Protein AF-A0A6J6FZ87-F1 (afdb_monomer)

InterPro domains:
  IPR027381 LytR/CpsA/Psr regulator, C-terminal domain [PF13399] (423-520)

Secondary structure (DSSP, 8-state):
--HHHHHHHT-TTSPPPPHHHHHHHHHHH--PPP-PPPP----------PPPP--------------SHHHHHHHHHHHHHHHHHHHTT------------PPP-------TT--TTHHHHHHHSPTTEEEEEEEEE-SSEEEEEEEETTT--EEEEEEE-TTSS----TTSPP-EE-SSEEEEE-SSEEEEEETT--EEEEEEE---TT------HHHHGGGS-TTSTTT---S--HHHHHHHHHHHHHHS-TT--GGGSPPPPPPSS--HHHHHHHHHHHTSPPPP--EEGGGTEEEEE-S-TTS---EEEEEE---BSPPPS-STTTS--GGGGPEEETTEEEEEEE-TTS-EEEEEES---HHHHHHHHHHHHHHHHHHTS--PPPPP---------------PPTT-HHHHHTS--SEEEEEE-S--TTHHHHHHHHHHHTT-EEPPPEEPGGG---SS-EEEE-TTS-HHHHHHHHT-TTS----EEE-SSPPPTT--HHHHTT-SEEEEE-GGGTT--TTTSPSPSS-----EEEEEE--SSHHHHHHHHHHHHHHHHTT--EEEEEE-SS--SS-EEEESS---HHHHHHHHHHT--SB----GGG-SSPPPTTEEEEEEE---

Solvent-accessible surface area (backbone atoms only — not comparable to full-atom values): 37391 Å² total; per-residue (Å²): 127,55,76,68,55,52,56,52,67,74,40,81,92,51,83,79,79,52,74,67,57,52,51,50,50,48,67,73,75,64,78,77,82,90,78,84,86,81,83,85,88,81,90,85,88,84,85,88,84,87,85,82,90,77,89,80,88,84,82,89,82,92,84,91,85,91,82,71,73,69,60,57,58,55,53,54,55,51,55,56,53,54,58,56,56,64,69,72,68,69,78,94,69,92,75,79,85,73,78,77,76,75,73,83,80,81,83,71,85,72,63,97,81,64,58,84,63,49,59,58,51,52,74,53,47,62,91,59,41,59,40,34,28,67,44,39,50,50,99,49,34,40,29,37,41,32,29,21,78,91,65,65,49,37,37,41,38,36,42,32,48,69,93,56,97,66,81,68,78,76,82,64,68,74,70,50,75,60,99,63,29,42,29,37,70,57,87,27,34,35,34,38,38,31,79,86,50,31,43,27,36,35,32,39,22,70,57,63,90,70,69,69,86,62,87,27,70,71,66,55,52,27,59,43,40,61,38,34,88,87,68,67,71,67,67,46,40,77,67,47,40,49,51,41,36,50,46,50,47,64,65,58,46,93,84,56,71,53,85,73,45,71,54,68,73,52,64,74,79,76,55,69,66,57,50,47,52,51,15,65,72,69,73,44,89,63,70,75,43,75,71,28,53,69,46,30,29,36,40,29,75,71,32,57,94,91,52,71,68,37,29,43,34,35,44,34,50,59,32,34,67,41,34,66,93,68,53,78,77,73,63,50,67,30,48,68,47,47,39,78,55,94,70,35,36,37,33,74,48,58,31,69,88,7,42,28,48,36,38,43,27,56,59,82,50,65,71,56,34,26,51,53,24,48,49,51,53,52,55,53,59,57,70,70,56,71,89,67,78,87,77,76,95,74,92,76,79,86,84,78,76,81,81,76,81,86,73,70,48,89,87,22,55,44,48,55,47,53,44,51,51,65,34,34,30,24,29,27,16,41,82,57,87,62,51,22,54,51,52,39,48,55,40,40,79,62,61,40,44,57,44,86,49,42,67,28,46,95,76,41,68,36,66,62,36,37,37,37,30,42,95,82,34,47,66,48,35,58,49,38,55,61,55,15,82,56,49,84,39,89,37,76,47,74,62,80,82,66,89,53,90,35,62,48,71,72,60,61,75,66,30,36,30,37,39,39,38,8,47,71,54,75,80,54,53,53,91,75,52,68,81,63,59,50,68,51,64,79,53,21,34,34,35,30,45,29,36,90,43,76,67,18,48,50,48,47,52,51,52,53,51,49,40,44,72,26,44,47,49,68,74,47,77,42,66,38,69,55,83,57,96,63,61,43,39,18,36,57,74,54,84,34,37,39,53,51,21,52,26,62,78,68,71,42,93,65,75,50,81,64,62,77,81,46,40,91,63,82,83,64,90,65,53,37,31,38,38,38,40,33,64,120

Nearest PDB structures (foldseek):
  3i4b-assembly1_A  TM=4.096E-01  e=6.839E-01  Homo sapiens
  5f95-assembly1_A  TM=3.761E-01  e=5.756E-01  Homo sapiens
  8qcw-assembly1_A  TM=3.688E-01  e=5.756E-01  Lotus japonicus
  4lqq-assembly1_A  TM=2.878E-01  e=1.364E+00  Saccharomyces cerevisiae S288C
  6c9d-assembly2_B  TM=3.773E-01  e=2.567E+00  Homo sapiens

Radius of gyration: 31.83 Å; Cα contacts (8 Å, |Δi|>4): 1005; chains: 1; bounding box: 81×71×111 Å

Sequence (632 aa):
MSDMDLLEAARPDVAPLTDDERQWLRSQVFEESPTAPAAGPTETAYRATPVVLSAGGQERTQGSWPARALTIAAAVIALVGLSGLWMAARPDGAEDEPAASAPPASTSLVPAAAPLWYQPIRSVLPDGFDQIVLTDASAQSLSFKAFRTGTRQLLEMSIGWPGTEGRKNTSEVVTFTDTRGDYYESTSAVTLITNDQRIVSVRCGLSPIGGGAVGSASMADSRRDYCGPGFDNLGLDPASRRDLTVRFAGAFPSESSIAGFAQPTPPPSESPALLQQLTEFLGVPVEIGGEQAFGVLRNVNLSNPTSARDTEFTVIHGIWPPQVADGANTGAAGSSRFFHYDDVAVALVVTADGTGYHLLTTNLADDHLARLGSLLDLLAASDEQPAGPIGVPDTSPASIVPTSTISVGEGSALAIAMQIDGTVLVVNASGTDGLAASFARALGDNGFTTVDPTNAVDGVINTQSAIYFHDDAPIATYNALSMMDAVPIPFGENLHGQAIPGLTDAMLDSADVIVVLGTDLVSAPWEAASPPLVRQGIGELLVVDASTTPAGSESVAQQVEQLRDDGVAIAGVLPATREVEEAMLMPIEGSTPWTFAVAELTGIDGFDTWTPSLISEPVPPGVRAVLILTDQ

Structure (mmCIF, N/CA/C/O backbone):
data_AF-A0A6J6FZ87-F1
#
_entry.id   AF-A0A6J6FZ87-F1
#
loop_
_atom_site.group_PDB
_atom_site.id
_atom_site.type_symbol
_atom_site.label_atom_id
_atom_site.label_alt_id
_atom_site.label_comp_id
_atom_site.label_asym_id
_atom_site.label_entity_id
_atom_site.label_seq_id
_atom_site.pdbx_PDB_ins_code
_atom_site.Cartn_x
_atom_site.Cartn_y
_atom_site.Cartn_z
_atom_site.occupancy
_atom_site.B_iso_or_equiv
_atom_site.auth_seq_id
_atom_site.auth_comp_id
_atom_site.auth_asym_id
_atom_site.auth_atom_id
_atom_site.pdbx_PDB_model_num
ATOM 1 N N . MET A 1 1 ? 14.051 11.332 -47.364 1.00 54.78 1 MET A N 1
ATOM 2 C CA . MET A 1 1 ? 12.876 12.225 -47.314 1.00 54.78 1 MET A CA 1
ATOM 3 C C . MET A 1 1 ? 12.946 12.935 -45.987 1.00 54.78 1 MET A C 1
ATOM 5 O O . MET A 1 1 ? 13.282 12.269 -45.018 1.00 54.78 1 MET A O 1
ATOM 9 N N . SER A 1 2 ? 12.751 14.251 -45.956 1.00 75.94 2 SER A N 1
ATOM 10 C CA . SER A 1 2 ? 12.601 14.949 -44.677 1.00 75.94 2 SER A CA 1
ATOM 11 C C . SER A 1 2 ? 11.294 14.511 -44.009 1.00 75.94 2 SER A C 1
ATOM 13 O O . SER A 1 2 ? 10.375 14.072 -44.703 1.00 75.94 2 SER A O 1
ATOM 15 N N . ASP A 1 3 ? 11.184 14.639 -42.688 1.00 72.94 3 ASP A N 1
ATOM 16 C CA . ASP A 1 3 ? 9.955 14.276 -41.962 1.00 72.94 3 ASP A CA 1
ATOM 17 C C . ASP A 1 3 ? 8.735 15.067 -42.465 1.00 72.94 3 ASP A C 1
ATOM 19 O O . ASP A 1 3 ? 7.616 14.557 -42.500 1.00 72.94 3 ASP A O 1
ATOM 23 N N . MET A 1 4 ? 8.965 16.277 -42.989 1.00 76.06 4 MET A N 1
ATOM 24 C CA . MET A 1 4 ? 7.938 17.072 -43.668 1.00 76.06 4 MET A CA 1
ATOM 25 C C . MET A 1 4 ? 7.503 16.480 -45.015 1.00 76.06 4 MET A C 1
ATOM 27 O O . MET A 1 4 ? 6.325 16.566 -45.356 1.00 76.06 4 MET A O 1
ATOM 31 N N . ASP A 1 5 ? 8.407 15.832 -45.754 1.00 77.00 5 ASP A N 1
ATOM 32 C CA . ASP A 1 5 ? 8.060 15.154 -47.010 1.00 77.00 5 ASP A CA 1
ATOM 33 C C . ASP A 1 5 ? 7.245 13.875 -46.748 1.00 77.00 5 ASP A C 1
ATOM 35 O O . ASP A 1 5 ? 6.399 13.502 -47.560 1.00 77.00 5 ASP A O 1
ATOM 39 N N . LEU A 1 6 ? 7.473 13.201 -45.611 1.00 74.19 6 LEU A N 1
ATOM 40 C CA . LEU A 1 6 ? 6.663 12.056 -45.169 1.00 74.19 6 LEU A CA 1
ATOM 41 C C . LEU A 1 6 ? 5.249 12.492 -44.759 1.00 74.19 6 LEU A C 1
ATOM 43 O O . LEU A 1 6 ? 4.277 11.823 -45.109 1.00 74.19 6 LEU A O 1
ATOM 47 N N . LEU A 1 7 ? 5.130 13.633 -44.073 1.00 75.50 7 LEU A N 1
ATOM 48 C CA . LEU A 1 7 ? 3.848 14.195 -43.647 1.00 75.50 7 LEU A CA 1
ATOM 49 C C . LEU A 1 7 ? 2.983 14.652 -44.837 1.00 75.50 7 LEU A C 1
ATOM 51 O O . LEU A 1 7 ? 1.773 14.423 -44.843 1.00 75.50 7 LEU A O 1
ATOM 55 N N . GLU A 1 8 ? 3.588 15.257 -45.865 1.00 74.62 8 GLU A N 1
ATOM 56 C CA . GLU A 1 8 ? 2.874 15.631 -47.096 1.00 74.62 8 GLU A CA 1
ATOM 57 C C . GLU A 1 8 ? 2.507 14.407 -47.945 1.00 74.62 8 GLU A C 1
ATOM 59 O O . GLU A 1 8 ? 1.396 14.335 -48.472 1.00 74.62 8 GLU A O 1
ATOM 64 N N . ALA A 1 9 ? 3.379 13.394 -48.013 1.00 79.38 9 ALA A N 1
ATOM 65 C CA . ALA A 1 9 ? 3.070 12.138 -48.698 1.00 79.38 9 ALA A CA 1
ATOM 66 C C . ALA A 1 9 ? 1.901 11.370 -48.047 1.00 79.38 9 ALA A C 1
ATOM 68 O O . ALA A 1 9 ? 1.185 10.644 -48.736 1.00 79.38 9 ALA A O 1
ATOM 69 N N . ALA A 1 10 ? 1.676 11.552 -46.742 1.00 75.38 10 ALA A N 1
ATOM 70 C CA . ALA A 1 10 ? 0.578 10.934 -46.000 1.00 75.38 10 ALA A CA 1
ATOM 71 C C . ALA A 1 10 ? -0.785 11.636 -46.188 1.00 75.38 10 ALA A C 1
ATOM 73 O O . ALA A 1 10 ? -1.806 11.108 -45.744 1.00 75.38 10 ALA A O 1
ATOM 74 N N . ARG A 1 11 ? -0.836 12.809 -46.844 1.00 82.25 11 ARG A N 1
ATOM 75 C CA . ARG A 1 11 ? -2.069 13.598 -47.047 1.00 82.25 11 ARG A CA 1
ATOM 76 C C . ARG A 1 11 ? -2.305 13.962 -48.522 1.00 82.25 11 ARG A C 1
ATOM 78 O O . ARG A 1 11 ? -2.373 15.146 -48.850 1.00 82.25 11 ARG A O 1
ATOM 85 N N . PRO A 1 12 ? -2.484 12.974 -49.416 1.00 66.69 12 PRO A N 1
ATOM 86 C CA . PRO A 1 12 ? -2.534 13.211 -50.861 1.00 66.69 12 PRO A CA 1
ATOM 87 C C . PRO A 1 12 ? -3.734 14.054 -51.333 1.00 66.69 12 PRO A C 1
ATOM 89 O O . PRO A 1 12 ? -3.666 14.645 -52.408 1.00 66.69 12 PRO A O 1
ATOM 92 N N . ASP A 1 13 ? -4.804 14.146 -50.536 1.00 70.44 13 ASP A N 1
ATOM 93 C CA . ASP A 1 13 ? -6.045 14.851 -50.896 1.00 70.44 13 ASP A CA 1
ATOM 94 C C . ASP A 1 13 ? -6.137 16.282 -50.331 1.00 70.44 13 ASP A C 1
ATOM 96 O O . ASP A 1 13 ? -7.188 16.923 -50.395 1.00 70.44 13 ASP A O 1
ATOM 100 N N . VAL A 1 14 ? -5.051 16.796 -49.750 1.00 79.25 14 VAL A N 1
ATOM 101 C CA . VAL A 1 14 ? -5.003 18.127 -49.130 1.00 79.25 14 VAL A CA 1
ATOM 102 C C . VAL A 1 14 ? -4.013 19.001 -49.889 1.00 79.25 14 VAL A C 1
ATOM 104 O O . VAL A 1 14 ? -2.990 18.521 -50.371 1.00 79.25 14 VAL A O 1
ATOM 107 N N . ALA A 1 15 ? -4.330 20.292 -50.028 1.00 83.19 15 ALA A N 1
ATOM 108 C CA . ALA A 1 15 ? -3.432 21.240 -50.679 1.00 83.19 15 ALA A CA 1
ATOM 109 C C . ALA A 1 15 ? -2.041 21.225 -50.000 1.00 83.19 15 ALA A C 1
ATOM 111 O O . ALA A 1 15 ? -1.988 21.135 -48.769 1.00 83.19 15 ALA A O 1
ATOM 112 N N . PRO A 1 16 ? -0.935 21.310 -50.770 1.00 86.81 16 PRO A N 1
ATOM 113 C CA . PRO A 1 16 ? 0.416 21.327 -50.211 1.00 86.81 16 PRO A CA 1
ATOM 114 C C . PRO A 1 16 ? 0.574 22.457 -49.192 1.00 86.81 16 PRO A C 1
ATOM 116 O O . PRO A 1 16 ? 0.014 23.538 -49.394 1.00 86.81 16 PRO A O 1
ATOM 119 N N . LEU A 1 17 ? 1.349 22.225 -48.130 1.00 84.50 17 LEU A N 1
ATOM 120 C CA . LEU A 1 17 ? 1.579 23.249 -47.113 1.00 84.50 17 LEU A CA 1
ATOM 121 C C . LEU A 1 17 ? 2.350 24.418 -47.724 1.00 84.50 17 LEU A C 1
ATOM 123 O O . LEU A 1 17 ? 3.312 24.221 -48.473 1.00 84.50 17 LEU A O 1
ATOM 127 N N . THR A 1 18 ? 1.949 25.636 -47.374 1.00 90.31 18 THR A N 1
ATOM 128 C CA . THR A 1 18 ? 2.709 26.834 -47.734 1.00 90.31 18 THR A CA 1
ATOM 129 C C . THR A 1 18 ? 4.025 26.892 -46.957 1.00 90.31 18 THR A C 1
ATOM 131 O O . THR A 1 18 ? 4.172 26.278 -45.897 1.00 90.31 18 THR A O 1
ATOM 134 N N . ASP A 1 19 ? 5.006 27.635 -47.472 1.00 80.56 19 ASP A N 1
ATOM 135 C CA . ASP A 1 19 ? 6.319 27.743 -46.825 1.00 80.56 19 ASP A CA 1
ATOM 136 C C . ASP A 1 19 ? 6.226 28.321 -45.398 1.00 80.56 19 ASP A C 1
ATOM 138 O O . ASP A 1 19 ? 6.948 27.860 -44.511 1.00 80.56 19 ASP A O 1
ATOM 142 N N . ASP A 1 20 ? 5.274 29.227 -45.144 1.00 78.19 20 ASP A N 1
ATOM 143 C CA . ASP A 1 20 ? 5.014 29.800 -43.816 1.00 78.19 20 ASP A CA 1
ATOM 144 C C . ASP A 1 20 ? 4.440 28.757 -42.835 1.00 78.19 20 ASP A C 1
ATOM 146 O O . ASP A 1 20 ? 4.852 28.696 -41.676 1.00 78.19 20 ASP A O 1
ATOM 150 N N . GLU A 1 21 ? 3.547 27.872 -43.292 1.00 79.75 21 GLU A N 1
ATOM 151 C CA . GLU A 1 21 ? 2.991 26.778 -42.475 1.00 79.75 21 GLU A CA 1
ATOM 152 C C . GLU A 1 21 ? 4.040 25.702 -42.180 1.00 79.75 21 GLU A C 1
ATOM 154 O O . GLU A 1 21 ? 4.105 25.179 -41.066 1.00 79.75 21 GLU A O 1
ATOM 159 N N . ARG A 1 22 ? 4.911 25.401 -43.152 1.00 84.00 22 ARG A N 1
ATOM 160 C CA . ARG A 1 22 ? 6.059 24.502 -42.950 1.00 84.00 22 ARG A CA 1
ATOM 161 C C . ARG A 1 22 ? 7.033 25.082 -41.931 1.00 84.00 22 ARG A C 1
ATOM 163 O O . ARG A 1 22 ? 7.578 24.343 -41.113 1.00 84.00 22 ARG A O 1
ATOM 170 N N . GLN A 1 23 ? 7.265 26.391 -41.978 1.00 72.81 23 GLN A N 1
ATOM 171 C CA . GLN A 1 23 ? 8.153 27.077 -41.048 1.00 72.81 23 GLN A CA 1
ATOM 172 C C . GLN A 1 23 ? 7.553 27.153 -39.638 1.00 72.81 23 GLN A C 1
ATOM 174 O O . GLN A 1 23 ? 8.270 26.910 -38.667 1.00 72.81 23 GLN A O 1
ATOM 179 N N . TRP A 1 24 ? 6.241 27.382 -39.523 1.00 81.75 24 TRP A N 1
ATOM 180 C CA . TRP A 1 24 ? 5.518 27.301 -38.255 1.00 81.75 24 TRP A CA 1
ATOM 181 C C . TRP A 1 24 ? 5.567 25.882 -37.667 1.00 81.75 24 TRP A C 1
ATOM 183 O O . TRP A 1 24 ? 5.989 25.724 -36.525 1.00 81.75 24 TRP A O 1
ATOM 193 N N . LEU A 1 25 ? 5.276 24.834 -38.449 1.00 75.00 25 LEU A N 1
ATOM 194 C CA . LEU A 1 25 ? 5.345 23.442 -37.977 1.00 75.00 25 LEU A CA 1
ATOM 195 C C . LEU A 1 25 ? 6.756 23.040 -37.529 1.00 75.00 25 LEU A C 1
ATOM 197 O O . LEU A 1 25 ? 6.909 22.408 -36.488 1.00 75.00 25 LEU A O 1
ATOM 201 N N . ARG A 1 26 ? 7.802 23.467 -38.250 1.00 75.88 26 ARG A N 1
ATOM 202 C CA . ARG A 1 26 ? 9.192 23.244 -37.816 1.00 75.88 26 ARG A CA 1
ATOM 203 C C . ARG A 1 26 ? 9.508 23.924 -36.484 1.00 75.88 26 ARG A C 1
ATOM 205 O O . ARG A 1 26 ? 10.205 23.330 -35.673 1.00 75.88 26 ARG A O 1
ATOM 212 N N . SER A 1 27 ? 8.979 25.128 -36.251 1.00 67.31 27 SER A N 1
ATOM 213 C CA . SER A 1 27 ? 9.175 25.859 -34.989 1.00 67.31 27 SER A CA 1
ATOM 214 C C . SER A 1 27 ? 8.418 25.261 -33.802 1.00 67.31 27 SER A C 1
ATOM 216 O O . SER A 1 27 ? 8.779 25.526 -32.666 1.00 67.31 27 SER A O 1
ATOM 218 N N . GLN A 1 28 ? 7.371 24.469 -34.053 1.00 72.31 28 GLN A N 1
ATOM 219 C CA . GLN A 1 28 ? 6.558 23.851 -33.001 1.00 72.31 28 GLN A CA 1
ATOM 220 C C . GLN A 1 28 ? 7.013 22.428 -32.645 1.00 72.31 28 GLN A C 1
ATOM 222 O O . GLN A 1 28 ? 6.749 21.972 -31.540 1.00 72.31 28 GLN A O 1
ATOM 227 N N . VAL A 1 29 ? 7.658 21.714 -33.576 1.00 68.00 29 VAL A N 1
ATOM 228 C CA . VAL A 1 29 ? 7.932 20.269 -33.439 1.00 68.00 29 VAL A CA 1
ATOM 229 C C . VAL A 1 29 ? 9.417 19.957 -33.202 1.00 68.00 29 VAL A C 1
ATOM 231 O O . VAL A 1 29 ? 9.729 18.888 -32.690 1.00 68.00 29 VAL A O 1
ATOM 234 N N . PHE A 1 30 ? 10.339 20.876 -33.518 1.00 57.12 30 PHE A N 1
ATOM 235 C CA . PHE A 1 30 ? 11.787 20.613 -33.472 1.00 57.12 30 PHE A CA 1
ATOM 236 C C . PHE A 1 30 ? 12.6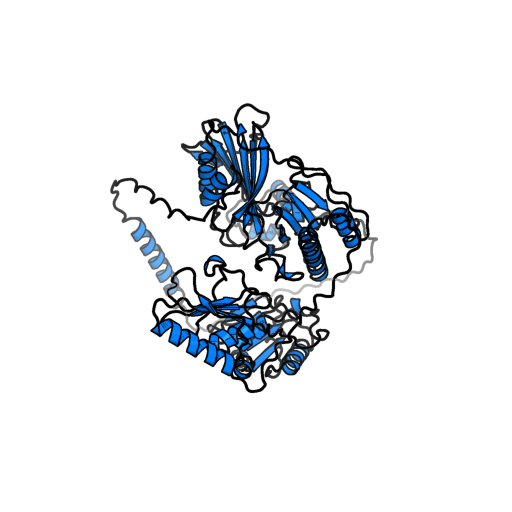09 21.721 -32.779 1.00 57.12 30 PHE A C 1
ATOM 238 O O . PHE A 1 30 ? 13.645 22.139 -33.299 1.00 57.12 30 PHE A O 1
ATOM 245 N N . GLU A 1 31 ? 12.178 22.219 -31.614 1.00 40.06 31 GLU A N 1
ATOM 246 C CA . GLU A 1 31 ? 13.055 23.038 -30.758 1.00 40.06 31 GLU A CA 1
ATOM 247 C C . GLU A 1 31 ? 13.955 22.145 -29.884 1.00 40.06 31 GLU A C 1
ATOM 249 O O . GLU A 1 31 ? 13.525 21.624 -28.858 1.00 40.06 31 GLU A O 1
ATOM 254 N N . GLU A 1 32 ? 15.229 22.002 -30.265 1.00 36.38 32 GLU A N 1
ATOM 255 C CA . GLU A 1 32 ? 16.293 21.555 -29.356 1.00 36.38 32 GLU A CA 1
ATOM 256 C C . GLU A 1 32 ? 17.024 22.754 -28.728 1.00 36.38 32 GLU A C 1
ATOM 258 O O . GLU A 1 32 ? 17.357 23.743 -29.385 1.00 36.38 32 GLU A O 1
ATOM 263 N N . SER A 1 33 ? 17.293 22.622 -27.426 1.00 30.77 33 SER A N 1
ATOM 264 C CA . SER A 1 33 ? 18.097 23.525 -26.593 1.00 30.77 33 SER A CA 1
ATOM 265 C C . SER A 1 33 ? 19.564 23.667 -27.054 1.00 30.77 33 SER A C 1
ATOM 267 O O . SER A 1 33 ? 20.114 22.772 -27.697 1.00 30.77 33 SER A O 1
ATOM 269 N N . PRO A 1 34 ? 20.247 24.778 -26.703 1.00 38.06 34 PRO A N 1
ATOM 270 C CA . PRO A 1 34 ? 21.503 25.176 -27.328 1.00 38.06 34 PRO A CA 1
ATOM 271 C C . PRO A 1 34 ? 22.709 24.444 -26.726 1.00 38.06 34 PRO A C 1
ATOM 273 O O . PRO A 1 34 ? 22.978 24.548 -25.530 1.00 38.06 34 PRO A O 1
ATOM 276 N N . THR A 1 35 ? 23.515 23.794 -27.568 1.00 33.56 35 THR A N 1
ATOM 277 C CA . THR A 1 35 ? 24.900 23.423 -27.233 1.00 33.56 35 THR A CA 1
ATOM 278 C C . THR A 1 35 ? 25.910 24.308 -27.970 1.00 33.56 35 THR A C 1
ATOM 280 O O . THR A 1 35 ? 25.764 24.650 -29.142 1.00 33.56 35 THR A O 1
ATOM 283 N N . ALA A 1 36 ? 26.926 24.728 -27.214 1.00 29.42 36 ALA A N 1
ATOM 284 C CA . ALA A 1 36 ? 28.032 25.601 -27.602 1.00 29.42 36 ALA A CA 1
ATOM 285 C C . ALA A 1 36 ? 29.026 24.911 -28.583 1.00 29.42 36 ALA A C 1
ATOM 287 O O . ALA A 1 36 ? 28.953 23.700 -28.781 1.00 29.42 36 ALA A O 1
ATOM 288 N N . PRO A 1 37 ? 29.948 25.658 -29.230 1.00 35.72 37 PRO A N 1
ATOM 289 C CA . PRO A 1 37 ? 30.435 25.350 -30.574 1.00 35.72 37 PRO A CA 1
ATOM 290 C C . PRO A 1 37 ? 31.601 24.353 -30.616 1.00 35.72 37 PRO A C 1
ATOM 292 O O . PRO A 1 37 ? 32.524 24.411 -29.803 1.00 35.72 37 PRO A O 1
ATOM 295 N N . ALA A 1 38 ? 31.612 23.514 -31.655 1.00 32.16 38 ALA A N 1
ATOM 296 C CA . ALA A 1 38 ? 32.758 22.700 -32.043 1.00 32.16 38 ALA A CA 1
ATOM 297 C C . ALA A 1 38 ? 33.687 23.450 -33.017 1.00 32.16 38 ALA A C 1
ATOM 299 O O . ALA A 1 38 ? 33.248 24.176 -33.912 1.00 32.16 38 ALA A O 1
ATOM 300 N N . ALA A 1 39 ? 34.990 23.235 -32.835 1.00 33.03 39 ALA A N 1
ATOM 301 C CA . ALA A 1 39 ? 36.053 23.611 -33.756 1.00 33.03 39 ALA A CA 1
ATOM 302 C C . ALA A 1 39 ? 35.921 22.877 -35.108 1.00 33.03 39 ALA A C 1
ATOM 304 O O . ALA A 1 39 ? 35.466 21.737 -35.165 1.00 33.03 39 ALA A O 1
ATOM 305 N N . GLY A 1 40 ? 36.320 23.550 -36.193 1.00 30.47 40 GLY A N 1
ATOM 306 C CA . GLY A 1 40 ? 36.255 23.040 -37.568 1.00 30.47 40 GLY A CA 1
ATOM 307 C C . GLY A 1 40 ? 37.399 22.082 -37.970 1.00 30.47 40 GLY A C 1
ATOM 308 O O . GLY A 1 40 ? 37.987 21.421 -37.119 1.00 30.47 40 GLY A O 1
ATOM 309 N N . PRO A 1 41 ? 37.727 21.984 -39.275 1.00 45.25 41 PRO A N 1
ATOM 310 C CA . PRO A 1 41 ? 37.299 20.847 -40.093 1.00 45.25 41 PRO A CA 1
ATOM 311 C C . PRO A 1 41 ? 38.463 20.114 -40.782 1.00 45.25 41 PRO A C 1
ATOM 313 O O . PRO A 1 41 ? 39.538 20.681 -40.973 1.00 45.25 41 PRO A O 1
ATOM 316 N N . THR A 1 42 ? 38.198 18.910 -41.296 1.00 31.92 42 THR A N 1
ATOM 317 C CA . THR A 1 42 ? 38.990 18.329 -42.391 1.00 31.92 42 THR A CA 1
ATOM 318 C C . THR A 1 42 ? 38.121 17.612 -43.427 1.00 31.92 42 THR A C 1
ATOM 320 O O . THR A 1 42 ? 37.419 16.644 -43.153 1.00 31.92 42 THR A O 1
ATOM 323 N N . GLU A 1 43 ? 38.222 18.142 -44.645 1.00 30.48 43 GLU A N 1
ATOM 324 C CA . GLU A 1 43 ? 37.944 17.551 -45.954 1.00 30.48 43 GLU A CA 1
ATOM 325 C C . GLU A 1 43 ? 38.422 16.099 -46.106 1.00 30.48 43 GLU A C 1
ATOM 327 O O . GLU A 1 43 ? 39.570 15.793 -45.788 1.00 30.48 43 GLU A O 1
ATOM 332 N N . THR A 1 44 ? 37.640 15.255 -46.791 1.00 31.33 44 THR A N 1
ATOM 333 C CA . THR A 1 44 ? 38.097 14.643 -48.057 1.00 31.33 44 THR A CA 1
ATOM 334 C C . THR A 1 44 ? 36.946 14.034 -48.864 1.00 31.33 44 THR A C 1
ATOM 336 O O . THR A 1 44 ? 36.050 13.378 -48.345 1.00 31.33 44 THR A O 1
ATOM 339 N N . ALA A 1 45 ? 36.994 14.285 -50.171 1.00 30.86 45 ALA A N 1
ATOM 340 C CA . ALA A 1 45 ? 36.046 13.865 -51.194 1.00 30.86 45 ALA A CA 1
ATOM 341 C C . ALA A 1 45 ? 36.214 12.396 -51.622 1.00 30.86 45 ALA A C 1
ATOM 343 O O . ALA A 1 45 ? 37.340 11.909 -51.665 1.00 30.86 45 ALA A O 1
ATOM 344 N N . TYR A 1 46 ? 35.144 11.757 -52.120 1.00 25.97 46 TYR A N 1
ATOM 345 C CA . TYR A 1 46 ? 35.263 10.783 -53.215 1.00 25.97 46 TYR A CA 1
ATOM 346 C C . TYR A 1 46 ? 34.012 10.744 -54.111 1.00 25.97 46 TYR A C 1
ATOM 348 O O . TYR A 1 46 ? 32.883 10.930 -53.669 1.00 25.97 46 TYR A O 1
ATOM 356 N N . ARG A 1 47 ? 34.273 10.579 -55.413 1.00 25.95 47 ARG A N 1
ATOM 357 C CA . ARG A 1 47 ? 33.379 10.769 -56.564 1.00 25.95 47 ARG A CA 1
ATOM 358 C C . ARG A 1 47 ? 32.366 9.638 -56.766 1.00 25.95 47 ARG A C 1
ATOM 360 O O . ARG A 1 47 ? 32.695 8.468 -56.613 1.00 25.95 47 ARG A O 1
ATOM 367 N N . ALA A 1 48 ? 31.199 10.023 -57.282 1.00 27.47 48 ALA A N 1
ATOM 368 C CA . ALA A 1 48 ? 30.183 9.162 -57.878 1.00 27.47 48 ALA A CA 1
ATOM 369 C C . ALA A 1 48 ? 30.538 8.713 -59.312 1.00 27.47 48 ALA A C 1
ATOM 371 O O . ALA A 1 48 ? 31.234 9.412 -60.054 1.00 27.47 48 ALA A O 1
ATOM 372 N N . THR A 1 49 ? 29.994 7.571 -59.739 1.00 29.59 49 THR A N 1
ATOM 373 C CA . THR A 1 49 ? 29.817 7.179 -61.152 1.00 29.59 49 THR A CA 1
ATOM 374 C C . THR A 1 49 ? 28.520 6.349 -61.257 1.00 29.59 49 THR A C 1
ATOM 376 O O . THR A 1 49 ? 28.229 5.606 -60.320 1.00 29.59 49 THR A O 1
ATOM 379 N N . PRO A 1 50 ? 27.695 6.505 -62.315 1.00 31.44 50 PRO A N 1
ATOM 380 C CA . PRO A 1 50 ? 26.288 6.097 -62.301 1.00 31.44 50 PRO A CA 1
ATOM 381 C C . PRO A 1 50 ? 26.066 4.679 -62.845 1.00 31.44 50 PRO A C 1
ATOM 383 O O . PRO A 1 50 ? 26.757 4.245 -63.766 1.00 31.44 50 PRO A O 1
ATOM 386 N N . VAL A 1 51 ? 25.042 3.990 -62.333 1.00 27.16 51 VAL A N 1
ATOM 387 C CA . VAL A 1 51 ? 24.513 2.753 -62.928 1.00 27.16 51 VAL A CA 1
ATOM 388 C C . VAL A 1 51 ? 23.217 3.066 -63.673 1.00 27.16 51 VAL A C 1
ATOM 390 O O . VAL A 1 51 ? 22.306 3.707 -63.155 1.00 27.16 51 VAL A O 1
ATOM 393 N N . VAL A 1 52 ? 23.193 2.624 -64.927 1.00 26.52 52 VAL A N 1
ATOM 394 C CA . VAL A 1 52 ? 22.127 2.766 -65.919 1.00 26.52 52 VAL A CA 1
ATOM 395 C C . VAL A 1 52 ? 21.032 1.723 -65.673 1.00 26.52 52 VAL A C 1
ATOM 397 O O . VAL A 1 52 ? 21.317 0.534 -65.554 1.00 26.52 52 VAL A O 1
ATOM 400 N N . LEU A 1 53 ? 19.776 2.176 -65.654 1.00 27.06 53 LEU A N 1
ATOM 401 C CA . LEU A 1 53 ? 18.569 1.351 -65.748 1.00 27.06 53 LEU A CA 1
ATOM 402 C C . LEU A 1 53 ? 18.441 0.759 -67.160 1.00 27.06 53 LEU A C 1
ATOM 404 O O . LEU A 1 53 ? 18.424 1.499 -68.143 1.00 27.06 53 LEU A O 1
ATOM 408 N N . SER A 1 54 ? 18.276 -0.561 -67.254 1.00 26.56 54 SER A N 1
ATOM 409 C CA . SER A 1 54 ? 17.820 -1.251 -68.464 1.00 26.56 54 SER A CA 1
ATOM 410 C C . SER A 1 54 ? 16.567 -2.053 -68.140 1.00 26.56 54 SER A C 1
ATOM 412 O O . SER A 1 54 ? 16.612 -3.018 -67.380 1.00 26.56 54 SER A O 1
ATOM 414 N N . ALA A 1 55 ? 15.460 -1.646 -68.755 1.00 31.83 55 ALA A N 1
ATOM 415 C CA . ALA A 1 55 ? 14.226 -2.407 -68.848 1.00 31.83 55 ALA A CA 1
ATOM 416 C C . ALA A 1 55 ? 14.408 -3.630 -69.764 1.00 31.83 55 ALA A C 1
ATOM 418 O O . ALA A 1 55 ? 15.119 -3.570 -70.766 1.00 31.83 55 ALA A O 1
ATOM 419 N N . GLY A 1 56 ? 13.721 -4.723 -69.444 1.00 25.55 56 GLY A N 1
ATOM 420 C CA . GLY A 1 56 ? 13.655 -5.914 -70.285 1.00 25.55 56 GLY A CA 1
ATOM 421 C C . GLY A 1 56 ? 12.741 -6.951 -69.657 1.00 25.55 56 GLY A C 1
ATOM 422 O O . GLY A 1 56 ? 13.170 -7.728 -68.813 1.00 25.55 56 GLY A O 1
ATOM 423 N N . GLY A 1 57 ? 11.464 -6.918 -70.036 1.00 27.67 57 GLY A N 1
ATOM 424 C CA . GLY A 1 57 ? 10.496 -7.933 -69.649 1.00 27.67 57 GLY A CA 1
ATOM 425 C C . GLY A 1 57 ? 10.675 -9.235 -70.427 1.00 27.67 57 GLY A C 1
ATOM 426 O O . GLY A 1 57 ? 11.134 -9.230 -71.568 1.00 27.67 57 GLY A O 1
ATOM 427 N N . GLN A 1 58 ? 10.225 -10.337 -69.827 1.00 27.27 58 GLN A N 1
ATOM 428 C CA . GLN A 1 58 ? 9.631 -11.447 -70.561 1.00 27.27 58 GLN A CA 1
ATOM 429 C C . GLN A 1 58 ? 8.650 -12.240 -69.689 1.00 27.27 58 GLN A C 1
ATOM 431 O O . GLN A 1 58 ? 8.677 -12.203 -68.464 1.00 27.27 58 GLN A O 1
ATOM 436 N N . GLU A 1 59 ? 7.727 -12.875 -70.400 1.00 30.11 59 GLU A N 1
ATOM 437 C CA . GLU A 1 59 ? 6.410 -13.360 -70.011 1.00 30.11 59 GLU A CA 1
ATOM 438 C C . GLU A 1 59 ? 6.353 -14.705 -69.255 1.00 30.11 59 GLU A C 1
ATOM 440 O O . GLU A 1 59 ? 7.138 -15.612 -69.504 1.00 30.11 59 GLU A O 1
ATOM 445 N N . ARG A 1 60 ? 5.243 -14.837 -68.505 1.00 32.59 60 ARG A N 1
ATOM 446 C CA . ARG A 1 60 ? 4.375 -16.021 -68.281 1.00 32.59 60 ARG A CA 1
ATOM 447 C C . ARG A 1 60 ? 4.893 -17.238 -67.496 1.00 32.59 60 ARG A C 1
ATOM 449 O O . ARG A 1 60 ? 5.649 -18.059 -67.996 1.00 32.59 60 ARG A O 1
ATOM 456 N N . THR A 1 61 ? 4.230 -17.488 -66.359 1.00 29.55 61 THR A N 1
ATOM 457 C CA . THR A 1 61 ? 3.243 -18.585 -66.126 1.00 29.55 61 THR A CA 1
ATOM 458 C C . THR A 1 61 ? 2.638 -18.400 -64.719 1.00 29.55 61 THR A C 1
ATOM 460 O O . THR A 1 61 ? 3.346 -18.403 -63.727 1.00 29.55 61 THR A O 1
ATOM 463 N N . GLN A 1 62 ? 1.420 -17.868 -64.588 1.00 31.88 62 GLN A N 1
ATOM 464 C CA . GLN A 1 62 ? 0.147 -18.580 -64.370 1.00 31.88 62 GLN A CA 1
ATOM 465 C C . GLN A 1 62 ? 0.168 -19.642 -63.244 1.00 31.88 62 GLN A C 1
ATOM 467 O O . GLN A 1 62 ? 0.496 -20.799 -63.474 1.00 31.88 62 GLN A O 1
ATOM 472 N N . GLY A 1 63 ? -0.274 -19.237 -62.046 1.00 28.17 63 GLY A N 1
ATOM 473 C CA . GLY A 1 63 ? -0.616 -20.092 -60.905 1.00 28.17 63 GLY A CA 1
ATOM 474 C C . GLY A 1 63 ? -1.533 -19.317 -59.949 1.00 28.17 63 GLY A C 1
ATOM 475 O O . GLY A 1 63 ? -1.203 -18.223 -59.511 1.00 28.17 63 GLY A O 1
ATOM 476 N N . SER A 1 64 ? -2.735 -19.833 -59.729 1.00 33.00 64 SER A N 1
ATOM 477 C CA . SER A 1 64 ? -3.959 -19.137 -59.317 1.00 33.00 64 SER A CA 1
ATOM 478 C C . SER A 1 64 ? -4.274 -19.221 -57.821 1.00 33.00 64 SER A C 1
ATOM 480 O O . SER A 1 64 ? -4.561 -20.328 -57.396 1.00 33.00 64 SER A O 1
ATOM 482 N N . TRP A 1 65 ? -4.391 -18.109 -57.076 1.00 32.56 65 TRP A N 1
ATOM 483 C CA . TRP A 1 65 ? -5.195 -18.030 -55.831 1.00 32.56 65 TRP A CA 1
ATOM 484 C C . TRP A 1 65 ? -5.652 -16.577 -55.539 1.00 32.56 65 TRP A C 1
ATOM 486 O O . TRP A 1 65 ? -4.853 -15.782 -55.053 1.00 32.56 65 TRP A O 1
ATOM 496 N N . PRO A 1 66 ? -6.939 -16.222 -55.749 1.00 39.00 66 PRO A N 1
ATOM 497 C CA . PRO A 1 66 ? -7.588 -15.241 -54.879 1.00 39.00 66 PRO A CA 1
ATOM 498 C C . PRO A 1 66 ? -8.979 -15.744 -54.468 1.00 39.00 66 PRO A C 1
ATOM 500 O O . PRO A 1 66 ? -9.961 -15.555 -55.178 1.00 39.00 66 PRO A O 1
ATOM 503 N N . ALA A 1 67 ? -9.069 -16.411 -53.317 1.00 37.53 67 ALA A N 1
ATOM 504 C CA . ALA A 1 67 ? -10.359 -16.821 -52.743 1.00 37.53 67 ALA A CA 1
ATOM 505 C C . ALA A 1 67 ? -10.451 -16.640 -51.216 1.00 37.53 67 ALA A C 1
ATOM 507 O O . ALA A 1 67 ? -11.440 -17.043 -50.618 1.00 37.53 67 ALA A O 1
ATOM 508 N N . ARG A 1 68 ? -9.450 -16.025 -50.565 1.00 39.06 68 ARG A N 1
ATOM 509 C CA . ARG A 1 68 ? -9.448 -15.834 -49.099 1.00 39.06 68 ARG A CA 1
ATOM 510 C C . ARG A 1 68 ? -9.620 -14.384 -48.632 1.00 39.06 68 ARG A C 1
ATOM 512 O O . ARG A 1 68 ? -10.017 -14.172 -47.496 1.00 39.06 68 ARG A O 1
ATOM 519 N N . ALA A 1 69 ? -9.418 -13.395 -49.504 1.00 38.62 69 ALA A N 1
ATOM 520 C CA . ALA A 1 69 ? -9.571 -11.982 -49.135 1.00 38.62 69 ALA A CA 1
ATOM 521 C C . ALA A 1 69 ? -11.034 -11.487 -49.163 1.00 38.62 69 ALA A C 1
ATOM 523 O O . ALA A 1 69 ? -11.379 -10.540 -48.464 1.00 38.62 69 ALA A O 1
ATOM 524 N N . LEU A 1 70 ? -11.917 -12.140 -49.929 1.00 37.56 70 LEU A N 1
ATOM 525 C CA . LEU A 1 70 ? -13.306 -11.688 -50.102 1.00 37.56 70 LEU A CA 1
ATOM 526 C C . LEU A 1 70 ? -14.262 -12.177 -48.999 1.00 37.56 70 LEU A C 1
ATOM 528 O O . LEU A 1 70 ? -15.315 -11.580 -48.791 1.00 37.56 70 LEU A O 1
ATOM 532 N N . THR A 1 71 ? -13.891 -13.217 -48.251 1.00 40.66 71 THR A N 1
ATOM 533 C CA . THR A 1 71 ? -14.715 -13.784 -47.170 1.00 40.66 71 THR A CA 1
ATOM 534 C C . THR A 1 71 ? -14.588 -13.002 -45.861 1.00 40.66 71 THR A C 1
ATOM 536 O O . THR A 1 71 ? -15.547 -12.931 -45.098 1.00 40.66 71 THR A O 1
ATOM 539 N N . ILE A 1 72 ? -13.442 -12.357 -45.621 1.00 44.34 72 ILE A N 1
ATOM 540 C CA . ILE A 1 72 ? -13.188 -11.580 -44.396 1.00 44.34 72 ILE A CA 1
ATOM 541 C C . ILE A 1 72 ? -13.897 -10.217 -44.461 1.00 44.34 72 ILE A C 1
ATOM 543 O O . ILE A 1 72 ? -14.517 -9.796 -43.489 1.00 44.34 72 ILE A O 1
ATOM 547 N N . ALA A 1 73 ? -13.926 -9.573 -45.633 1.00 39.31 73 ALA A N 1
ATOM 548 C CA . ALA A 1 73 ? -14.634 -8.303 -45.813 1.00 39.31 73 ALA A CA 1
ATOM 549 C C . ALA A 1 73 ? -16.165 -8.442 -45.667 1.00 39.31 73 ALA A C 1
ATOM 551 O O . ALA A 1 73 ? -16.818 -7.558 -45.117 1.00 39.31 73 ALA A O 1
ATOM 552 N N . ALA A 1 74 ? -16.745 -9.571 -46.092 1.00 42.19 74 ALA A N 1
ATOM 553 C CA . ALA A 1 74 ? -18.181 -9.825 -45.949 1.00 42.19 74 ALA A CA 1
ATOM 554 C C . ALA A 1 74 ? -18.601 -10.111 -44.492 1.00 42.19 74 ALA A C 1
ATOM 556 O O . ALA A 1 74 ? -19.694 -9.721 -44.084 1.00 42.19 74 ALA A O 1
ATOM 557 N N . ALA A 1 75 ? -17.730 -10.738 -43.692 1.00 44.41 75 ALA A N 1
ATOM 558 C CA . ALA A 1 75 ? -17.995 -11.019 -42.279 1.00 44.41 75 ALA A CA 1
ATOM 559 C C . ALA A 1 75 ? -17.960 -9.747 -41.411 1.00 44.41 75 ALA A C 1
ATOM 561 O O . ALA A 1 75 ? -18.810 -9.570 -40.540 1.00 44.41 75 ALA A O 1
ATOM 562 N N . VAL A 1 76 ? -17.039 -8.820 -41.699 1.00 45.69 76 VAL A N 1
ATOM 563 C CA . VAL A 1 76 ? -16.928 -7.541 -40.976 1.00 45.69 76 VAL A CA 1
ATOM 564 C C . VAL A 1 76 ? -18.122 -6.624 -41.272 1.00 45.69 76 VAL A C 1
ATOM 566 O O . VAL A 1 76 ? -18.671 -6.009 -40.360 1.00 45.69 76 VAL A O 1
ATOM 569 N N . ILE A 1 77 ? -18.607 -6.593 -42.517 1.00 47.88 77 ILE A N 1
ATOM 570 C CA . ILE A 1 77 ? -19.779 -5.784 -42.895 1.00 47.88 77 ILE A CA 1
ATOM 571 C C . ILE A 1 77 ? -21.074 -6.340 -42.270 1.00 47.88 77 ILE A C 1
ATOM 573 O O . ILE A 1 77 ? -21.944 -5.567 -41.866 1.00 47.88 77 ILE A O 1
ATOM 577 N N . ALA A 1 78 ? -21.192 -7.663 -42.113 1.00 45.19 78 ALA A N 1
ATOM 578 C CA . ALA A 1 78 ? -22.336 -8.280 -41.437 1.00 45.19 78 ALA A CA 1
ATOM 579 C C . ALA A 1 78 ? -22.351 -8.009 -39.916 1.00 45.19 78 ALA A C 1
ATOM 581 O O . ALA A 1 78 ? -23.417 -7.767 -39.351 1.00 45.19 78 ALA A O 1
ATOM 582 N N . LEU A 1 79 ? -21.183 -7.983 -39.264 1.00 45.47 79 LEU A N 1
ATOM 583 C CA . LEU A 1 79 ? -21.049 -7.707 -37.824 1.00 45.47 79 LEU A CA 1
ATOM 584 C C . LEU A 1 79 ? -21.337 -6.241 -37.460 1.00 45.47 79 LEU A C 1
ATOM 586 O O . LEU A 1 79 ? -21.986 -5.973 -36.446 1.00 45.47 79 LEU A O 1
ATOM 590 N N . VAL A 1 80 ? -20.939 -5.295 -38.315 1.00 50.94 80 VAL A N 1
ATOM 591 C CA . VAL A 1 80 ? -21.252 -3.863 -38.139 1.00 50.94 80 VAL A CA 1
ATOM 592 C C . VAL A 1 80 ? -22.727 -3.566 -38.466 1.00 50.94 80 VAL A C 1
ATOM 594 O O . VAL A 1 80 ? -23.359 -2.733 -37.818 1.00 50.94 80 VAL A O 1
ATOM 597 N N . GLY A 1 81 ? -23.327 -4.299 -39.411 1.00 40.75 81 GLY A N 1
ATOM 598 C CA . GLY A 1 81 ? -24.756 -4.178 -39.727 1.00 40.75 81 GLY A CA 1
ATOM 599 C C . GLY A 1 81 ? -25.691 -4.686 -38.619 1.00 40.75 81 GLY A C 1
ATOM 600 O O . GLY A 1 81 ? -26.749 -4.101 -38.393 1.00 40.75 81 GLY A O 1
ATOM 601 N N . LEU A 1 82 ? -25.300 -5.741 -37.894 1.00 44.16 82 LEU A N 1
ATOM 602 C CA . LEU A 1 82 ? -26.098 -6.327 -36.805 1.00 44.16 82 LEU A CA 1
ATOM 603 C C . LEU A 1 82 ? -26.055 -5.507 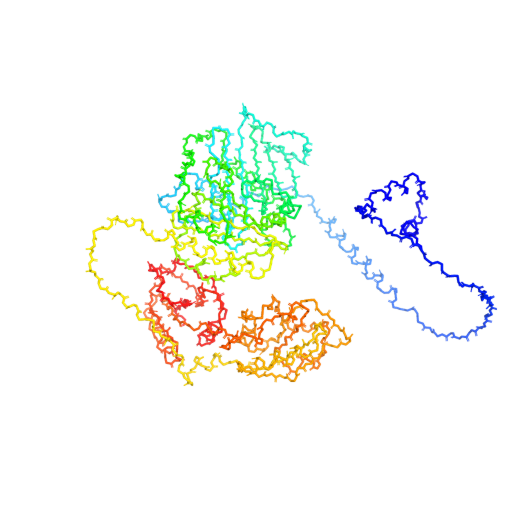-35.507 1.00 44.16 82 LEU A C 1
ATOM 605 O O . LEU A 1 82 ? -27.056 -5.438 -34.797 1.00 44.16 82 LEU A O 1
ATOM 609 N N . SER A 1 83 ? -24.939 -4.834 -35.223 1.00 45.78 83 SER A N 1
ATOM 610 C CA . SER A 1 83 ? -24.797 -3.946 -34.058 1.00 45.78 83 SER A CA 1
ATOM 611 C C . SER A 1 83 ? -25.567 -2.627 -34.235 1.00 45.78 83 SER A C 1
ATOM 613 O O . SER A 1 83 ? -26.197 -2.152 -33.290 1.00 45.78 83 SER A O 1
ATOM 615 N N . GLY A 1 84 ? -25.639 -2.094 -35.461 1.00 38.38 84 GLY A N 1
ATOM 616 C CA . GLY A 1 84 ? -26.480 -0.934 -35.784 1.00 38.38 84 GLY A CA 1
ATOM 617 C C . GLY A 1 84 ? -27.988 -1.209 -35.693 1.00 38.38 84 GLY A C 1
ATOM 618 O O . GLY A 1 84 ? -28.753 -0.331 -35.292 1.00 38.38 84 GLY A O 1
ATOM 619 N N . LEU A 1 85 ? -28.428 -2.438 -35.995 1.00 39.41 85 LEU A N 1
ATOM 620 C CA . LEU A 1 85 ? -29.845 -2.816 -35.911 1.00 39.41 85 LEU A CA 1
ATOM 621 C C . LEU A 1 85 ? -30.337 -3.004 -34.464 1.00 39.41 85 LEU A C 1
ATOM 623 O O . LEU A 1 85 ? -31.529 -2.856 -34.205 1.00 39.41 85 LEU A O 1
ATOM 627 N N . TRP A 1 86 ? -29.433 -3.294 -33.523 1.00 44.41 86 TRP A N 1
ATOM 628 C CA . TRP A 1 86 ? -29.773 -3.463 -32.106 1.00 44.41 86 TRP A CA 1
ATOM 629 C C . TRP A 1 86 ? -29.924 -2.120 -31.372 1.00 44.41 86 TRP A C 1
ATOM 631 O O . TRP A 1 86 ? -30.728 -2.009 -30.451 1.00 44.41 86 TRP A O 1
ATOM 641 N N . MET A 1 87 ? -29.233 -1.063 -31.822 1.00 42.75 87 MET A N 1
ATOM 642 C CA . MET A 1 87 ? -29.407 0.290 -31.271 1.00 42.75 87 MET A CA 1
ATOM 643 C C . MET A 1 87 ? -30.646 1.028 -31.799 1.00 42.75 87 MET A C 1
ATOM 645 O O . MET A 1 87 ? -31.169 1.897 -31.109 1.00 42.75 87 MET A O 1
ATOM 649 N N . ALA A 1 88 ? -31.161 0.673 -32.980 1.00 42.19 88 ALA A N 1
ATOM 650 C CA . ALA A 1 88 ? -32.332 1.329 -33.575 1.00 42.19 88 ALA A CA 1
ATOM 651 C C . ALA A 1 88 ? -33.692 0.769 -33.095 1.00 42.19 88 ALA A C 1
ATOM 653 O O . ALA A 1 88 ? -34.735 1.266 -33.511 1.00 42.19 88 ALA A O 1
ATOM 654 N N . ALA A 1 89 ? -33.698 -0.256 -32.235 1.00 38.78 89 ALA A N 1
ATOM 655 C CA . ALA A 1 89 ? -34.906 -0.957 -31.787 1.00 38.78 89 ALA A CA 1
ATOM 656 C C . ALA A 1 89 ? -35.234 -0.755 -30.292 1.00 38.78 89 ALA A C 1
ATOM 658 O O . ALA A 1 89 ? -35.846 -1.630 -29.677 1.00 38.78 89 ALA A O 1
ATOM 659 N N . ARG A 1 90 ? -34.858 0.383 -29.689 1.00 36.75 90 ARG A N 1
ATOM 660 C CA . ARG A 1 90 ? -35.406 0.786 -28.382 1.00 36.75 90 ARG A CA 1
ATOM 661 C C . ARG A 1 90 ? -36.708 1.569 -28.590 1.00 36.75 90 ARG A C 1
ATOM 663 O O . ARG A 1 90 ? -36.670 2.598 -29.258 1.00 36.75 90 ARG A O 1
ATOM 670 N N . PRO A 1 91 ? -37.852 1.096 -28.069 1.00 38.09 91 PRO A N 1
ATOM 671 C CA . PRO A 1 91 ? -39.088 1.857 -28.114 1.00 38.09 91 PRO A CA 1
ATOM 672 C C . PRO A 1 91 ? -39.004 3.019 -27.119 1.00 38.09 91 PRO A C 1
ATOM 674 O O . PRO A 1 91 ? -38.662 2.817 -25.955 1.00 38.09 91 PRO A O 1
ATOM 677 N N . ASP A 1 92 ? -39.333 4.222 -27.587 1.00 42.72 92 ASP A N 1
ATOM 678 C CA . ASP A 1 92 ? -39.573 5.392 -26.747 1.00 42.72 92 ASP A CA 1
ATOM 679 C C . ASP A 1 92 ? -40.731 5.093 -25.782 1.00 42.72 92 ASP A C 1
ATOM 681 O O . ASP A 1 92 ? -41.904 5.090 -26.163 1.00 42.72 92 ASP A O 1
ATOM 685 N N . GLY A 1 93 ? -40.387 4.801 -24.530 1.00 33.59 93 GLY A N 1
ATOM 686 C CA . GLY A 1 93 ? -41.311 4.637 -23.417 1.00 33.59 93 GLY A CA 1
ATOM 687 C C . GLY A 1 93 ? -40.869 5.541 -22.278 1.00 33.59 93 GLY A C 1
ATOM 688 O O . GLY A 1 93 ? -39.807 5.334 -21.700 1.00 33.59 93 GLY A O 1
ATOM 689 N N . ALA A 1 94 ? -41.666 6.572 -22.007 1.00 48.28 94 ALA A N 1
ATOM 690 C CA . ALA A 1 94 ? -41.564 7.390 -20.809 1.00 48.28 94 ALA A CA 1
ATOM 691 C C . ALA A 1 94 ? -41.733 6.508 -19.568 1.00 48.28 94 ALA A C 1
ATOM 693 O O . ALA A 1 94 ? -42.728 5.795 -19.502 1.00 48.28 94 ALA A O 1
ATOM 694 N N . GLU A 1 95 ? -40.813 6.579 -18.606 1.00 35.97 95 GLU A N 1
ATOM 695 C CA . GLU A 1 95 ? -40.998 6.005 -17.272 1.00 35.97 95 GLU A CA 1
ATOM 696 C C . GLU A 1 95 ? -40.005 6.606 -16.266 1.00 35.97 95 GLU A C 1
ATOM 698 O O . GLU A 1 95 ? -38.934 7.097 -16.625 1.00 35.97 95 GLU A O 1
ATOM 703 N N . ASP A 1 96 ? -40.467 6.632 -15.022 1.00 36.47 96 ASP A N 1
ATOM 704 C CA . ASP A 1 96 ? -40.024 7.427 -13.886 1.00 36.47 96 ASP A CA 1
ATOM 705 C C . ASP A 1 96 ? -38.543 7.288 -13.501 1.00 36.47 96 ASP A C 1
ATOM 707 O O . ASP A 1 96 ? -37.931 6.224 -13.582 1.00 36.47 96 ASP A O 1
ATOM 711 N N . GLU A 1 97 ? -37.996 8.398 -13.005 1.00 34.84 97 GLU A N 1
ATOM 712 C CA . GLU A 1 97 ? -36.692 8.502 -12.352 1.00 34.84 97 GLU A CA 1
ATOM 713 C C . GLU A 1 97 ? -36.615 7.478 -11.197 1.00 34.84 97 GLU A C 1
ATOM 715 O O . GLU A 1 97 ? -37.358 7.606 -10.215 1.00 34.84 97 GLU A O 1
ATOM 720 N N . PRO A 1 98 ? -35.767 6.432 -11.275 1.00 36.00 98 PRO A N 1
ATOM 721 C CA . PRO A 1 98 ? -35.622 5.512 -10.166 1.00 36.00 98 PRO A CA 1
ATOM 722 C C . PRO A 1 98 ? -34.901 6.268 -9.056 1.00 36.00 98 PRO A C 1
ATOM 724 O O . PRO A 1 98 ? -33.792 6.767 -9.249 1.00 36.00 98 PRO A O 1
ATOM 727 N N . ALA A 1 99 ? -35.544 6.363 -7.892 1.00 35.91 99 ALA A N 1
ATOM 728 C CA . ALA A 1 99 ? -34.914 6.861 -6.682 1.00 35.91 99 ALA A CA 1
ATOM 729 C C . ALA A 1 99 ? -33.553 6.169 -6.522 1.00 35.91 99 ALA A C 1
ATOM 731 O O . ALA A 1 99 ? -33.487 4.941 -6.402 1.00 35.91 99 ALA A O 1
ATOM 732 N N . ALA A 1 100 ? -32.480 6.962 -6.574 1.00 34.75 100 ALA A N 1
ATOM 733 C CA . ALA A 1 100 ? -31.127 6.491 -6.346 1.00 34.75 100 ALA A CA 1
ATOM 734 C C . ALA A 1 100 ? -31.122 5.712 -5.028 1.00 34.75 100 ALA A C 1
ATOM 736 O O . ALA A 1 100 ? -31.411 6.261 -3.962 1.00 34.75 100 ALA A O 1
ATOM 737 N N . SER A 1 101 ? -30.871 4.406 -5.119 1.00 32.03 101 SER A N 1
ATOM 738 C CA . SER A 1 101 ? -30.704 3.570 -3.939 1.00 32.03 101 SER A CA 1
ATOM 739 C C . SER A 1 101 ? -29.498 4.123 -3.193 1.00 32.03 101 SER A C 1
ATOM 741 O O . SER A 1 101 ? -28.393 4.129 -3.734 1.00 32.03 101 SER A O 1
ATOM 743 N N . ALA A 1 102 ? -29.730 4.668 -1.998 1.00 33.06 102 ALA A N 1
ATOM 744 C CA . ALA A 1 102 ? -28.652 5.149 -1.151 1.00 33.06 102 ALA A CA 1
ATOM 745 C C . ALA A 1 102 ? -27.654 3.994 -0.947 1.00 33.06 102 ALA A C 1
ATOM 747 O O . ALA A 1 102 ? -28.095 2.886 -0.619 1.00 33.06 102 ALA A O 1
ATOM 748 N N . PRO A 1 103 ? -26.345 4.207 -1.169 1.00 34.69 103 PRO A N 1
ATOM 749 C CA . PRO A 1 103 ? -25.355 3.178 -0.895 1.00 34.69 103 PRO A CA 1
ATOM 750 C C . PRO A 1 103 ? -25.449 2.756 0.581 1.00 34.69 103 PRO A C 1
ATOM 752 O O . PRO A 1 103 ? -25.813 3.583 1.428 1.00 34.69 103 PRO A O 1
ATOM 755 N N . PRO A 1 104 ? -25.170 1.479 0.904 1.00 31.17 104 PRO A N 1
ATOM 756 C CA . PRO A 1 104 ? -25.195 1.004 2.280 1.00 31.17 104 PRO A CA 1
ATOM 757 C C . PRO A 1 104 ? -24.279 1.889 3.126 1.00 31.17 104 PRO A C 1
ATOM 759 O O . PRO A 1 104 ? -23.125 2.127 2.780 1.00 31.17 104 PRO A O 1
ATOM 762 N N . ALA A 1 105 ? -24.823 2.428 4.216 1.00 35.09 105 ALA A N 1
ATOM 763 C CA . ALA A 1 105 ? -24.059 3.256 5.131 1.00 35.09 105 ALA A CA 1
ATOM 764 C C . ALA A 1 105 ? -22.967 2.394 5.776 1.00 35.09 105 ALA A C 1
ATOM 766 O O . ALA A 1 105 ? -23.267 1.535 6.604 1.00 35.09 105 ALA A O 1
ATOM 767 N N . SER A 1 106 ? -21.710 2.628 5.405 1.00 37.41 106 SER A N 1
ATOM 768 C CA . SER A 1 106 ? -20.552 2.058 6.089 1.00 37.41 106 SER A CA 1
ATOM 769 C C . SER A 1 106 ? -20.542 2.555 7.536 1.00 37.41 106 SER A C 1
ATOM 771 O O . SER A 1 106 ? -20.114 3.672 7.827 1.00 37.41 106 SER A O 1
ATOM 773 N N . THR A 1 107 ? -21.044 1.745 8.468 1.00 35.88 107 THR A N 1
ATOM 774 C CA . THR A 1 107 ? -20.981 2.017 9.909 1.00 35.88 107 THR A CA 1
ATOM 775 C C . THR A 1 107 ? -19.576 1.724 10.423 1.00 35.88 107 THR A C 1
ATOM 777 O O . THR A 1 107 ? -19.336 0.722 11.091 1.00 35.88 107 THR A O 1
ATOM 780 N N . SER A 1 108 ? -18.627 2.597 10.089 1.00 44.97 108 SER A N 1
ATOM 781 C CA . SER A 1 108 ? -17.326 2.625 10.752 1.00 44.97 108 SER A CA 1
ATOM 782 C C . SER A 1 108 ? -17.528 3.194 12.161 1.00 44.97 108 SER A C 1
ATOM 784 O O . SER A 1 108 ? -18.037 4.307 12.318 1.00 44.97 108 SER A O 1
ATOM 786 N N . LEU A 1 109 ? -17.207 2.409 13.195 1.00 48.56 109 LEU A N 1
ATOM 787 C CA . LEU A 1 109 ? -17.279 2.841 14.591 1.00 48.56 109 LEU A CA 1
ATOM 788 C C . LEU A 1 109 ? -16.299 3.998 14.805 1.00 48.56 109 LEU A C 1
ATOM 790 O O . LEU A 1 109 ? -15.085 3.824 14.830 1.00 48.56 109 LEU A O 1
ATOM 794 N N . VAL A 1 110 ? -16.851 5.198 14.945 1.00 49.44 110 VAL A N 1
ATOM 795 C CA . VAL A 1 110 ? -16.093 6.422 15.191 1.00 49.44 110 VAL A CA 1
ATOM 796 C C . VAL A 1 110 ? -15.528 6.373 16.609 1.00 49.44 110 VAL A C 1
ATOM 798 O O . VAL A 1 110 ? -16.312 6.243 17.554 1.00 49.44 110 VAL A O 1
ATOM 801 N N . PRO A 1 111 ? -14.209 6.531 16.808 1.00 58.25 111 PRO A N 1
ATOM 802 C CA . PRO A 1 111 ? -13.658 6.699 18.144 1.00 58.25 111 PRO A CA 1
ATOM 803 C C . PRO A 1 111 ? -14.328 7.899 18.826 1.00 58.25 111 PRO A C 1
ATOM 805 O O . PRO A 1 111 ? -14.437 8.970 18.228 1.00 58.25 111 PRO A O 1
ATOM 808 N N . ALA A 1 112 ? -14.740 7.757 20.089 1.00 54.62 112 ALA A N 1
ATOM 809 C CA . ALA A 1 112 ? -15.454 8.801 20.841 1.00 54.62 112 ALA A CA 1
ATOM 810 C C . ALA A 1 112 ? -14.679 10.136 20.996 1.00 54.62 112 ALA A C 1
ATOM 812 O O . ALA A 1 112 ? -15.235 11.110 21.498 1.00 54.62 112 ALA A O 1
ATOM 813 N N . ALA A 1 113 ? -13.414 10.183 20.563 1.00 77.88 113 ALA A N 1
ATOM 814 C CA . ALA A 1 113 ? -12.516 11.335 20.612 1.00 77.88 113 ALA A CA 1
ATOM 815 C C . ALA A 1 113 ? -12.262 12.015 19.246 1.00 77.88 113 ALA A C 1
ATOM 817 O O . ALA A 1 113 ? -11.399 12.886 19.164 1.00 77.88 113 ALA A O 1
ATOM 818 N N . ALA A 1 114 ? -12.967 11.636 18.172 1.00 83.56 114 ALA A N 1
ATOM 819 C CA . ALA A 1 114 ? -12.723 12.221 16.852 1.00 83.56 114 ALA A CA 1
ATOM 820 C C . ALA A 1 114 ? -13.014 13.741 16.812 1.00 83.56 114 ALA A C 1
ATOM 822 O O . ALA A 1 114 ? -14.017 14.190 17.381 1.00 83.56 114 ALA A O 1
ATOM 823 N N . PRO A 1 115 ? -12.198 14.545 16.099 1.00 86.06 115 PRO A N 1
ATOM 824 C CA . PRO A 1 115 ? -12.485 15.959 15.882 1.00 86.06 115 PRO A CA 1
ATOM 825 C C . PRO A 1 115 ? -13.850 16.181 15.218 1.00 86.06 115 PRO A C 1
ATOM 827 O O . PRO A 1 115 ? -14.263 15.411 14.350 1.00 86.06 115 PRO A O 1
ATOM 830 N N . LEU A 1 116 ? -14.530 17.282 15.561 1.00 86.31 116 LEU A N 1
ATOM 831 C CA . LEU A 1 116 ? -15.872 17.597 15.037 1.00 86.31 116 LEU A CA 1
ATOM 832 C C . LEU A 1 116 ? -15.930 17.679 13.503 1.00 86.31 116 LEU A C 1
ATOM 834 O O . LEU A 1 116 ? -16.974 17.412 12.913 1.00 86.31 116 LEU A O 1
ATOM 838 N N . TRP A 1 117 ? -14.820 18.044 12.859 1.00 87.06 117 TRP A N 1
ATOM 839 C CA . TRP A 1 117 ? -14.715 18.118 11.402 1.00 87.06 117 TRP A CA 1
ATOM 840 C C . TRP A 1 117 ? -14.523 16.747 10.740 1.00 87.06 117 TRP A C 1
ATOM 842 O O . TRP A 1 117 ? -14.833 16.606 9.561 1.00 87.06 117 TRP A O 1
ATOM 852 N N . TYR A 1 118 ? -14.042 15.732 11.464 1.00 89.94 118 TYR A N 1
ATOM 853 C CA . TYR A 1 118 ? -13.634 14.458 10.865 1.00 89.94 118 TYR A CA 1
ATOM 854 C C . TYR A 1 118 ? -14.824 13.681 10.298 1.00 89.94 118 TYR A C 1
ATOM 856 O O . TYR A 1 118 ? -14.781 13.230 9.158 1.00 89.94 118 TYR A O 1
ATOM 864 N N . GLN A 1 119 ? -15.915 13.566 11.058 1.00 88.94 119 GLN A N 1
ATOM 865 C CA . GLN A 1 119 ? -17.082 12.780 10.643 1.00 88.94 119 GLN A CA 1
ATOM 866 C C . GLN A 1 119 ? -17.781 13.296 9.378 1.00 88.94 119 GLN A C 1
ATOM 868 O O . GLN A 1 119 ? -17.989 12.496 8.462 1.00 88.94 119 GLN A O 1
ATOM 873 N N . PRO A 1 120 ? -18.094 14.603 9.261 1.00 89.62 120 PRO A N 1
ATOM 874 C CA . PRO A 1 120 ? -18.640 15.156 8.024 1.00 89.62 120 PRO A CA 1
ATOM 875 C C . PRO A 1 120 ? -17.786 14.817 6.795 1.00 89.62 120 PRO A C 1
ATOM 877 O O . PRO A 1 120 ? -18.324 14.383 5.779 1.00 89.62 120 PRO A O 1
ATOM 880 N N . ILE A 1 121 ? -16.459 14.931 6.908 1.00 91.38 121 ILE A N 1
ATOM 881 C CA . ILE A 1 121 ? -15.530 14.642 5.807 1.00 91.38 121 ILE A CA 1
ATOM 882 C C . ILE A 1 121 ? -15.468 13.152 5.502 1.00 91.38 121 ILE A C 1
ATOM 884 O O . ILE A 1 121 ? -15.609 12.745 4.351 1.00 91.38 121 ILE A O 1
ATOM 888 N N . ARG A 1 122 ? -15.273 12.320 6.527 1.00 92.06 122 ARG A N 1
ATOM 889 C CA . ARG A 1 122 ? -15.117 10.878 6.339 1.00 92.06 122 ARG A CA 1
ATOM 890 C C . ARG A 1 122 ? -16.331 10.266 5.647 1.00 92.06 122 ARG A C 1
ATOM 892 O O . ARG A 1 122 ? -16.152 9.350 4.853 1.00 92.06 122 ARG A O 1
ATOM 899 N N . SER A 1 123 ? -17.531 10.790 5.907 1.00 90.81 123 SER A N 1
ATOM 900 C CA . SER A 1 123 ? -18.776 10.313 5.294 1.00 90.81 123 SER A CA 1
ATOM 901 C C . SER A 1 123 ? -18.884 10.561 3.785 1.00 90.81 123 SER A C 1
ATOM 903 O O . SER A 1 123 ? -19.627 9.855 3.106 1.00 90.81 123 SER A O 1
ATOM 905 N N . VAL A 1 124 ? -18.159 11.551 3.248 1.00 93.50 124 VAL A N 1
ATOM 906 C CA . VAL A 1 124 ? -18.179 11.860 1.809 1.00 93.50 124 VAL A CA 1
ATOM 907 C C . VAL A 1 124 ? -17.008 11.245 1.052 1.00 93.50 124 VAL A C 1
ATOM 909 O O . VAL A 1 124 ? -17.110 11.067 -0.160 1.00 93.50 124 VAL A O 1
ATOM 912 N N . LEU A 1 125 ? -15.921 10.910 1.749 1.00 92.88 125 LEU A N 1
ATOM 913 C CA . LEU A 1 125 ? -14.723 10.346 1.143 1.00 92.88 125 LEU A CA 1
ATOM 914 C C . LEU A 1 125 ? -14.957 8.933 0.580 1.00 92.88 125 LEU A C 1
ATOM 916 O O . LEU A 1 125 ? -15.677 8.144 1.198 1.00 92.88 125 LEU A O 1
ATOM 920 N N . PRO A 1 126 ? -14.322 8.590 -0.557 1.00 91.19 126 PRO A N 1
ATOM 921 C CA . PRO A 1 126 ? -14.269 7.215 -1.044 1.00 91.19 126 PRO A CA 1
ATOM 922 C C . PRO A 1 126 ? -13.617 6.273 -0.026 1.00 91.19 126 PRO A C 1
ATOM 924 O O . PRO A 1 126 ? -12.835 6.698 0.830 1.00 91.19 126 PRO A O 1
ATOM 927 N N . ASP A 1 127 ? -13.898 4.979 -0.151 1.00 86.75 127 ASP A N 1
ATOM 928 C CA . ASP A 1 127 ? -13.299 3.975 0.721 1.00 86.75 127 ASP A CA 1
ATOM 929 C C . ASP A 1 127 ? -11.770 3.936 0.598 1.00 86.75 127 ASP A C 1
ATOM 931 O O . ASP A 1 127 ? -11.181 4.140 -0.466 1.00 86.75 127 ASP A O 1
ATOM 935 N N . GLY A 1 128 ? -11.118 3.704 1.737 1.00 86.00 128 GLY A N 1
ATOM 936 C CA . GLY A 1 128 ? -9.665 3.711 1.875 1.00 86.00 128 GLY A CA 1
ATOM 937 C C . GLY A 1 128 ? -9.047 5.081 2.157 1.00 86.00 128 GLY A C 1
ATOM 938 O O . GLY A 1 128 ? -7.932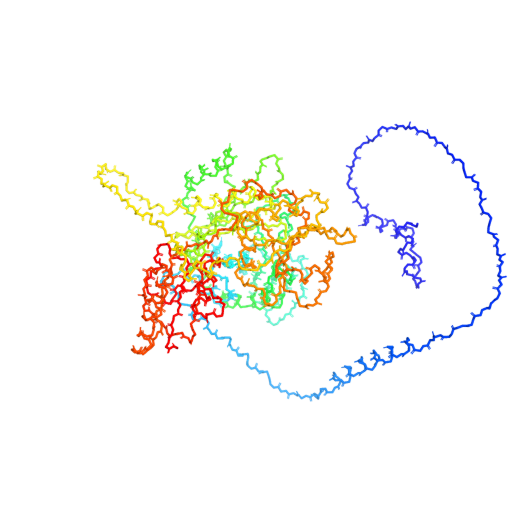 5.098 2.658 1.00 86.00 128 GLY A O 1
ATOM 939 N N . PHE A 1 129 ? -9.733 6.204 1.895 1.00 90.12 129 PHE A N 1
ATOM 940 C CA . PHE A 1 129 ? -9.291 7.536 2.339 1.00 90.12 129 PHE A CA 1
ATOM 941 C C . PHE A 1 129 ? -9.707 7.774 3.791 1.00 90.12 129 PHE A C 1
ATOM 943 O O . PHE A 1 129 ? -10.776 8.315 4.086 1.00 90.12 129 PHE A O 1
ATOM 950 N N . ASP A 1 130 ? -8.874 7.309 4.706 1.00 87.31 130 ASP A N 1
ATOM 951 C CA . ASP A 1 130 ? -9.159 7.231 6.133 1.00 87.31 130 ASP A CA 1
ATOM 952 C C . ASP A 1 130 ? -8.254 8.126 6.981 1.00 87.31 130 ASP A C 1
ATOM 954 O O . ASP A 1 130 ? -8.712 8.608 8.011 1.00 87.31 130 ASP A O 1
ATOM 958 N N . GLN A 1 131 ? -7.035 8.433 6.532 1.00 91.75 131 GLN A N 1
ATOM 959 C CA . GLN A 1 131 ? -6.143 9.391 7.189 1.00 91.75 131 GLN A CA 1
ATOM 960 C C . GLN A 1 131 ? -6.394 10.806 6.655 1.00 91.75 131 GLN A C 1
ATOM 962 O O . GLN A 1 131 ? -6.113 11.106 5.500 1.00 91.75 131 GLN A O 1
ATOM 967 N N . ILE A 1 132 ? -6.934 11.699 7.479 1.00 93.00 132 ILE A N 1
ATOM 968 C CA . ILE A 1 132 ? -7.388 13.035 7.077 1.00 93.00 132 ILE A CA 1
ATOM 969 C C . ILE A 1 132 ? -6.722 14.091 7.953 1.00 93.00 132 ILE A C 1
ATOM 971 O O . ILE A 1 132 ? -6.669 13.948 9.169 1.00 93.00 132 ILE A O 1
ATOM 975 N N . VAL A 1 133 ? -6.282 15.192 7.353 1.00 92.19 133 VAL A N 1
ATOM 976 C CA . VAL A 1 133 ? -5.806 16.383 8.063 1.00 92.19 133 VAL A CA 1
ATOM 977 C C . VAL A 1 133 ? -6.568 17.622 7.611 1.00 92.19 133 VAL A C 1
ATOM 979 O O . VAL A 1 133 ? -6.823 17.823 6.422 1.00 92.19 133 VAL A O 1
ATOM 982 N N . LEU A 1 134 ? -6.925 18.465 8.578 1.00 90.44 134 LEU A N 1
ATOM 983 C CA . LEU A 1 134 ? -7.464 19.804 8.360 1.00 90.44 134 LEU A CA 1
ATOM 984 C C . LEU A 1 134 ? -6.295 20.785 8.223 1.00 90.44 134 LEU A C 1
ATOM 986 O O . LEU A 1 134 ? -5.598 21.058 9.196 1.00 90.44 134 LEU A O 1
ATOM 990 N N . THR A 1 135 ? -6.075 21.316 7.024 1.00 87.00 135 THR A N 1
ATOM 991 C CA . THR A 1 135 ? -4.956 22.232 6.739 1.00 87.00 135 THR A CA 1
ATOM 992 C C . THR A 1 135 ? -5.351 23.702 6.827 1.00 87.00 135 THR A C 1
ATOM 994 O O . THR A 1 135 ? -4.501 24.572 6.962 1.00 87.00 135 THR A O 1
ATOM 997 N N . ASP A 1 136 ? -6.636 24.017 6.711 1.00 85.31 136 ASP A N 1
ATOM 998 C CA . ASP A 1 136 ? -7.127 25.382 6.889 1.00 85.31 136 ASP A CA 1
ATOM 999 C C . ASP A 1 136 ? -8.553 25.349 7.422 1.00 85.31 136 ASP A C 1
ATOM 1001 O O . ASP A 1 136 ? -9.380 24.591 6.914 1.00 85.31 136 ASP A O 1
ATOM 1005 N N . ALA A 1 137 ? -8.828 26.166 8.439 1.00 86.56 137 ALA A N 1
ATOM 1006 C CA . ALA A 1 137 ? -10.141 26.275 9.060 1.00 86.56 137 ALA A CA 1
ATOM 1007 C C . ALA A 1 137 ? -10.533 27.725 9.354 1.00 86.56 137 ALA A C 1
ATOM 1009 O O . ALA A 1 137 ? -10.662 28.146 10.506 1.00 86.56 137 ALA A O 1
ATOM 1010 N N . SER A 1 138 ? -10.613 28.558 8.324 1.00 83.50 138 SER A N 1
ATOM 1011 C CA . SER A 1 138 ? -10.906 29.981 8.475 1.00 83.50 138 SER A CA 1
ATOM 1012 C C . SER A 1 138 ? -12.408 30.263 8.353 1.00 83.50 138 SER A C 1
ATOM 1014 O O . SER A 1 138 ? -13.196 29.426 7.921 1.00 83.50 138 SER A O 1
ATOM 1016 N N . ALA A 1 139 ? -12.826 31.488 8.683 1.00 80.31 139 ALA A N 1
ATOM 1017 C CA . ALA A 1 139 ? -14.195 31.936 8.405 1.00 80.31 139 ALA A CA 1
ATOM 1018 C C . ALA A 1 139 ? -14.523 31.983 6.894 1.00 80.31 139 ALA A C 1
ATOM 1020 O O . ALA A 1 139 ? -15.669 32.217 6.523 1.00 80.31 139 ALA A O 1
ATOM 1021 N N . GLN A 1 140 ? -13.510 31.830 6.039 1.00 83.81 140 GLN A N 1
ATOM 1022 C CA . GLN A 1 140 ? -13.563 32.055 4.598 1.00 83.81 140 GLN A CA 1
ATOM 1023 C C . GLN A 1 140 ? -13.325 30.777 3.797 1.00 83.81 140 GLN A C 1
ATOM 1025 O O . GLN A 1 140 ? -13.719 30.709 2.633 1.00 83.81 140 GLN A O 1
ATOM 1030 N N . SER A 1 141 ? -12.687 29.779 4.406 1.00 86.88 141 SER A N 1
ATOM 1031 C CA . SER A 1 141 ? -12.220 28.575 3.735 1.00 86.88 141 SER A CA 1
ATOM 1032 C C . SER A 1 141 ? -12.032 27.419 4.707 1.00 86.88 141 SER A C 1
ATOM 1034 O O . SER A 1 141 ? -11.561 27.597 5.828 1.00 86.88 141 SER A O 1
ATOM 1036 N N . LEU A 1 142 ? -12.356 26.219 4.235 1.00 89.44 142 LEU A N 1
ATOM 1037 C CA . LEU A 1 142 ? -11.924 24.962 4.824 1.00 89.44 142 LEU A CA 1
ATOM 1038 C C . LEU A 1 142 ? -11.101 24.206 3.796 1.00 89.44 142 LEU A C 1
ATOM 1040 O O . LEU A 1 142 ? -11.519 24.099 2.644 1.00 89.44 142 LEU A O 1
ATOM 1044 N N . SER A 1 143 ? -9.961 23.667 4.212 1.00 90.19 143 SER A N 1
ATOM 1045 C CA . SER A 1 143 ? -9.135 22.809 3.365 1.00 90.19 143 SER A CA 1
ATOM 1046 C C . SER A 1 143 ? -8.713 21.559 4.115 1.00 90.19 143 SER A C 1
ATOM 1048 O O . SER A 1 143 ? -8.294 21.623 5.271 1.00 90.19 143 SER A O 1
ATOM 1050 N N . PHE A 1 144 ? -8.808 20.430 3.427 1.00 92.69 144 PHE A N 1
ATOM 1051 C CA . PHE A 1 144 ? -8.486 19.109 3.927 1.00 92.69 144 PHE A CA 1
ATOM 1052 C C . PHE A 1 144 ? -7.552 18.401 2.960 1.00 92.69 144 PHE A C 1
ATOM 1054 O O . PHE A 1 144 ? -7.603 18.604 1.742 1.00 92.69 144 PHE A O 1
ATOM 1061 N N . LYS A 1 145 ? -6.750 17.507 3.519 1.00 92.19 145 LYS A N 1
ATOM 1062 C CA . LYS A 1 145 ? -5.986 16.517 2.772 1.00 92.19 145 LYS A CA 1
ATOM 1063 C C . LYS A 1 145 ? -6.334 15.148 3.316 1.00 92.19 145 LYS A C 1
ATOM 1065 O O . LYS A 1 145 ? -6.308 14.955 4.527 1.00 92.19 145 LYS A O 1
ATOM 1070 N N . ALA A 1 146 ? -6.709 14.237 2.433 1.00 92.69 146 ALA A N 1
ATOM 1071 C CA . ALA A 1 146 ? -7.031 12.864 2.775 1.00 92.69 146 ALA A CA 1
ATOM 1072 C C . ALA A 1 146 ? -6.051 11.926 2.074 1.00 92.69 146 ALA A C 1
ATOM 1074 O O . ALA A 1 146 ? -5.802 12.068 0.878 1.00 92.69 146 ALA A O 1
ATOM 1075 N N . PHE A 1 147 ? -5.521 10.971 2.821 1.00 89.94 147 PHE A N 1
ATOM 1076 C CA . PHE A 1 147 ? -4.587 9.964 2.356 1.00 89.94 147 PHE A CA 1
ATOM 1077 C C . PHE A 1 147 ? -5.275 8.616 2.324 1.00 89.94 147 PHE A C 1
ATOM 1079 O O . PHE A 1 147 ? -6.031 8.266 3.234 1.00 89.94 147 PHE A O 1
ATOM 1086 N N . ARG A 1 148 ? -4.989 7.856 1.274 1.00 86.94 148 ARG A N 1
ATOM 1087 C CA . ARG A 1 148 ? -5.435 6.475 1.167 1.00 86.94 148 ARG A CA 1
ATOM 1088 C C . ARG A 1 148 ? -4.416 5.557 1.829 1.00 86.94 148 ARG A C 1
ATOM 1090 O O . ARG A 1 148 ? -3.308 5.446 1.316 1.00 86.94 148 ARG A O 1
ATOM 1097 N N . THR A 1 149 ? -4.754 4.886 2.931 1.00 80.25 149 THR A N 1
ATOM 1098 C CA . THR A 1 149 ? -3.767 4.085 3.691 1.00 80.25 149 THR A CA 1
ATOM 1099 C C . THR A 1 149 ? -3.106 2.985 2.851 1.00 80.25 149 THR A C 1
ATOM 1101 O O . THR A 1 149 ? -1.904 2.767 2.972 1.00 80.25 149 THR A O 1
ATOM 1104 N N . GLY A 1 150 ? -3.855 2.353 1.942 1.00 75.56 150 GLY A N 1
ATOM 1105 C CA . GLY A 1 150 ? -3.346 1.256 1.110 1.00 75.56 150 GLY A CA 1
ATOM 1106 C C . GLY A 1 150 ? -2.437 1.663 -0.054 1.00 75.56 150 GLY A C 1
ATOM 1107 O O . GLY A 1 150 ? -1.711 0.815 -0.545 1.00 75.56 150 GLY A O 1
ATOM 1108 N N . THR A 1 151 ? -2.471 2.921 -0.510 1.00 74.31 151 THR A N 1
ATOM 1109 C CA . THR A 1 151 ? -1.743 3.353 -1.729 1.00 74.31 151 THR A CA 1
ATOM 1110 C C . THR A 1 151 ? -0.952 4.647 -1.539 1.00 74.31 151 THR A C 1
ATOM 1112 O O . THR A 1 151 ? -0.085 4.984 -2.335 1.00 74.31 151 THR A O 1
ATOM 1115 N N . ARG A 1 152 ? -1.228 5.409 -0.478 1.00 78.38 152 ARG A N 1
ATOM 1116 C CA . ARG A 1 152 ? -0.671 6.748 -0.191 1.00 78.38 152 ARG A CA 1
ATOM 1117 C C . ARG A 1 152 ? -1.019 7.814 -1.220 1.00 78.38 152 ARG A C 1
ATOM 1119 O O . ARG A 1 152 ? -0.410 8.879 -1.233 1.00 78.38 152 ARG A O 1
ATOM 1126 N N . GLN A 1 153 ? -2.049 7.574 -2.027 1.00 78.88 153 GLN A N 1
ATOM 1127 C CA . GLN A 1 153 ? -2.674 8.631 -2.814 1.00 78.88 153 GLN A CA 1
ATOM 1128 C C . GLN A 1 153 ? -3.184 9.748 -1.912 1.00 78.88 153 GLN A C 1
ATOM 1130 O O . GLN A 1 153 ? -3.740 9.500 -0.838 1.00 78.88 153 GLN A O 1
ATOM 1135 N N . LEU A 1 154 ? -3.041 10.975 -2.404 1.00 87.19 154 LEU A N 1
ATOM 1136 C CA . LEU A 1 154 ? -3.500 12.186 -1.751 1.00 87.19 154 LEU A CA 1
ATOM 1137 C C . LEU A 1 154 ? -4.698 12.770 -2.510 1.00 87.19 154 LEU A C 1
ATOM 1139 O O . LEU A 1 154 ? -4.670 12.987 -3.725 1.00 87.19 154 LEU A O 1
ATOM 1143 N N . LEU A 1 155 ? -5.744 13.079 -1.751 1.00 90.12 155 LEU A N 1
ATOM 1144 C CA . LEU A 1 155 ? -6.877 13.874 -2.185 1.00 90.12 155 LEU A CA 1
ATOM 1145 C C . LEU A 1 155 ? -6.869 15.213 -1.446 1.00 90.12 155 LEU A C 1
ATOM 1147 O O . LEU A 1 155 ? -6.940 15.266 -0.219 1.00 90.12 155 LEU A O 1
ATOM 1151 N N . GLU A 1 156 ? -6.817 16.304 -2.198 1.00 90.88 156 GLU A N 1
ATOM 1152 C CA . GLU A 1 156 ? -6.951 17.663 -1.683 1.00 90.88 156 GLU A CA 1
ATOM 1153 C C . GLU A 1 156 ? -8.388 18.136 -1.886 1.00 90.88 156 GLU A C 1
ATOM 1155 O O . GLU A 1 156 ? -8.919 18.097 -2.998 1.00 90.88 156 GLU A O 1
ATOM 1160 N N . MET A 1 157 ? -9.021 18.609 -0.819 1.00 93.06 157 MET A N 1
ATOM 1161 C CA . MET A 1 157 ? -10.393 19.107 -0.864 1.00 93.06 157 MET A CA 1
ATOM 1162 C C . MET A 1 157 ? -10.456 20.476 -0.211 1.00 93.06 157 MET A C 1
ATOM 1164 O O . MET A 1 157 ? -9.945 20.660 0.891 1.00 93.06 157 MET A O 1
ATOM 1168 N N . SER A 1 158 ? -11.102 21.439 -0.857 1.00 92.56 158 SER A N 1
ATOM 1169 C CA . SER A 1 158 ? -11.303 22.761 -0.272 1.00 92.56 158 SER A CA 1
ATOM 1170 C C . SER A 1 158 ? -12.665 23.343 -0.602 1.00 92.56 158 SER A C 1
ATOM 1172 O O . SER A 1 158 ? -13.236 23.089 -1.663 1.00 92.56 158 SER A O 1
ATOM 1174 N N . ILE A 1 159 ? -13.206 24.111 0.335 1.00 91.62 159 ILE A N 1
ATOM 1175 C CA . ILE A 1 159 ? -14.434 24.877 0.161 1.00 91.62 159 ILE A CA 1
ATOM 1176 C C . ILE A 1 159 ? -14.203 26.305 0.642 1.00 91.62 159 ILE A C 1
ATOM 1178 O O . ILE A 1 159 ? -13.717 26.516 1.748 1.00 91.62 159 ILE A O 1
ATOM 1182 N N . GLY A 1 160 ? -14.531 27.280 -0.201 1.00 89.25 160 GLY A N 1
ATOM 1183 C CA . GLY A 1 160 ? -14.479 28.706 0.105 1.00 89.25 160 GLY A CA 1
ATOM 1184 C C . GLY A 1 160 ? -15.861 29.351 0.046 1.00 89.25 160 GLY A C 1
ATOM 1185 O O . GLY A 1 160 ? -16.691 28.966 -0.784 1.00 89.25 160 GLY A O 1
ATOM 1186 N N . TRP A 1 161 ? -16.102 30.343 0.906 1.00 87.12 161 TRP A N 1
ATOM 1187 C CA . TRP A 1 161 ? -17.374 31.071 0.985 1.00 87.12 161 TRP A CA 1
ATOM 1188 C C . TRP A 1 161 ? -17.340 32.422 0.251 1.00 87.12 161 TRP A C 1
ATOM 1190 O O . TRP A 1 161 ? -16.273 33.014 0.064 1.00 87.12 161 TRP A O 1
ATOM 1200 N N . PRO A 1 162 ? -18.509 32.944 -0.164 1.00 79.19 162 PRO A N 1
ATOM 1201 C CA . PRO A 1 162 ? -18.593 34.214 -0.876 1.00 79.19 162 PRO A CA 1
ATOM 1202 C C . PRO A 1 162 ? -18.156 35.399 -0.002 1.00 79.19 162 PRO A C 1
ATOM 1204 O O . PRO A 1 162 ? -18.552 35.505 1.157 1.00 79.19 162 PRO A O 1
ATOM 1207 N N . GLY A 1 163 ? -17.448 36.366 -0.597 1.00 69.38 163 GLY A N 1
ATOM 1208 C CA . GLY A 1 163 ? -17.246 37.700 -0.008 1.00 69.38 163 GLY A CA 1
ATOM 1209 C C . GLY A 1 163 ? -15.849 38.002 0.530 1.00 69.38 163 GLY A C 1
ATOM 1210 O O . GLY A 1 163 ? -15.617 39.114 1.000 1.00 69.38 163 GLY A O 1
ATOM 1211 N N . THR A 1 164 ? -14.908 37.071 0.424 1.00 54.69 164 THR A N 1
ATOM 1212 C CA . THR A 1 164 ? -13.551 37.244 0.944 1.00 54.69 164 THR A CA 1
ATOM 1213 C C . THR A 1 164 ? -12.526 36.790 -0.090 1.00 54.69 164 THR A C 1
ATOM 1215 O O . THR A 1 164 ? -12.711 35.770 -0.740 1.00 54.69 164 THR A O 1
ATOM 1218 N N . GLU A 1 165 ? -11.533 37.643 -0.336 1.00 42.41 165 GLU A N 1
ATOM 1219 C CA . GLU A 1 165 ? -10.539 37.623 -1.420 1.00 42.41 165 GLU A CA 1
ATOM 1220 C C . GLU A 1 165 ? -10.237 36.252 -2.044 1.00 42.41 165 GLU A C 1
ATOM 1222 O O . GLU A 1 165 ? -9.425 35.477 -1.556 1.00 42.41 165 GLU A O 1
ATOM 1227 N N . GLY A 1 166 ? -10.869 35.985 -3.187 1.00 44.91 166 GLY A N 1
ATOM 1228 C CA . GLY A 1 166 ? -10.587 34.776 -3.947 1.00 44.91 166 GLY A CA 1
ATOM 1229 C C . GLY A 1 166 ? -11.683 34.391 -4.922 1.00 44.91 166 GLY A C 1
ATOM 1230 O O . GLY A 1 166 ? -12.047 33.222 -4.990 1.00 44.91 166 GLY A O 1
ATOM 1231 N N . ARG A 1 167 ? -12.189 35.319 -5.752 1.00 47.09 167 ARG A N 1
ATOM 1232 C CA . ARG A 1 167 ? -12.618 34.842 -7.075 1.00 47.09 167 ARG A CA 1
ATOM 1233 C C . ARG A 1 167 ? -11.359 34.238 -7.684 1.00 47.09 167 ARG A C 1
ATOM 1235 O O . ARG A 1 167 ? -10.444 34.991 -8.017 1.00 47.09 167 ARG A O 1
ATOM 1242 N N . LYS A 1 168 ? -11.285 32.903 -7.764 1.00 51.00 168 LYS A N 1
ATOM 1243 C CA . LYS A 1 168 ? -10.305 32.205 -8.606 1.00 51.00 168 LYS A CA 1
ATOM 1244 C C . LYS A 1 168 ? -10.276 32.993 -9.914 1.00 51.00 168 LYS A C 1
ATOM 1246 O O . LYS A 1 168 ? -11.351 33.293 -10.433 1.00 51.00 168 LYS A O 1
ATOM 1251 N N . ASN A 1 169 ? -9.102 33.449 -10.357 1.00 47.03 169 ASN A N 1
ATOM 1252 C CA . ASN A 1 169 ? -9.000 34.228 -11.591 1.00 47.03 169 ASN A CA 1
ATOM 1253 C C . ASN A 1 169 ? -9.734 33.425 -12.671 1.00 47.03 169 ASN A C 1
ATOM 1255 O O . ASN A 1 169 ? -9.287 32.342 -13.040 1.00 47.03 169 ASN A O 1
ATOM 1259 N N . THR A 1 170 ? -10.903 33.902 -13.105 1.00 50.09 170 THR A N 1
ATOM 1260 C CA . THR A 1 170 ? -11.851 33.151 -13.945 1.00 50.09 170 THR A CA 1
ATOM 1261 C C . THR A 1 170 ? -11.376 33.094 -15.397 1.00 50.09 170 THR A C 1
ATOM 1263 O O . THR A 1 170 ? -12.174 33.165 -16.325 1.00 50.09 170 THR A O 1
ATOM 1266 N N . SER A 1 171 ? -10.059 33.055 -15.610 1.00 56.53 171 SER A N 1
ATOM 1267 C CA . SER A 1 171 ? -9.455 32.790 -16.909 1.00 56.53 171 SER A CA 1
ATOM 1268 C C . SER A 1 171 ? -9.622 31.328 -17.320 1.00 56.53 171 SER A C 1
ATOM 1270 O O . SER A 1 171 ? -9.458 31.020 -18.496 1.00 56.53 171 SER A O 1
ATOM 1272 N N . GLU A 1 172 ? -9.940 30.431 -16.381 1.00 72.81 172 GLU A N 1
ATOM 1273 C CA . GLU A 1 172 ? -10.365 29.068 -16.701 1.00 72.81 172 GLU A CA 1
ATOM 1274 C C . GLU A 1 172 ? -11.755 29.097 -17.355 1.00 72.81 172 GLU A C 1
ATOM 1276 O O . GLU A 1 172 ? -12.668 29.782 -16.891 1.00 72.81 172 GLU A O 1
ATOM 1281 N N . VAL A 1 173 ? -11.904 28.371 -18.463 1.00 83.00 173 VAL A N 1
ATOM 1282 C CA . VAL A 1 173 ? -13.170 28.259 -19.193 1.00 83.00 173 VAL A CA 1
ATOM 1283 C C . VAL A 1 173 ? -14.071 27.278 -18.448 1.00 83.00 173 VAL A C 1
ATOM 1285 O O . VAL A 1 173 ? -13.625 26.188 -18.097 1.00 83.00 173 VAL A O 1
ATOM 1288 N N . VAL A 1 174 ? -15.330 27.661 -18.219 1.00 89.06 174 VAL A N 1
ATOM 1289 C CA . VAL A 1 174 ? -16.355 26.757 -17.674 1.00 89.06 174 VAL A CA 1
ATOM 1290 C C . VAL A 1 174 ? -16.458 25.545 -18.594 1.00 89.06 174 VAL A C 1
ATOM 1292 O O . VAL A 1 174 ? -16.753 25.691 -19.782 1.00 89.06 174 VAL A O 1
ATOM 1295 N N . THR A 1 175 ? -16.194 24.356 -18.061 1.00 88.31 175 THR A N 1
ATOM 1296 C CA . THR A 1 175 ? -16.243 23.114 -18.838 1.00 88.31 175 THR A CA 1
ATOM 1297 C C . THR A 1 175 ? -17.678 22.635 -19.011 1.00 88.31 175 THR A C 1
ATOM 1299 O O . THR A 1 175 ? -18.030 22.122 -20.072 1.00 88.31 175 THR A O 1
ATOM 1302 N N . PHE A 1 176 ? -18.515 22.823 -17.986 1.00 88.06 176 PHE A N 1
ATOM 1303 C CA . PHE A 1 176 ? -19.918 22.413 -17.971 1.00 88.06 176 PHE A CA 1
ATOM 1304 C C . PHE A 1 176 ? -20.713 23.162 -16.881 1.00 88.06 176 PHE A C 1
ATOM 1306 O O . PHE A 1 176 ? -20.135 23.590 -15.887 1.00 88.06 176 PHE A O 1
ATOM 1313 N N . THR A 1 177 ? -22.036 23.281 -17.040 1.00 92.44 177 THR A N 1
ATOM 1314 C CA . THR A 1 177 ? -22.953 23.906 -16.065 1.00 92.44 177 THR A CA 1
ATOM 1315 C C . THR A 1 177 ? -24.177 23.014 -15.857 1.00 92.44 177 THR A C 1
ATOM 1317 O O . THR A 1 177 ? -24.758 22.530 -16.831 1.00 92.44 177 THR A O 1
ATOM 1320 N N . ASP A 1 178 ? -24.617 22.845 -14.608 1.00 93.88 178 ASP A N 1
ATOM 1321 C CA . ASP A 1 178 ? -25.883 22.181 -14.268 1.00 93.88 178 ASP A CA 1
ATOM 1322 C C . ASP A 1 178 ? -26.692 22.940 -13.200 1.00 93.88 178 ASP A C 1
ATOM 1324 O O . ASP A 1 178 ? -26.446 24.106 -12.904 1.00 93.88 178 ASP A O 1
ATOM 1328 N N . THR A 1 179 ? -27.704 22.282 -12.624 1.00 94.25 179 THR A N 1
ATOM 1329 C CA . THR A 1 179 ? -28.561 22.857 -11.577 1.00 94.25 179 THR A CA 1
ATOM 1330 C C . THR A 1 179 ? -27.836 23.143 -10.263 1.00 94.25 179 THR A C 1
ATOM 1332 O O . THR A 1 179 ? -28.389 23.851 -9.424 1.00 94.25 179 THR A O 1
ATOM 1335 N N . ARG A 1 180 ? -26.629 22.611 -10.057 1.00 94.62 180 ARG A N 1
ATOM 1336 C CA . ARG A 1 180 ? -25.804 22.789 -8.856 1.00 94.62 180 ARG A CA 1
ATOM 1337 C C . ARG A 1 180 ? -24.833 23.960 -9.019 1.00 94.62 180 ARG A C 1
ATOM 1339 O O . ARG A 1 180 ? -24.562 24.637 -8.023 1.00 94.62 180 ARG A O 1
ATOM 1346 N N . GLY A 1 181 ? -24.361 24.225 -10.239 1.00 94.38 181 GLY A N 1
ATOM 1347 C CA . GLY A 1 181 ? -23.534 25.389 -10.561 1.00 94.38 181 GLY A CA 1
ATOM 1348 C C . GLY A 1 181 ? -22.632 25.207 -11.784 1.00 94.38 181 GLY A C 1
ATOM 1349 O O . GLY A 1 181 ? -22.895 24.372 -12.652 1.00 94.38 181 GLY A O 1
ATOM 1350 N N . ASP A 1 182 ? -21.561 26.000 -11.829 1.00 94.19 182 ASP A N 1
ATOM 1351 C CA . ASP A 1 182 ? -20.563 25.999 -12.902 1.00 94.19 182 ASP A CA 1
ATOM 1352 C C . ASP A 1 182 ? -19.356 25.131 -12.527 1.00 94.19 182 ASP A C 1
ATOM 1354 O O . ASP A 1 182 ? -18.768 25.300 -11.456 1.00 94.19 182 ASP A O 1
ATOM 1358 N N . TYR A 1 183 ? -18.959 24.227 -13.420 1.00 93.31 183 TYR A N 1
ATOM 1359 C CA . TYR A 1 183 ? -17.815 23.337 -13.241 1.00 93.31 183 TYR A CA 1
ATOM 1360 C C . TYR A 1 183 ? -16.616 23.798 -14.069 1.00 93.31 183 TYR A C 1
ATOM 1362 O O . TYR A 1 183 ? -16.742 24.250 -15.210 1.00 93.31 183 TYR A O 1
ATOM 1370 N N . TYR A 1 184 ? -15.439 23.614 -13.483 1.00 90.69 184 TYR A N 1
ATOM 1371 C CA . TYR A 1 184 ? -14.136 23.809 -14.100 1.00 90.69 184 TYR A CA 1
ATOM 1372 C C . TYR A 1 184 ? -13.337 22.531 -13.881 1.00 90.69 184 TYR A C 1
ATOM 1374 O O . TYR A 1 184 ? -12.946 22.212 -12.755 1.00 90.69 184 TYR A O 1
ATOM 1382 N N . GLU A 1 185 ? -13.141 21.776 -14.953 1.00 89.50 185 GLU A N 1
ATOM 1383 C CA . GLU A 1 185 ? -12.468 20.482 -14.913 1.00 89.50 185 GLU A CA 1
ATOM 1384 C C . GLU A 1 185 ? -11.090 20.565 -15.561 1.00 89.50 185 GLU A C 1
ATOM 1386 O O . GLU A 1 185 ? -10.917 21.118 -16.647 1.00 89.50 185 GLU A O 1
ATOM 1391 N N . SER A 1 186 ? -10.108 19.978 -14.890 1.00 84.94 186 SER A N 1
ATOM 1392 C CA . SER A 1 186 ? -8.797 19.664 -15.443 1.00 84.94 186 SER A CA 1
ATOM 1393 C C . SER A 1 186 ? -8.555 18.161 -15.338 1.00 84.94 186 SER A C 1
ATOM 1395 O O . SER A 1 186 ? -9.377 17.424 -14.795 1.00 84.94 186 SER A O 1
ATOM 1397 N N . THR A 1 187 ? -7.415 17.692 -15.845 1.00 77.44 187 THR A N 1
ATOM 1398 C CA . THR A 1 187 ? -7.024 16.286 -15.701 1.00 77.44 187 THR A CA 1
ATOM 1399 C C . THR A 1 187 ? -7.008 15.859 -14.236 1.00 77.44 187 THR A C 1
ATOM 1401 O O . THR A 1 187 ? -7.540 14.812 -13.914 1.00 77.44 187 THR A O 1
ATOM 1404 N N . SER A 1 188 ? -6.475 16.680 -13.330 1.00 79.62 188 SER A N 1
ATOM 1405 C CA . SER A 1 188 ? -6.269 16.289 -11.932 1.00 79.62 188 SER A CA 1
ATOM 1406 C C . SER A 1 188 ? -7.304 16.865 -10.953 1.00 79.62 188 SER A C 1
AT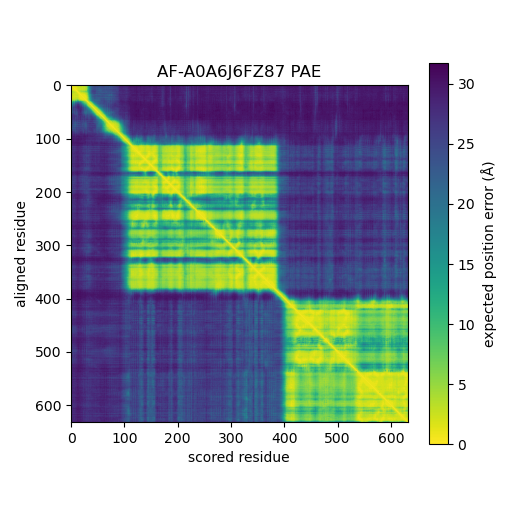OM 1408 O O . SER A 1 188 ? -7.207 16.607 -9.754 1.00 79.62 188 SER A O 1
ATOM 1410 N N . ALA A 1 189 ? -8.227 17.730 -11.388 1.00 87.31 189 ALA A N 1
ATOM 1411 C CA . ALA A 1 189 ? -9.083 18.486 -10.473 1.00 87.31 189 ALA A CA 1
ATOM 1412 C C . ALA A 1 189 ? -10.469 18.803 -11.039 1.00 87.31 189 ALA A C 1
ATOM 1414 O O . ALA A 1 189 ? -10.641 19.035 -12.233 1.00 87.31 189 ALA A O 1
ATOM 1415 N N . VAL A 1 190 ? -11.442 18.905 -10.135 1.00 91.50 190 VAL A N 1
ATOM 1416 C CA . VAL A 1 190 ? -12.781 19.427 -10.404 1.00 91.50 190 VAL A CA 1
ATOM 1417 C C . VAL A 1 190 ? -13.056 20.563 -9.429 1.00 91.50 190 VAL A C 1
ATOM 1419 O O . VAL A 1 190 ? -13.033 20.367 -8.214 1.00 91.50 190 VAL A O 1
ATOM 1422 N N . THR A 1 191 ? -13.342 21.751 -9.953 1.00 92.81 191 THR A N 1
ATOM 1423 C CA . THR A 1 191 ? -13.850 22.884 -9.175 1.00 92.81 191 THR A CA 1
ATOM 1424 C C . THR A 1 191 ? -15.312 23.138 -9.535 1.00 92.81 191 THR A C 1
ATOM 1426 O O . THR A 1 191 ? -15.642 23.249 -10.709 1.00 92.81 191 THR A O 1
ATOM 1429 N N . LEU A 1 192 ? -16.177 23.271 -8.534 1.00 94.25 192 LEU A N 1
ATOM 1430 C CA . LEU A 1 192 ? -17.578 23.664 -8.646 1.00 94.25 192 LEU A CA 1
ATOM 1431 C C . LEU A 1 192 ? -17.771 25.042 -8.010 1.00 94.25 192 LEU A C 1
ATOM 1433 O O . LEU A 1 192 ? -17.514 25.225 -6.819 1.00 94.25 192 LEU A O 1
ATOM 1437 N N . ILE A 1 193 ? -18.277 25.998 -8.783 1.00 93.50 193 ILE A N 1
ATOM 1438 C CA . ILE A 1 193 ? -18.852 27.236 -8.262 1.00 93.50 193 ILE A CA 1
ATOM 1439 C C . ILE A 1 193 ? -20.353 27.019 -8.134 1.00 93.50 193 ILE A C 1
ATOM 1441 O O . ILE A 1 193 ? -21.091 27.026 -9.115 1.00 93.50 193 ILE A O 1
ATOM 1445 N N . THR A 1 194 ? -20.794 26.798 -6.904 1.00 93.62 194 THR A N 1
ATOM 1446 C CA . THR A 1 194 ? -22.203 26.560 -6.572 1.00 93.62 194 THR A CA 1
ATOM 1447 C C . THR A 1 194 ? -23.075 27.794 -6.837 1.00 93.62 194 THR A C 1
ATOM 1449 O O . THR A 1 194 ? -22.592 28.930 -6.856 1.00 93.62 194 THR A O 1
ATOM 1452 N N . ASN A 1 195 ? -24.389 27.601 -6.976 1.00 91.62 195 ASN A N 1
ATOM 1453 C CA . ASN A 1 195 ? -25.335 28.714 -7.150 1.00 91.62 195 ASN A CA 1
ATOM 1454 C C . ASN A 1 195 ? -25.302 29.732 -5.996 1.00 91.62 195 ASN A C 1
ATOM 1456 O O . ASN A 1 195 ? -25.502 30.926 -6.224 1.00 91.62 195 ASN A O 1
ATOM 1460 N N . ASP A 1 196 ? -25.009 29.281 -4.772 1.00 89.19 196 ASP A N 1
ATOM 1461 C CA . ASP A 1 196 ? -24.808 30.140 -3.602 1.00 89.19 196 ASP A CA 1
ATOM 1462 C C . ASP A 1 196 ? -23.377 30.698 -3.493 1.00 89.19 196 ASP A C 1
ATOM 1464 O O . ASP A 1 196 ? -22.986 31.224 -2.455 1.00 89.19 196 ASP A O 1
ATOM 1468 N N . GLN A 1 197 ? -22.620 30.651 -4.596 1.00 90.31 197 GLN A N 1
ATOM 1469 C CA . GLN A 1 197 ? -21.302 31.260 -4.792 1.00 90.31 197 GLN A CA 1
ATOM 1470 C C . GLN A 1 197 ? -20.175 30.665 -3.931 1.00 90.31 197 GLN A C 1
ATOM 1472 O O . GLN A 1 197 ? -19.114 31.280 -3.807 1.00 90.31 197 GLN A O 1
ATOM 1477 N N . ARG A 1 198 ? -20.357 29.470 -3.356 1.00 90.56 198 ARG A N 1
ATOM 1478 C CA . ARG A 1 198 ? -19.252 28.715 -2.746 1.00 90.56 198 ARG A CA 1
ATOM 1479 C C . ARG A 1 198 ? -18.379 28.107 -3.833 1.00 90.56 198 ARG A C 1
ATOM 1481 O O . ARG A 1 198 ? -18.904 27.597 -4.826 1.00 90.56 198 ARG A O 1
ATOM 1488 N N . ILE A 1 199 ? -17.071 28.128 -3.612 1.00 91.81 199 ILE A N 1
ATOM 1489 C CA . ILE A 1 199 ? -16.075 27.525 -4.498 1.00 91.81 199 ILE A CA 1
ATOM 1490 C C . ILE A 1 199 ? -15.624 26.226 -3.850 1.00 91.81 199 ILE A C 1
ATOM 1492 O O . ILE A 1 199 ? -15.013 26.256 -2.789 1.00 91.81 199 ILE A O 1
ATOM 1496 N N . VAL A 1 200 ? -15.935 25.101 -4.477 1.00 93.62 200 VAL A N 1
ATOM 1497 C CA . VAL A 1 200 ? -15.639 23.764 -3.965 1.00 93.62 200 VAL A CA 1
ATOM 1498 C C . VAL A 1 200 ? -14.653 23.106 -4.910 1.00 93.62 200 VAL A C 1
ATOM 1500 O O . VAL A 1 200 ? -14.916 23.037 -6.104 1.00 93.62 200 VAL A O 1
ATOM 1503 N N . SER A 1 201 ? -13.516 22.641 -4.416 1.00 92.44 201 SER A N 1
ATOM 1504 C CA . SER A 1 201 ? -12.485 22.017 -5.237 1.00 92.44 201 SER A CA 1
ATOM 1505 C C . SER A 1 201 ? -12.121 20.656 -4.677 1.00 92.44 201 SER A C 1
ATOM 1507 O O . SER A 1 201 ? -11.833 20.532 -3.492 1.00 92.44 201 SER A O 1
ATOM 1509 N N . VAL A 1 202 ? -12.082 19.657 -5.551 1.00 92.56 202 VAL A N 1
ATOM 1510 C CA . VAL A 1 202 ? -11.518 18.336 -5.276 1.00 92.56 202 VAL A CA 1
ATOM 1511 C C . VAL A 1 202 ? -10.409 18.103 -6.282 1.00 92.56 202 VAL A C 1
ATOM 1513 O O . VAL A 1 202 ? -10.617 18.203 -7.493 1.00 92.56 202 VAL A O 1
ATOM 1516 N N . ARG A 1 203 ? -9.214 17.819 -5.785 1.00 88.75 203 ARG A N 1
ATOM 1517 C CA . ARG A 1 203 ? -8.028 17.592 -6.595 1.00 88.75 203 ARG A CA 1
ATOM 1518 C C . ARG A 1 203 ? -7.358 16.310 -6.156 1.00 88.75 203 ARG A C 1
ATOM 1520 O O . ARG A 1 203 ? -7.145 16.087 -4.972 1.00 88.75 203 ARG A O 1
ATOM 1527 N N . CYS A 1 204 ? -7.019 15.488 -7.130 1.00 84.75 204 CYS A N 1
ATOM 1528 C CA . CYS A 1 204 ? -6.227 14.300 -6.915 1.00 84.75 204 CYS A CA 1
ATOM 1529 C C . CYS A 1 204 ? -4.820 14.509 -7.454 1.00 84.75 204 CYS A C 1
ATOM 1531 O O . CYS A 1 204 ? -4.634 15.151 -8.488 1.00 84.75 204 CYS A O 1
ATOM 1533 N N . GLY A 1 205 ? -3.837 13.956 -6.760 1.00 76.00 205 GLY A N 1
ATOM 1534 C CA . GLY A 1 205 ? -2.487 13.831 -7.275 1.00 76.00 205 GLY A CA 1
ATOM 1535 C C . GLY A 1 205 ? -1.489 13.596 -6.160 1.00 76.00 205 GLY A C 1
ATOM 1536 O O . GLY A 1 205 ? -1.852 13.458 -4.999 1.00 76.00 205 GLY A O 1
ATOM 1537 N N . LEU A 1 206 ? -0.214 13.615 -6.525 1.00 66.31 206 LEU A N 1
ATOM 1538 C CA . LEU A 1 206 ? 0.903 13.504 -5.588 1.00 66.31 206 LEU A CA 1
ATOM 1539 C C . LEU A 1 206 ? 1.519 14.880 -5.314 1.00 66.31 206 LEU A C 1
ATOM 1541 O O . LEU A 1 206 ? 2.705 14.998 -5.022 1.00 66.31 206 LEU A O 1
ATOM 1545 N N . SER A 1 207 ? 0.727 15.947 -5.487 1.00 64.31 207 SER A N 1
ATOM 1546 C CA . SER A 1 207 ? 1.224 17.308 -5.307 1.00 64.31 207 SER A CA 1
ATOM 1547 C C . SER A 1 207 ? 1.780 17.462 -3.894 1.00 64.31 207 SER A C 1
ATOM 1549 O O . SER A 1 207 ? 1.101 17.085 -2.933 1.00 64.31 207 SER A O 1
ATOM 1551 N N . PRO A 1 208 ? 2.981 18.044 -3.748 1.00 62.69 208 PRO A N 1
ATOM 1552 C CA . PRO A 1 208 ? 3.542 18.239 -2.437 1.00 62.69 208 PRO A CA 1
ATOM 1553 C C . PRO A 1 208 ? 2.605 19.054 -1.571 1.00 62.69 208 PRO A C 1
ATOM 1555 O O . PRO A 1 208 ? 2.072 20.094 -1.971 1.00 62.69 208 PRO A O 1
ATOM 1558 N N . ILE A 1 209 ? 2.404 18.548 -0.366 1.00 61.56 209 ILE A N 1
ATOM 1559 C CA . ILE A 1 209 ? 1.314 18.943 0.512 1.00 61.56 209 ILE A CA 1
ATOM 1560 C C . ILE A 1 209 ? 1.361 20.436 0.850 1.00 61.56 209 ILE A C 1
ATOM 1562 O O . ILE A 1 209 ? 0.323 21.082 0.990 1.00 61.56 209 ILE A O 1
ATOM 1566 N N . GLY A 1 210 ? 2.556 21.004 0.899 1.00 55.88 210 GLY A N 1
ATOM 1567 C CA . GLY A 1 210 ? 2.743 22.413 1.181 1.00 55.88 210 GLY A CA 1
ATOM 1568 C C . GLY A 1 210 ? 2.639 23.366 -0.019 1.00 55.88 210 GLY A C 1
ATOM 1569 O O . GLY A 1 210 ? 2.612 24.580 0.146 1.00 55.88 210 GLY A O 1
ATOM 1570 N N . GLY A 1 211 ? 2.574 22.884 -1.262 1.00 53.06 211 GLY A N 1
ATOM 1571 C CA . GLY A 1 211 ? 2.544 23.786 -2.422 1.00 53.06 211 GLY A CA 1
ATOM 1572 C C . GLY A 1 211 ? 3.801 24.661 -2.551 1.00 53.06 211 GLY A C 1
ATOM 1573 O O . GLY A 1 211 ? 3.772 25.704 -3.209 1.00 53.06 211 GLY A O 1
ATOM 1574 N N . GLY A 1 212 ? 4.911 24.251 -1.924 1.00 51.22 212 GLY A N 1
ATOM 1575 C CA . GLY A 1 212 ? 6.221 24.811 -2.215 1.00 51.22 212 GLY A CA 1
ATOM 1576 C C . GLY A 1 212 ? 6.504 24.651 -3.706 1.00 51.22 212 GLY A C 1
ATOM 1577 O O . GLY A 1 212 ? 6.286 23.586 -4.277 1.00 51.22 212 GLY A O 1
ATOM 1578 N N . ALA A 1 213 ? 6.956 25.720 -4.362 1.00 42.47 213 ALA A N 1
ATOM 1579 C CA . ALA A 1 213 ? 7.415 25.645 -5.741 1.00 42.47 213 ALA A CA 1
ATOM 1580 C C . ALA A 1 213 ? 8.700 24.808 -5.775 1.00 42.47 213 ALA A C 1
ATOM 1582 O O . ALA A 1 213 ? 9.814 25.325 -5.648 1.00 42.47 213 ALA A O 1
ATOM 1583 N N . VAL A 1 214 ? 8.554 23.493 -5.879 1.00 45.66 214 VAL A N 1
ATOM 1584 C CA . VAL A 1 214 ? 9.671 22.618 -6.198 1.00 45.66 214 VAL A CA 1
ATOM 1585 C C . VAL A 1 214 ? 10.022 22.912 -7.649 1.00 45.66 214 VAL A C 1
ATOM 1587 O O . VAL A 1 214 ? 9.234 22.680 -8.558 1.00 45.66 214 VAL A O 1
ATOM 1590 N N . GLY A 1 215 ? 11.166 23.563 -7.854 1.00 38.66 215 GLY A N 1
ATOM 1591 C CA . GLY A 1 215 ? 11.585 24.076 -9.159 1.00 38.66 215 GLY A CA 1
ATOM 1592 C C . GLY A 1 215 ? 12.050 23.009 -10.153 1.00 38.66 215 GLY A C 1
ATOM 1593 O O . GLY A 1 215 ? 12.627 23.373 -11.174 1.00 38.66 215 GLY A O 1
ATOM 1594 N N . SER A 1 216 ? 11.865 21.718 -9.866 1.00 46.47 216 SER A N 1
ATOM 1595 C CA . SER A 1 216 ? 12.139 20.652 -10.827 1.00 46.47 216 SER A CA 1
ATOM 1596 C C . SER A 1 216 ? 10.891 20.387 -11.668 1.00 46.47 216 SER A C 1
ATOM 1598 O O . SER A 1 216 ? 9.788 20.213 -11.152 1.00 46.47 216 SER A O 1
ATOM 1600 N N . ALA A 1 217 ? 11.068 20.363 -12.989 1.00 48.84 217 ALA A N 1
ATOM 1601 C CA . ALA A 1 217 ? 10.001 20.026 -13.927 1.00 48.84 217 ALA A CA 1
ATOM 1602 C C . ALA A 1 217 ? 9.403 18.627 -13.654 1.00 48.84 217 ALA A C 1
ATOM 1604 O O . ALA A 1 217 ? 8.214 18.436 -13.875 1.00 48.84 217 ALA A O 1
ATOM 1605 N N . SER A 1 218 ? 10.188 17.696 -13.093 1.00 49.31 218 SER A N 1
ATOM 1606 C CA . SER A 1 218 ? 9.746 16.340 -12.731 1.00 49.31 218 SER A CA 1
ATOM 1607 C C . SER A 1 218 ? 8.735 16.324 -11.579 1.00 49.31 218 SER A C 1
ATOM 1609 O O . SER A 1 218 ? 7.674 15.727 -11.702 1.00 49.31 218 SER A O 1
ATOM 1611 N N . MET A 1 219 ? 8.971 17.062 -10.487 1.00 54.91 219 MET A N 1
ATOM 1612 C CA . MET A 1 219 ? 7.957 17.189 -9.429 1.00 54.91 219 MET A CA 1
ATOM 1613 C C . MET A 1 219 ? 6.813 18.128 -9.819 1.00 54.91 219 MET A C 1
ATOM 1615 O O . MET A 1 219 ? 5.727 18.025 -9.257 1.00 54.91 219 MET A O 1
ATOM 1619 N N . ALA A 1 220 ? 6.987 19.015 -10.799 1.00 53.09 220 ALA A N 1
ATOM 1620 C CA . ALA A 1 220 ? 5.870 19.766 -11.373 1.00 53.09 220 ALA A CA 1
ATOM 1621 C C . ALA A 1 220 ? 4.917 18.865 -12.190 1.00 53.09 220 ALA A C 1
ATOM 1623 O O . ALA A 1 220 ? 3.714 19.134 -12.220 1.00 53.09 220 ALA A O 1
ATOM 1624 N N . ASP A 1 221 ? 5.422 17.765 -12.755 1.00 54.06 221 ASP A N 1
ATOM 1625 C CA . ASP A 1 221 ? 4.635 16.691 -13.373 1.00 54.06 221 ASP A CA 1
ATOM 1626 C C . ASP A 1 221 ? 3.897 15.811 -12.341 1.00 54.06 221 ASP A C 1
ATOM 1628 O O . ASP A 1 221 ? 2.997 15.061 -12.714 1.00 54.06 221 ASP A O 1
ATOM 1632 N N . SER A 1 222 ? 4.111 15.995 -11.026 1.00 50.78 222 SER A N 1
ATOM 1633 C CA . SER A 1 222 ? 3.236 15.436 -9.965 1.00 50.78 222 SER A CA 1
ATOM 1634 C C . SER A 1 222 ? 1.779 15.935 -10.038 1.00 50.78 222 SER A C 1
ATOM 1636 O O . SER A 1 222 ? 0.903 15.485 -9.295 1.00 50.78 222 SER A O 1
ATOM 1638 N N . ARG A 1 223 ? 1.505 16.886 -10.941 1.00 55.22 223 ARG A N 1
ATOM 1639 C CA . ARG A 1 223 ? 0.158 17.300 -11.350 1.00 55.22 223 ARG A CA 1
ATOM 1640 C C . ARG A 1 223 ? -0.506 16.331 -12.331 1.00 55.22 223 ARG A C 1
ATOM 1642 O O . ARG A 1 223 ? -1.640 16.598 -12.729 1.00 55.22 223 ARG A O 1
ATOM 1649 N N . ARG A 1 224 ? 0.168 15.249 -12.737 1.00 65.88 224 ARG A N 1
ATOM 1650 C CA . ARG A 1 224 ? -0.463 14.134 -13.447 1.00 65.88 224 ARG A CA 1
ATOM 1651 C C . ARG A 1 224 ? -1.662 13.627 -12.654 1.00 65.88 224 ARG 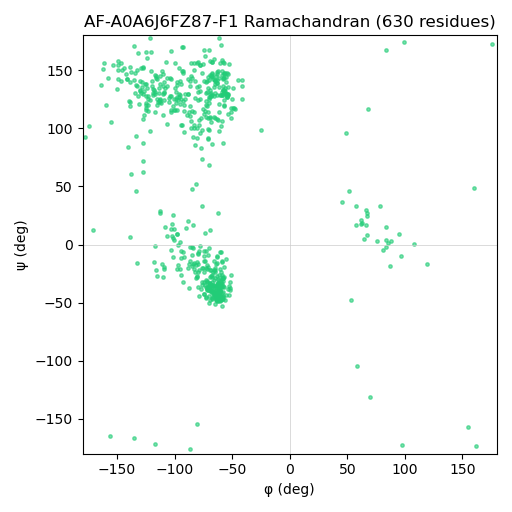A C 1
ATOM 1653 O O . ARG A 1 224 ? -1.706 13.681 -11.424 1.00 65.88 224 ARG A O 1
ATOM 1660 N N . ASP A 1 225 ? -2.666 13.177 -13.392 1.00 66.12 225 ASP A N 1
ATOM 1661 C CA . ASP A 1 225 ? -3.869 12.612 -12.805 1.00 66.12 225 ASP A CA 1
ATOM 1662 C C . ASP A 1 225 ? -3.598 11.185 -12.318 1.00 66.12 225 ASP A C 1
ATOM 1664 O O . ASP A 1 225 ? -3.906 10.215 -13.005 1.00 66.12 225 ASP A O 1
ATOM 1668 N N . TYR A 1 226 ? -3.030 11.059 -11.119 1.00 69.88 226 TYR A N 1
ATOM 1669 C CA . TYR A 1 226 ? -2.802 9.760 -10.473 1.00 69.88 226 TYR A CA 1
ATOM 1670 C C . TYR A 1 226 ? -4.101 9.078 -10.002 1.00 69.88 226 TYR A C 1
ATOM 1672 O O . TYR A 1 226 ? -4.059 7.952 -9.521 1.00 69.88 226 TYR A O 1
ATOM 1680 N N . CYS A 1 227 ? -5.259 9.733 -10.160 1.00 68.56 227 CYS A N 1
ATOM 1681 C CA . CYS A 1 227 ? -6.576 9.111 -9.999 1.00 68.56 227 CYS A CA 1
ATOM 1682 C C . CYS A 1 227 ? -7.158 8.573 -11.313 1.00 68.56 227 CYS A C 1
ATOM 1684 O O . CYS A 1 227 ? -8.231 7.963 -11.300 1.00 68.56 227 CYS A O 1
ATOM 1686 N N . GLY A 1 228 ? -6.494 8.828 -12.441 1.00 64.44 228 GLY A N 1
ATOM 1687 C CA . GLY A 1 228 ? -6.955 8.429 -13.760 1.00 64.44 228 GLY A CA 1
ATOM 1688 C C . GLY A 1 228 ? -6.800 6.926 -14.034 1.00 64.44 228 GLY A C 1
ATOM 1689 O O . GLY A 1 228 ? -6.114 6.204 -13.302 1.00 64.44 228 GLY A O 1
ATOM 1690 N N . PRO A 1 229 ? -7.429 6.431 -15.114 1.00 56.72 229 PRO A N 1
ATOM 1691 C CA . PRO A 1 229 ? -7.237 5.058 -15.567 1.00 56.72 229 PRO A CA 1
ATOM 1692 C C . PRO A 1 229 ? -5.759 4.813 -15.910 1.00 56.72 229 PRO A C 1
ATOM 1694 O O . PRO A 1 229 ? -5.169 5.576 -16.673 1.00 56.72 229 PRO A O 1
ATOM 1697 N N . GLY A 1 230 ? -5.176 3.749 -15.345 1.00 62.75 230 GLY A N 1
ATOM 1698 C CA . GLY A 1 230 ? -3.787 3.332 -15.590 1.00 62.75 230 GLY A CA 1
ATOM 1699 C C . GLY A 1 230 ? -2.868 3.323 -14.365 1.00 62.75 230 GLY A C 1
ATOM 1700 O O . GLY A 1 230 ? -1.844 2.657 -14.425 1.00 62.75 230 GLY A O 1
ATOM 1701 N N . PHE A 1 231 ? -3.236 3.996 -13.266 1.00 61.28 231 PHE A N 1
ATOM 1702 C CA . PHE A 1 231 ? -2.392 4.052 -12.063 1.00 61.28 231 PHE A CA 1
ATOM 1703 C C . PHE A 1 231 ? -2.936 3.274 -10.865 1.00 61.28 231 PHE A C 1
ATOM 1705 O O . PHE A 1 231 ? -2.127 2.819 -10.071 1.00 61.28 231 PHE A O 1
ATOM 1712 N N . ASP A 1 232 ? -4.260 3.096 -10.722 1.00 55.91 232 ASP A N 1
ATOM 1713 C CA . ASP A 1 232 ? -4.787 2.296 -9.593 1.00 55.91 232 ASP A CA 1
ATOM 1714 C C . ASP A 1 232 ? -6.291 1.957 -9.623 1.00 55.91 232 ASP A C 1
ATOM 1716 O O . ASP A 1 232 ? -6.864 1.557 -8.610 1.00 55.91 232 ASP A O 1
ATOM 1720 N N . ASN A 1 233 ? -6.986 2.165 -10.754 1.00 53.91 233 ASN A N 1
ATOM 1721 C CA . ASN A 1 233 ? -8.435 1.920 -10.882 1.00 53.91 233 ASN A CA 1
ATOM 1722 C C . ASN A 1 233 ? -9.275 2.462 -9.703 1.00 53.91 233 ASN A C 1
ATOM 1724 O O . ASN A 1 233 ? -10.278 1.868 -9.319 1.00 53.91 233 ASN A O 1
ATOM 1728 N N . LEU A 1 234 ? -8.901 3.623 -9.153 1.00 61.38 234 LEU A N 1
ATOM 1729 C CA . LEU A 1 234 ? -9.558 4.278 -8.013 1.00 61.38 234 LEU A CA 1
ATOM 1730 C C . LEU A 1 234 ? -11.064 4.530 -8.198 1.00 61.38 234 LEU A C 1
ATOM 1732 O O . LEU A 1 234 ? -11.741 4.971 -7.271 1.00 61.38 234 LEU A O 1
ATOM 1736 N N . GLY A 1 235 ? -11.575 4.374 -9.419 1.00 66.12 235 GLY A N 1
ATOM 1737 C CA . GLY A 1 235 ? -12.931 4.758 -9.782 1.00 66.12 235 GLY A CA 1
ATOM 1738 C C . GLY A 1 235 ? -13.167 6.267 -9.686 1.00 66.12 235 GLY A C 1
ATOM 1739 O O . GLY A 1 235 ? -14.289 6.703 -9.908 1.00 66.12 235 GLY A O 1
ATOM 1740 N N . LEU A 1 236 ? -12.138 7.076 -9.395 1.00 76.81 236 LEU A N 1
ATOM 1741 C CA . LEU A 1 236 ? -12.186 8.541 -9.336 1.00 76.81 236 LEU A CA 1
ATOM 1742 C C . LEU A 1 236 ? -11.981 9.164 -10.719 1.00 76.81 236 LEU A C 1
ATOM 1744 O O . LEU A 1 236 ? -11.213 10.111 -10.902 1.00 76.81 236 LEU A O 1
ATOM 1748 N N . ASP A 1 237 ? -12.715 8.642 -11.695 1.00 82.75 237 ASP A N 1
ATOM 1749 C CA . ASP A 1 237 ? -12.819 9.257 -13.007 1.00 82.75 237 ASP A CA 1
ATOM 1750 C C . ASP A 1 237 ? -13.405 10.691 -12.898 1.00 82.75 237 ASP A C 1
ATOM 1752 O O . ASP A 1 237 ? -13.833 11.139 -11.822 1.00 82.75 237 ASP A O 1
ATOM 1756 N N . PRO A 1 238 ? -13.418 11.479 -13.988 1.00 81.88 238 PRO A N 1
ATOM 1757 C CA . PRO A 1 238 ? -13.999 12.818 -13.951 1.00 81.88 238 PRO A CA 1
ATOM 1758 C C . PRO A 1 238 ? -15.438 12.865 -13.406 1.00 81.88 238 PRO A C 1
ATOM 1760 O O . PRO A 1 238 ? -15.779 13.809 -12.697 1.00 81.88 238 PRO A O 1
ATOM 1763 N N . ALA A 1 239 ? -16.278 11.858 -13.671 1.00 87.25 239 ALA A N 1
ATOM 1764 C CA . ALA A 1 239 ? -17.660 11.830 -13.197 1.00 87.25 239 ALA A CA 1
ATOM 1765 C C . ALA A 1 239 ? -17.746 11.564 -11.685 1.00 87.25 239 ALA A C 1
ATOM 1767 O O . ALA A 1 239 ? -18.446 12.293 -10.980 1.00 87.25 239 ALA A O 1
ATOM 1768 N N . SER A 1 240 ? -16.987 10.600 -11.169 1.00 88.88 240 SER A N 1
ATOM 1769 C CA . SER A 1 240 ? -16.890 10.317 -9.734 1.00 88.88 240 SER A CA 1
ATOM 1770 C C . SER A 1 240 ? -16.297 11.486 -8.954 1.00 88.88 240 SER A C 1
ATOM 1772 O O . SER A 1 240 ? -16.739 11.776 -7.842 1.00 88.88 240 SER A O 1
ATOM 1774 N N . ARG A 1 241 ? -15.343 12.224 -9.538 1.00 89.69 241 ARG A N 1
ATOM 1775 C CA . ARG A 1 241 ? -14.825 13.458 -8.927 1.00 89.69 241 ARG A CA 1
ATOM 1776 C C . ARG A 1 241 ? -15.869 14.562 -8.872 1.00 89.69 241 ARG A C 1
ATOM 1778 O O . ARG A 1 241 ? -15.964 15.225 -7.847 1.00 89.69 241 ARG A O 1
ATOM 1785 N N . ARG A 1 242 ? -16.689 14.745 -9.914 1.00 92.12 242 ARG A N 1
ATOM 1786 C CA . ARG A 1 242 ? -17.831 15.679 -9.847 1.00 92.12 242 ARG A CA 1
ATOM 1787 C C . ARG A 1 242 ? -18.794 15.293 -8.734 1.00 92.12 242 ARG A C 1
ATOM 1789 O O . ARG A 1 242 ? -19.201 16.161 -7.967 1.00 92.12 242 ARG A O 1
ATOM 1796 N N . ASP A 1 243 ? -19.147 14.013 -8.643 1.00 93.00 243 ASP A N 1
ATOM 1797 C CA . ASP A 1 243 ? -20.038 13.518 -7.595 1.00 93.00 243 ASP A CA 1
ATOM 1798 C C . ASP A 1 243 ? -19.458 13.772 -6.195 1.00 93.00 243 ASP A C 1
ATOM 1800 O O . ASP A 1 243 ? -20.143 14.314 -5.326 1.00 93.00 243 ASP A O 1
ATOM 1804 N N . LEU A 1 244 ? -18.167 13.492 -6.002 1.00 93.94 244 LEU A N 1
ATOM 1805 C CA . LEU A 1 244 ? -17.458 13.783 -4.759 1.00 93.94 244 LEU A CA 1
ATOM 1806 C C . LEU A 1 244 ? -17.444 15.284 -4.437 1.00 93.94 244 LEU A C 1
ATOM 1808 O O . LEU A 1 244 ? -17.748 15.663 -3.307 1.00 93.94 244 LEU A O 1
ATOM 1812 N N . THR A 1 245 ? -17.176 16.150 -5.419 1.00 94.69 245 THR A N 1
ATOM 1813 C CA . THR A 1 245 ? -17.238 17.613 -5.255 1.00 94.69 245 THR A CA 1
ATOM 1814 C C . THR A 1 245 ? -18.628 18.066 -4.807 1.00 94.69 245 THR A C 1
ATOM 1816 O O . THR A 1 245 ? -18.750 18.918 -3.927 1.00 94.69 245 THR A O 1
ATOM 1819 N N . VAL A 1 246 ? -19.693 17.477 -5.355 1.00 94.94 246 VAL A N 1
ATOM 1820 C CA . VAL A 1 246 ? -21.077 17.793 -4.971 1.00 94.94 246 VAL A CA 1
ATOM 1821 C C . VAL A 1 246 ? -21.404 17.285 -3.568 1.00 94.94 246 VAL A C 1
ATOM 1823 O O . VAL A 1 246 ? -21.980 18.032 -2.775 1.00 94.94 246 VAL A O 1
ATOM 1826 N N . ARG A 1 247 ? -21.022 16.050 -3.223 1.00 94.69 247 ARG A N 1
ATOM 1827 C CA . ARG A 1 247 ? -21.204 15.501 -1.869 1.00 94.69 247 ARG A CA 1
ATOM 1828 C C . ARG A 1 247 ? -20.462 16.330 -0.828 1.00 94.69 247 ARG A C 1
ATOM 1830 O O . ARG A 1 247 ? -21.038 16.676 0.201 1.00 94.69 247 ARG A O 1
ATOM 1837 N N . PHE A 1 248 ? -19.228 16.723 -1.128 1.00 94.12 248 PHE A N 1
ATOM 1838 C CA . PHE A 1 248 ? -18.428 17.595 -0.276 1.00 94.12 248 PHE A CA 1
ATOM 1839 C C . PHE A 1 248 ? -19.076 18.981 -0.113 1.00 94.12 248 PHE A C 1
ATOM 1841 O O . PHE A 1 248 ? -19.194 19.474 1.006 1.00 94.12 248 PHE A O 1
ATOM 1848 N N . ALA A 1 249 ? -19.625 19.566 -1.184 1.00 93.00 249 ALA A N 1
ATOM 1849 C CA . ALA A 1 249 ? -20.433 20.784 -1.087 1.00 93.00 249 ALA A CA 1
ATOM 1850 C C . ALA A 1 249 ? -21.677 20.599 -0.192 1.00 93.00 249 ALA A C 1
ATOM 1852 O O . ALA A 1 249 ? -22.077 21.524 0.516 1.00 93.00 249 ALA A O 1
ATOM 1853 N N . GLY A 1 250 ? -22.303 19.421 -0.220 1.00 91.69 250 GLY A N 1
ATOM 1854 C CA . GLY A 1 250 ? -23.455 19.077 0.615 1.00 91.69 250 GLY A CA 1
ATOM 1855 C C . GLY A 1 250 ? -23.118 18.907 2.099 1.00 91.69 250 GLY A C 1
ATOM 1856 O O . GLY A 1 250 ? -23.933 19.267 2.944 1.00 91.69 250 GLY A O 1
ATOM 1857 N N . ALA A 1 251 ? -21.915 18.423 2.423 1.00 89.88 251 ALA A N 1
ATOM 1858 C CA . ALA A 1 251 ? -21.449 18.262 3.803 1.00 89.88 251 ALA A CA 1
ATOM 1859 C C . ALA A 1 251 ? -21.199 19.602 4.523 1.00 89.88 251 ALA A C 1
ATOM 1861 O O . ALA A 1 251 ? -21.247 19.654 5.751 1.00 89.88 251 ALA A O 1
ATOM 1862 N N . PHE A 1 252 ? -20.976 20.684 3.767 1.00 88.12 252 PHE A N 1
ATOM 1863 C CA . PHE A 1 252 ? -20.709 22.029 4.292 1.00 88.12 252 PHE A CA 1
ATOM 1864 C C . PHE A 1 252 ? -21.646 23.075 3.669 1.00 88.12 252 PHE A C 1
ATOM 1866 O O . PHE A 1 252 ? -21.202 23.894 2.853 1.00 88.12 252 PHE A O 1
ATOM 1873 N N . PRO A 1 253 ? -22.949 23.085 4.016 1.00 82.50 253 PRO A N 1
ATOM 1874 C CA . PRO A 1 253 ? -23.885 24.097 3.525 1.00 82.50 253 PRO A CA 1
ATOM 1875 C C . PRO A 1 253 ? -23.438 25.525 3.886 1.00 82.50 253 PRO A C 1
ATOM 1877 O O . PRO A 1 253 ? -22.700 25.733 4.848 1.00 82.50 253 PRO A O 1
ATOM 1880 N N . SER A 1 254 ? -23.896 26.536 3.146 1.00 75.12 254 SER A N 1
ATOM 1881 C CA . SER A 1 254 ? -23.541 27.949 3.384 1.00 75.12 254 SER A CA 1
ATOM 1882 C C . SER A 1 254 ? -23.927 28.471 4.771 1.00 75.12 254 SER A C 1
ATOM 1884 O O . SER A 1 254 ? -23.293 29.397 5.266 1.00 75.12 254 SER A O 1
ATOM 1886 N N . GLU A 1 255 ? -24.917 27.853 5.417 1.00 65.38 255 GLU A N 1
ATOM 1887 C CA . GLU A 1 255 ? -25.346 28.175 6.783 1.00 65.38 255 GLU A CA 1
ATOM 1888 C C . GLU A 1 255 ? -24.516 27.472 7.872 1.00 65.38 255 GLU A C 1
ATOM 1890 O O . GLU A 1 255 ? -24.732 27.703 9.063 1.00 65.38 255 GLU A O 1
ATOM 1895 N N . SER A 1 256 ? -23.563 26.611 7.492 1.00 66.00 256 SER A N 1
ATOM 1896 C CA . SER A 1 256 ? -22.703 25.912 8.450 1.00 66.00 256 SER A CA 1
ATOM 1897 C C . SER A 1 256 ? -21.887 26.918 9.242 1.00 66.00 256 SER A C 1
ATOM 1899 O O . SER A 1 256 ? -21.073 27.659 8.691 1.00 66.00 256 SER A O 1
ATOM 1901 N N . SER A 1 257 ? -22.048 26.901 10.561 1.00 62.62 257 SER A N 1
ATOM 1902 C CA . SER A 1 257 ? -21.125 27.608 11.435 1.00 62.62 257 SER A CA 1
ATOM 1903 C C . SER A 1 257 ? -19.780 26.882 11.429 1.00 62.62 257 SER A C 1
ATOM 1905 O O . SER A 1 257 ? -19.578 25.913 12.159 1.00 62.62 257 SER A O 1
ATOM 1907 N N . ILE A 1 258 ? -18.838 27.384 10.628 1.00 68.62 258 ILE A N 1
ATOM 1908 C CA . ILE A 1 258 ? -17.430 26.954 10.652 1.00 68.62 258 ILE A CA 1
ATOM 1909 C C . ILE A 1 258 ? -16.788 27.273 12.010 1.00 68.62 258 ILE A C 1
ATOM 1911 O O . ILE A 1 258 ? -15.768 26.698 12.364 1.00 68.62 258 ILE A O 1
ATOM 1915 N N . ALA A 1 259 ? -17.407 28.140 12.822 1.00 63.91 259 ALA A N 1
ATOM 1916 C CA . ALA A 1 259 ? -16.893 28.541 14.130 1.00 63.91 259 ALA A CA 1
ATOM 1917 C C . ALA A 1 259 ? -16.704 27.368 15.117 1.00 63.91 259 ALA A C 1
ATOM 1919 O O . ALA A 1 259 ? -16.053 27.547 16.143 1.00 63.91 259 ALA A O 1
ATOM 1920 N N . GLY A 1 260 ? -17.269 26.188 14.828 1.00 67.25 260 GLY A N 1
ATOM 1921 C CA . GLY A 1 260 ? -17.027 24.956 15.586 1.00 67.25 260 GLY A CA 1
ATOM 1922 C C . GLY A 1 260 ? -15.774 24.174 15.168 1.00 67.25 260 GLY A C 1
ATOM 1923 O O . GLY A 1 260 ? -15.311 23.329 15.933 1.00 67.25 260 GLY A O 1
ATOM 1924 N N . PHE A 1 261 ? -15.207 24.437 13.988 1.00 79.19 261 PHE A N 1
ATOM 1925 C CA . PHE A 1 261 ? -13.940 23.848 13.569 1.00 79.19 261 PHE A CA 1
ATOM 1926 C C . PHE A 1 261 ? -12.820 24.709 14.119 1.00 79.19 261 PHE A C 1
ATOM 1928 O O . PHE A 1 261 ? -12.529 25.793 13.618 1.00 79.19 261 PHE A O 1
ATOM 1935 N N . ALA A 1 262 ? -12.234 24.239 15.218 1.00 70.75 262 ALA A N 1
ATOM 1936 C CA . ALA A 1 262 ? -11.053 24.873 15.764 1.00 70.75 262 ALA A CA 1
ATOM 1937 C C . ALA A 1 262 ? -9.984 24.936 14.669 1.00 70.75 262 ALA A C 1
ATOM 1939 O O . ALA A 1 262 ? -9.682 23.922 14.036 1.00 70.75 262 ALA A O 1
ATOM 1940 N N . GLN A 1 263 ? -9.423 26.131 14.469 1.00 70.88 263 GLN A N 1
ATOM 1941 C CA . GLN A 1 263 ? -8.173 26.268 13.736 1.00 70.88 263 GLN A CA 1
ATOM 1942 C C . GLN A 1 263 ? -7.171 25.269 14.314 1.00 70.88 263 GLN A C 1
ATOM 1944 O O . GLN A 1 263 ? -7.081 25.161 15.548 1.00 70.88 263 GLN A O 1
ATOM 1949 N N . PRO A 1 264 ? -6.443 24.533 13.460 1.00 66.69 264 PRO A N 1
ATOM 1950 C CA . PRO A 1 264 ? -5.329 23.734 13.925 1.00 66.69 264 PRO A CA 1
ATOM 1951 C C . PRO A 1 264 ? -4.440 24.622 14.793 1.00 66.69 264 PRO A C 1
ATOM 1953 O O . PRO A 1 264 ? -4.066 25.727 14.395 1.00 66.69 264 PRO A O 1
ATOM 1956 N N . THR A 1 265 ? -4.179 24.196 16.027 1.00 65.25 265 THR A N 1
ATOM 1957 C CA . THR A 1 265 ? -3.245 24.949 16.861 1.00 65.25 265 THR A CA 1
ATOM 1958 C C . THR A 1 265 ? -1.865 24.674 16.285 1.00 65.25 265 THR A C 1
ATOM 1960 O O . THR A 1 265 ? -1.522 23.494 16.186 1.00 65.25 265 THR A O 1
ATOM 1963 N N . PRO A 1 266 ? -1.090 25.701 15.884 1.00 62.69 266 PRO A N 1
ATOM 1964 C CA . PRO A 1 266 ? 0.265 25.464 15.430 1.00 62.69 266 PRO A CA 1
ATOM 1965 C C . PRO A 1 266 ? 0.990 24.686 16.529 1.00 62.69 266 PRO A C 1
ATOM 1967 O O . PRO A 1 266 ? 0.917 25.091 17.699 1.00 62.69 266 PRO A O 1
ATOM 1970 N N . PRO A 1 267 ? 1.645 23.566 16.195 1.00 65.38 267 PRO A N 1
ATOM 1971 C CA . PRO A 1 267 ? 2.444 22.846 17.169 1.00 65.38 267 PRO A CA 1
ATOM 1972 C C . PRO A 1 267 ? 3.514 23.793 17.737 1.00 65.38 267 PRO A C 1
ATOM 1974 O O . PRO A 1 267 ? 3.887 24.781 17.083 1.00 65.38 267 PRO A O 1
ATOM 1977 N N . PRO A 1 268 ? 4.035 23.528 18.949 1.00 62.25 268 PRO A N 1
ATOM 1978 C CA . PRO A 1 268 ? 5.256 24.193 19.388 1.00 62.25 268 PRO A CA 1
ATOM 1979 C C . PRO A 1 268 ? 6.345 24.014 18.319 1.00 62.25 268 PRO A C 1
ATOM 1981 O O . PRO A 1 268 ? 6.294 23.074 17.527 1.00 62.25 268 PRO A O 1
ATOM 1984 N N . SER A 1 269 ? 7.316 24.933 18.279 1.00 65.88 269 SER A N 1
ATOM 1985 C CA . SER A 1 269 ? 8.471 24.836 17.375 1.00 65.88 269 SER A CA 1
ATOM 1986 C C . SER A 1 269 ? 8.993 23.401 17.317 1.00 65.88 269 SER A C 1
ATOM 1988 O O . SER A 1 269 ? 9.110 22.788 18.381 1.00 65.88 269 SER A O 1
ATOM 1990 N N . GLU A 1 270 ? 9.303 22.913 16.112 1.00 68.06 270 GLU A N 1
ATOM 1991 C CA . GLU A 1 270 ? 9.703 21.520 15.897 1.00 68.06 270 GLU A CA 1
ATOM 1992 C C . GLU A 1 270 ? 10.720 21.043 16.928 1.00 68.06 270 GLU A C 1
ATOM 1994 O O . GLU A 1 270 ? 11.625 21.788 17.333 1.00 68.06 270 GLU A O 1
ATOM 1999 N N . SER A 1 271 ? 10.556 19.789 17.351 1.00 70.81 271 SER A N 1
ATOM 2000 C CA . SER A 1 271 ? 11.430 19.185 18.346 1.00 70.81 271 SER A CA 1
ATOM 2001 C C . SER A 1 271 ? 12.887 19.329 17.889 1.00 70.81 271 SER A C 1
ATOM 2003 O O . SER A 1 271 ? 13.216 18.932 16.767 1.00 70.81 271 SER A O 1
ATOM 2005 N N . PRO A 1 272 ? 13.799 19.853 18.732 1.00 77.62 272 PRO A N 1
ATOM 2006 C CA . PRO A 1 272 ? 15.228 19.854 18.431 1.00 77.62 272 PRO A CA 1
ATOM 2007 C C . PRO A 1 272 ? 15.750 18.468 18.025 1.00 77.62 272 PRO A C 1
ATOM 2009 O O . PRO A 1 272 ? 16.710 18.387 17.264 1.00 77.62 272 PRO A O 1
ATOM 2012 N N . ALA A 1 273 ? 15.092 17.395 18.485 1.00 81.69 273 ALA A N 1
ATOM 2013 C CA . ALA A 1 273 ? 15.387 16.023 18.090 1.00 81.69 273 ALA A CA 1
ATOM 2014 C C . ALA A 1 273 ? 15.104 15.757 16.601 1.00 81.69 273 ALA A C 1
ATOM 2016 O O . ALA A 1 273 ? 15.967 15.205 15.926 1.00 81.69 273 ALA A O 1
ATOM 2017 N N . LEU A 1 274 ? 13.967 16.215 16.063 1.00 84.25 274 LEU A N 1
ATOM 2018 C CA . LEU A 1 274 ? 13.636 16.069 14.640 1.00 84.25 274 LEU A CA 1
ATOM 2019 C C . LEU A 1 274 ? 14.677 16.776 13.763 1.00 84.25 274 LEU A C 1
ATOM 2021 O O . LEU A 1 274 ? 15.228 16.198 12.829 1.00 84.25 274 LEU A O 1
ATOM 2025 N N . LEU A 1 275 ? 14.993 18.030 14.094 1.00 84.00 275 LEU A N 1
ATOM 2026 C CA . LEU A 1 275 ? 16.007 18.809 13.378 1.00 84.00 275 LEU A CA 1
ATOM 2027 C C . LEU A 1 275 ? 17.389 18.157 13.437 1.00 84.00 275 LEU A C 1
ATOM 2029 O O . LEU A 1 275 ? 18.120 18.164 12.442 1.00 84.00 275 LEU A O 1
ATOM 2033 N N . GLN A 1 276 ? 17.746 17.596 14.592 1.00 85.31 276 GLN A N 1
ATOM 2034 C CA . GLN A 1 276 ? 18.983 16.853 14.762 1.00 85.31 276 GLN A CA 1
ATOM 2035 C C . GLN A 1 276 ? 19.001 15.602 13.874 1.00 85.31 276 GLN A C 1
ATOM 2037 O O . GLN A 1 276 ? 19.970 15.411 13.148 1.00 85.31 276 GLN A O 1
ATOM 2042 N N . GLN A 1 277 ? 17.932 14.807 13.859 1.00 87.38 277 GLN A N 1
ATOM 2043 C CA . GLN A 1 277 ? 17.836 13.589 13.047 1.00 87.38 277 GLN A CA 1
ATOM 2044 C C . GLN A 1 277 ? 17.906 13.884 11.546 1.00 87.38 277 GLN A C 1
ATOM 2046 O O . GLN A 1 277 ? 18.654 13.230 10.822 1.00 87.38 277 GLN A O 1
ATOM 2051 N N . LEU A 1 278 ? 17.207 14.921 11.075 1.00 87.94 278 LEU A N 1
ATOM 2052 C CA . LEU A 1 278 ? 17.292 15.361 9.678 1.00 87.94 278 LEU A CA 1
ATOM 2053 C C . LEU A 1 278 ? 18.701 15.869 9.325 1.00 87.94 278 LEU A C 1
ATOM 2055 O O . LEU A 1 278 ? 19.213 15.590 8.241 1.00 87.94 278 LEU A O 1
ATOM 2059 N N . THR A 1 279 ? 19.352 16.581 10.249 1.00 85.88 279 THR A N 1
ATOM 2060 C CA . THR A 1 279 ? 20.735 17.061 10.083 1.00 85.88 279 THR A CA 1
ATOM 2061 C C . THR A 1 279 ? 21.735 15.909 10.029 1.00 85.88 279 THR A C 1
ATOM 2063 O O . THR A 1 279 ? 22.635 15.915 9.190 1.00 85.88 279 THR A O 1
ATOM 2066 N N . GLU A 1 280 ? 21.576 14.905 10.889 1.00 86.06 280 GLU A N 1
ATOM 2067 C CA . GLU A 1 280 ? 22.388 13.687 10.883 1.00 86.06 280 GLU A CA 1
ATOM 2068 C C . GLU A 1 280 ? 22.185 12.899 9.582 1.00 86.06 280 GLU A C 1
ATOM 2070 O O . GLU A 1 280 ? 23.162 12.451 8.982 1.00 86.06 280 GLU A O 1
ATOM 2075 N N . PHE A 1 281 ? 20.945 12.814 9.090 1.00 85.56 281 PHE A N 1
ATOM 2076 C CA . PHE A 1 281 ? 20.612 12.134 7.839 1.00 85.56 281 PHE A CA 1
ATOM 2077 C C . PHE A 1 281 ? 21.247 12.788 6.602 1.00 85.56 281 PHE A C 1
ATOM 2079 O O . PHE A 1 281 ? 21.797 12.092 5.740 1.00 85.56 281 PHE A O 1
ATOM 2086 N N . LEU A 1 282 ? 21.176 14.120 6.499 1.00 82.12 282 LEU A N 1
ATOM 2087 C CA . LEU A 1 282 ? 21.732 14.865 5.364 1.00 82.12 282 LEU A CA 1
ATOM 2088 C C . LEU A 1 282 ? 23.234 15.151 5.502 1.00 82.12 282 LEU A C 1
ATOM 2090 O O . LEU A 1 282 ? 23.880 15.524 4.522 1.00 82.12 282 LEU A O 1
ATOM 2094 N N . GLY A 1 283 ? 23.799 15.012 6.704 1.00 84.31 283 GLY A N 1
ATOM 2095 C CA . GLY A 1 283 ? 25.179 15.397 7.012 1.00 84.31 283 GLY A CA 1
ATOM 2096 C C . GLY A 1 283 ? 25.428 16.911 6.962 1.00 84.31 283 GLY A C 1
ATOM 2097 O O . GLY A 1 283 ? 26.575 17.354 7.043 1.00 84.31 283 GLY A O 1
ATOM 2098 N N . VAL A 1 284 ? 24.370 17.713 6.821 1.00 83.62 284 VAL A N 1
ATOM 2099 C CA . VAL A 1 284 ? 24.401 19.177 6.781 1.00 83.62 284 VAL A CA 1
ATOM 2100 C C . VAL A 1 284 ? 23.239 19.740 7.599 1.00 83.62 284 VAL A C 1
ATOM 2102 O O . VAL A 1 284 ? 22.189 19.099 7.658 1.00 83.62 284 VAL A O 1
ATOM 2105 N N . PRO A 1 285 ? 23.394 20.923 8.226 1.00 83.31 285 PRO A N 1
ATOM 2106 C CA . PRO A 1 285 ? 22.308 21.557 8.964 1.00 83.31 285 PRO A CA 1
ATOM 2107 C C . PRO A 1 285 ? 21.067 21.730 8.091 1.00 83.31 285 PRO A C 1
ATOM 2109 O O . PRO A 1 285 ? 21.146 22.286 6.993 1.00 83.31 285 PRO A O 1
ATOM 2112 N N . VAL A 1 286 ? 19.933 21.261 8.601 1.00 80.81 286 VAL A N 1
ATOM 2113 C CA . VAL A 1 286 ? 18.644 21.367 7.921 1.00 80.81 286 VAL A CA 1
ATOM 2114 C C . VAL A 1 286 ? 17.910 22.608 8.397 1.00 80.81 286 VAL A C 1
ATOM 2116 O O . VAL A 1 286 ? 17.662 22.783 9.588 1.00 80.81 286 VAL A O 1
ATOM 2119 N N . GLU A 1 287 ? 17.526 23.456 7.449 1.00 74.75 287 GLU A N 1
ATOM 2120 C CA . GLU A 1 287 ? 16.550 24.512 7.688 1.00 74.75 287 GLU A CA 1
ATOM 2121 C C . GLU A 1 287 ? 15.176 24.000 7.263 1.00 74.75 287 GLU A C 1
ATOM 2123 O O . GLU A 1 287 ? 14.965 23.630 6.104 1.00 74.75 287 GLU A O 1
ATOM 2128 N N . ILE A 1 288 ? 14.233 23.969 8.203 1.00 70.25 288 ILE A N 1
ATOM 2129 C CA . ILE A 1 288 ? 12.837 23.730 7.854 1.00 70.25 288 ILE A CA 1
ATOM 2130 C C . ILE A 1 288 ? 12.351 24.942 7.061 1.00 70.25 288 ILE A C 1
ATOM 2132 O O . ILE A 1 288 ? 12.535 26.085 7.485 1.00 70.25 288 ILE A O 1
ATOM 2136 N N . GLY A 1 289 ? 11.764 24.682 5.892 1.00 64.50 289 GLY A N 1
ATOM 2137 C CA . GLY A 1 289 ? 11.187 25.709 5.037 1.00 64.50 289 GLY A CA 1
ATOM 2138 C C . GLY A 1 289 ? 10.048 26.468 5.721 1.00 64.50 289 GLY A C 1
ATOM 2139 O O . GLY A 1 289 ? 9.665 26.190 6.857 1.00 64.50 289 GLY A O 1
ATOM 2140 N N . GLY A 1 290 ? 9.496 27.461 5.020 1.00 61.03 290 GLY A N 1
ATOM 2141 C CA . GLY A 1 290 ? 8.417 28.291 5.559 1.00 61.03 290 GLY A CA 1
ATOM 2142 C C . GLY A 1 290 ? 7.237 27.459 6.068 1.00 61.03 290 GLY A C 1
ATOM 2143 O O . GLY A 1 290 ? 6.802 26.524 5.398 1.00 61.03 290 GLY A O 1
ATOM 2144 N N . GLU A 1 291 ? 6.722 27.818 7.245 1.00 61.47 291 GLU A N 1
ATOM 2145 C CA . GLU A 1 291 ? 5.481 27.260 7.783 1.00 61.47 291 GLU A CA 1
ATOM 2146 C C . GLU A 1 291 ? 4.333 27.512 6.802 1.00 61.47 291 GLU A C 1
ATOM 2148 O O . GLU A 1 291 ? 4.149 28.626 6.301 1.00 61.47 291 GLU A O 1
ATOM 2153 N N . GLN A 1 292 ? 3.553 26.473 6.529 1.00 62.56 292 GLN A N 1
ATOM 2154 C CA . GLN A 1 292 ? 2.381 26.539 5.667 1.00 62.56 292 GLN A CA 1
ATOM 2155 C C . GLN A 1 292 ? 1.162 26.045 6.429 1.00 62.56 292 GLN A C 1
ATOM 2157 O O . GLN A 1 292 ? 1.293 25.373 7.454 1.00 62.56 292 GLN A O 1
ATOM 2162 N N . ALA A 1 293 ? -0.032 26.412 5.950 1.00 62.66 293 ALA A N 1
ATOM 2163 C CA . ALA A 1 293 ? -1.283 25.955 6.555 1.00 62.66 293 ALA A CA 1
ATOM 2164 C C . ALA A 1 293 ? -1.320 26.208 8.081 1.00 62.66 293 ALA A C 1
ATOM 2166 O O . ALA A 1 293 ? -1.613 25.315 8.863 1.00 62.66 293 ALA A O 1
ATOM 2167 N N . PHE A 1 294 ? -0.926 27.412 8.516 1.00 64.94 294 PHE A N 1
ATOM 2168 C CA . PHE A 1 294 ? -0.859 27.792 9.938 1.00 64.94 294 PHE A CA 1
ATOM 2169 C C . PHE A 1 294 ? 0.050 26.900 10.807 1.00 64.94 294 PHE A C 1
ATOM 2171 O O . PHE A 1 294 ? -0.218 26.700 11.987 1.00 64.94 294 PHE A O 1
ATOM 2178 N N . GLY A 1 295 ? 1.139 26.375 10.236 1.00 59.56 295 GLY A N 1
ATOM 2179 C CA . GLY A 1 295 ? 2.115 25.548 10.955 1.00 59.56 295 GLY A CA 1
ATOM 2180 C C . GLY A 1 295 ? 1.744 24.066 11.025 1.00 59.56 295 GLY A C 1
ATOM 2181 O O . GLY A 1 295 ? 2.510 23.288 11.585 1.00 59.56 295 GLY A O 1
ATOM 2182 N N . VAL A 1 296 ? 0.614 23.674 10.426 1.00 69.94 296 VAL A N 1
ATOM 2183 C CA . VAL A 1 296 ? 0.209 22.270 10.249 1.00 69.94 296 VAL A CA 1
ATOM 2184 C C . VAL A 1 296 ? 1.163 21.537 9.321 1.00 69.94 296 VAL A C 1
ATOM 2186 O O . VAL A 1 296 ? 1.418 20.354 9.515 1.00 69.94 296 VAL A O 1
ATOM 2189 N N . LEU A 1 297 ? 1.673 22.244 8.311 1.00 75.00 297 LEU A N 1
ATOM 2190 C CA . LEU A 1 297 ? 2.532 21.690 7.280 1.00 75.00 297 LEU A CA 1
ATOM 2191 C C . LEU A 1 297 ? 3.883 22.385 7.310 1.00 75.00 297 LEU A C 1
ATOM 2193 O O . LEU A 1 297 ? 3.968 23.618 7.248 1.00 75.00 297 LEU A O 1
ATOM 2197 N N . ARG A 1 298 ? 4.944 21.586 7.358 1.00 76.75 298 ARG A N 1
ATOM 2198 C CA . ARG A 1 298 ? 6.314 22.078 7.252 1.00 76.75 298 ARG A CA 1
ATOM 2199 C C . ARG A 1 298 ? 7.077 21.265 6.230 1.00 76.75 298 ARG A C 1
ATOM 2201 O O . ARG A 1 298 ? 7.228 20.058 6.393 1.00 76.75 298 ARG A O 1
ATOM 2208 N N . ASN A 1 299 ? 7.584 21.939 5.204 1.00 79.12 299 ASN A N 1
ATOM 2209 C CA . ASN A 1 299 ? 8.339 21.285 4.147 1.00 79.12 299 ASN A CA 1
ATOM 2210 C C . ASN A 1 299 ? 9.838 21.422 4.381 1.00 79.12 299 ASN A C 1
ATOM 2212 O O . ASN A 1 299 ? 10.348 22.487 4.734 1.00 79.12 299 ASN A O 1
ATOM 2216 N N . VAL A 1 300 ? 10.551 20.346 4.100 1.00 81.81 300 VAL A N 1
ATOM 2217 C CA . VAL A 1 300 ? 11.999 20.258 4.116 1.00 81.81 300 VAL A CA 1
ATOM 2218 C C . VAL A 1 300 ? 12.431 19.657 2.791 1.00 81.81 300 VAL A C 1
ATOM 2220 O O . VAL A 1 300 ? 11.917 18.633 2.347 1.00 81.81 300 VAL A O 1
ATOM 2223 N N . ASN A 1 301 ? 13.390 20.302 2.141 1.00 82.19 301 ASN A N 1
ATOM 2224 C CA . ASN A 1 301 ? 14.019 19.728 0.966 1.00 82.19 301 ASN A CA 1
ATOM 2225 C C . ASN A 1 301 ? 15.152 18.801 1.418 1.00 82.19 301 ASN A C 1
ATOM 2227 O O . ASN A 1 301 ? 16.137 19.288 1.971 1.00 82.19 301 ASN A O 1
ATOM 2231 N N . LEU A 1 302 ? 15.017 17.499 1.165 1.00 83.50 302 LEU A N 1
ATOM 2232 C CA . LEU A 1 302 ? 16.047 16.504 1.492 1.00 83.50 302 LEU A CA 1
ATOM 2233 C C . LEU A 1 302 ? 16.969 16.184 0.310 1.00 83.50 302 LEU A C 1
ATOM 2235 O O . LEU A 1 302 ? 17.858 15.343 0.429 1.00 83.50 302 LEU A O 1
ATOM 2239 N N . SER A 1 303 ? 16.772 16.847 -0.829 1.00 81.50 303 SER A N 1
ATOM 2240 C CA . SER A 1 303 ? 17.636 16.673 -1.998 1.00 81.50 303 SER A CA 1
ATOM 2241 C C . SER A 1 303 ? 19.067 17.095 -1.674 1.00 81.50 303 SER A C 1
ATOM 2243 O O . SER A 1 303 ? 19.293 18.038 -0.908 1.00 81.50 303 SER A O 1
ATOM 2245 N N . ASN A 1 304 ? 20.046 16.460 -2.319 1.00 74.81 304 ASN A N 1
ATOM 2246 C CA . ASN A 1 304 ? 21.436 16.883 -2.191 1.00 74.81 304 ASN A CA 1
ATOM 2247 C C . ASN A 1 304 ? 21.556 18.364 -2.622 1.00 74.81 304 ASN A C 1
ATOM 2249 O O . ASN A 1 304 ? 21.067 18.716 -3.700 1.00 74.81 304 ASN A O 1
ATOM 2253 N N . PRO A 1 305 ? 22.194 19.247 -1.827 1.00 68.25 305 PRO A N 1
ATOM 2254 C CA . PRO A 1 305 ? 22.279 20.681 -2.120 1.00 68.25 305 PRO A CA 1
ATOM 2255 C C . PRO A 1 305 ? 22.916 21.018 -3.477 1.00 68.25 305 PRO A C 1
ATOM 2257 O O . PRO A 1 305 ? 22.727 22.127 -3.974 1.00 68.25 305 PRO A O 1
ATOM 2260 N N . THR A 1 306 ? 23.668 20.093 -4.082 1.00 70.31 306 THR A N 1
ATOM 2261 C CA . THR A 1 306 ? 24.263 20.262 -5.418 1.00 70.31 306 THR A CA 1
ATOM 2262 C C . THR A 1 306 ? 23.418 19.688 -6.560 1.00 70.31 306 THR A C 1
ATOM 2264 O O . THR A 1 306 ? 23.775 19.875 -7.723 1.00 70.31 306 THR A O 1
ATOM 2267 N N . SER A 1 307 ? 22.316 19.004 -6.252 1.00 66.75 307 SER A N 1
ATOM 2268 C CA . SER A 1 307 ? 21.431 18.340 -7.216 1.00 66.75 307 SER A CA 1
ATOM 2269 C C . SER A 1 307 ? 20.142 19.128 -7.471 1.00 66.75 307 SER A C 1
ATOM 2271 O O . SER A 1 307 ? 19.806 20.070 -6.747 1.00 66.75 307 SER A O 1
ATOM 2273 N N . ALA A 1 308 ? 19.414 18.752 -8.528 1.00 74.12 308 ALA A N 1
ATOM 2274 C CA . ALA A 1 308 ? 18.041 19.210 -8.705 1.00 74.12 308 ALA A CA 1
ATOM 2275 C C . ALA A 1 308 ? 17.201 18.783 -7.493 1.00 74.12 308 ALA A C 1
ATOM 2277 O O . ALA A 1 308 ? 17.477 17.759 -6.878 1.00 74.12 308 ALA A O 1
ATOM 2278 N N . ARG A 1 309 ? 16.175 19.568 -7.144 1.00 78.00 309 ARG A N 1
ATOM 2279 C CA . ARG A 1 309 ? 15.249 19.170 -6.080 1.00 78.00 309 ARG A CA 1
ATOM 2280 C C . ARG A 1 309 ? 14.533 17.895 -6.524 1.00 78.00 309 ARG A C 1
ATOM 2282 O O . ARG A 1 309 ? 13.722 17.967 -7.444 1.00 78.00 309 ARG A O 1
ATOM 2289 N N . ASP A 1 310 ? 14.866 16.771 -5.909 1.00 84.94 310 ASP A N 1
ATOM 2290 C CA . ASP A 1 310 ? 14.370 15.432 -6.215 1.00 84.94 310 ASP A CA 1
ATOM 2291 C C . ASP A 1 310 ? 13.612 14.809 -5.037 1.00 84.94 310 ASP A C 1
ATOM 2293 O O . ASP A 1 310 ? 12.894 13.846 -5.248 1.00 84.94 310 ASP A O 1
ATOM 2297 N N . THR A 1 311 ? 13.729 15.357 -3.823 1.00 87.69 311 THR A N 1
ATOM 2298 C CA . THR A 1 311 ? 13.150 14.785 -2.603 1.00 87.69 311 THR A CA 1
ATOM 2299 C C . THR A 1 311 ? 12.546 15.865 -1.712 1.00 87.69 311 THR A C 1
ATOM 2301 O O . THR A 1 311 ? 13.239 16.782 -1.256 1.00 87.69 311 THR A O 1
ATOM 2304 N N . GLU A 1 312 ? 11.259 15.725 -1.413 1.00 87.12 312 GLU A N 1
ATOM 2305 C CA . GLU A 1 312 ? 10.509 16.581 -0.502 1.00 87.12 312 GLU A CA 1
ATOM 2306 C C . GLU A 1 312 ? 9.999 15.790 0.699 1.00 87.12 312 GLU A C 1
ATOM 2308 O O . GLU A 1 312 ? 9.393 14.729 0.567 1.00 87.12 312 GLU A O 1
ATOM 2313 N N . PHE A 1 313 ? 10.245 16.342 1.881 1.00 88.44 313 PHE A N 1
ATOM 2314 C CA . PHE A 1 313 ? 9.764 15.842 3.157 1.00 88.44 313 PHE A CA 1
ATOM 2315 C C . PHE A 1 313 ? 8.786 16.844 3.747 1.00 88.44 313 PHE A C 1
ATOM 2317 O O . PHE A 1 313 ? 9.094 18.031 3.842 1.00 88.44 313 PHE A O 1
ATOM 2324 N N . THR A 1 314 ? 7.619 16.376 4.164 1.00 87.62 314 THR A N 1
ATOM 2325 C CA . THR A 1 314 ? 6.611 17.190 4.830 1.00 87.62 314 THR A CA 1
ATOM 2326 C C . THR A 1 314 ? 6.279 16.585 6.183 1.00 87.62 314 THR A C 1
ATOM 2328 O O . THR A 1 314 ? 5.869 15.430 6.269 1.00 87.62 314 THR A O 1
ATOM 2331 N N . VAL A 1 315 ? 6.402 17.400 7.228 1.00 88.25 315 VAL A N 1
ATOM 2332 C CA . VAL A 1 315 ? 5.844 17.113 8.552 1.00 88.25 315 VAL A CA 1
ATOM 2333 C C . VAL A 1 315 ? 4.419 17.652 8.585 1.00 88.25 315 VAL A C 1
ATOM 2335 O O . VAL A 1 315 ? 4.183 18.805 8.208 1.00 88.25 315 VAL A O 1
ATOM 2338 N N . ILE A 1 316 ? 3.477 16.809 8.997 1.00 88.06 316 ILE A N 1
ATOM 2339 C CA . ILE A 1 316 ? 2.038 17.062 8.972 1.00 88.06 316 ILE A CA 1
ATOM 2340 C C . ILE A 1 316 ? 1.489 16.852 10.375 1.00 88.06 316 ILE A C 1
ATOM 2342 O O . ILE A 1 316 ? 1.477 15.738 10.874 1.00 88.06 316 ILE A O 1
ATOM 2346 N N . HIS A 1 317 ? 0.973 17.895 11.003 1.00 87.94 317 HIS A N 1
ATOM 2347 C CA . HIS A 1 317 ? 0.422 17.782 12.352 1.00 87.94 317 HIS A CA 1
ATOM 2348 C C . HIS A 1 317 ? -1.093 17.569 12.331 1.00 87.94 317 HIS A C 1
ATOM 2350 O O . HIS A 1 317 ? -1.806 18.199 11.553 1.00 87.94 317 HIS A O 1
ATOM 2356 N N . GLY A 1 318 ? -1.608 16.716 13.217 1.00 87.69 318 GLY A N 1
ATOM 2357 C CA . GLY A 1 318 ? -3.052 16.541 13.406 1.00 87.69 318 GLY A CA 1
ATOM 2358 C C . GLY A 1 318 ? -3.743 15.684 12.341 1.00 87.69 318 GLY A C 1
ATOM 2359 O O . GLY A 1 318 ? -4.908 15.937 12.019 1.00 87.69 318 GLY A O 1
ATOM 2360 N N . ILE A 1 319 ? -3.048 14.680 11.800 1.00 90.50 319 ILE A N 1
ATOM 2361 C CA . ILE A 1 319 ? -3.674 13.621 11.001 1.00 90.50 319 ILE A CA 1
ATOM 2362 C C . ILE A 1 319 ? -4.598 12.788 11.902 1.00 90.50 319 ILE A C 1
ATOM 2364 O O . ILE A 1 319 ? -4.232 12.409 13.014 1.00 90.50 319 ILE A O 1
ATOM 2368 N N . TRP A 1 320 ? -5.803 12.492 11.412 1.00 90.88 320 TRP A N 1
ATOM 2369 C CA . TRP A 1 320 ? -6.793 11.662 12.093 1.00 90.88 320 TRP A CA 1
ATOM 2370 C C . TRP A 1 320 ? -7.346 10.553 11.175 1.00 90.88 320 TRP A C 1
ATOM 2372 O O . TRP A 1 320 ? -7.640 10.850 10.020 1.00 90.88 320 TRP A O 1
ATOM 2382 N N . PRO A 1 321 ? -7.572 9.320 11.671 1.00 89.44 321 PRO A N 1
ATOM 2383 C CA . PRO A 1 321 ? -7.206 8.862 13.004 1.00 89.44 321 PRO A CA 1
ATOM 2384 C C . PRO A 1 321 ? -5.679 8.783 13.141 1.00 89.44 321 PRO A C 1
ATOM 2386 O O . PRO A 1 321 ? -4.998 8.492 12.154 1.00 89.44 321 PRO A O 1
ATOM 2389 N N . PRO A 1 322 ? -5.128 9.058 14.337 1.00 85.06 322 PRO A N 1
ATOM 2390 C CA . PRO A 1 322 ? -3.740 8.745 14.613 1.00 85.06 322 PRO A CA 1
ATOM 2391 C C . PRO A 1 322 ? -3.567 7.245 14.428 1.00 85.06 322 PRO A C 1
ATOM 2393 O O . PRO A 1 322 ? -4.481 6.458 14.710 1.00 85.06 322 PRO A O 1
ATOM 2396 N N . GLN A 1 323 ? -2.401 6.848 13.942 1.00 77.25 323 GLN A N 1
ATOM 2397 C CA . GLN A 1 323 ? -2.143 5.435 13.784 1.00 77.25 323 GLN A CA 1
ATOM 2398 C C . GLN A 1 323 ? -1.871 4.849 15.169 1.00 77.25 323 GLN A C 1
ATOM 2400 O O . GLN A 1 323 ? -0.921 5.230 15.848 1.00 77.25 323 GLN A O 1
ATOM 2405 N N . VAL A 1 324 ? -2.731 3.936 15.612 1.00 57.31 324 VAL A N 1
ATOM 2406 C CA . VAL A 1 324 ? -2.394 3.041 16.724 1.00 57.31 324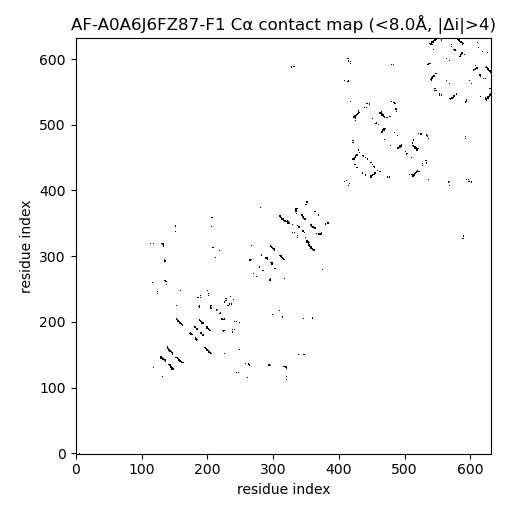 VAL A CA 1
ATOM 2407 C C . VAL A 1 324 ? -1.264 2.145 16.210 1.00 57.31 324 VAL A C 1
ATOM 2409 O O . VAL A 1 324 ? -1.284 1.810 15.027 1.00 57.31 324 VAL A O 1
ATOM 2412 N N . ALA A 1 325 ? -0.274 1.802 17.038 1.00 50.88 325 ALA A N 1
ATOM 2413 C CA . ALA A 1 325 ? 0.957 1.071 16.681 1.00 50.88 325 ALA A CA 1
ATOM 2414 C C . ALA A 1 325 ? 0.749 -0.369 16.132 1.00 50.88 325 ALA A C 1
ATOM 2416 O O . ALA A 1 325 ? 1.611 -1.238 16.253 1.00 50.88 325 ALA A O 1
ATOM 2417 N N . ASP A 1 326 ? -0.396 -0.639 15.519 1.00 43.28 326 ASP A N 1
ATOM 2418 C CA . ASP A 1 326 ? -0.789 -1.902 14.932 1.00 43.28 326 ASP A CA 1
ATOM 2419 C C . ASP A 1 326 ? -0.150 -2.036 13.540 1.00 43.28 326 ASP A C 1
ATOM 2421 O O . ASP A 1 326 ? -0.699 -1.576 12.540 1.00 43.28 326 ASP A O 1
ATOM 2425 N N . GLY A 1 327 ? 1.043 -2.643 13.512 1.00 46.53 327 GLY A N 1
ATOM 2426 C CA . GLY A 1 327 ? 1.608 -3.550 12.490 1.00 46.53 327 GLY A CA 1
ATOM 2427 C C . GLY A 1 327 ? 1.663 -3.143 11.008 1.00 46.53 327 GLY A C 1
ATOM 2428 O O . GLY A 1 327 ? 2.702 -3.291 10.366 1.00 46.53 327 GLY A O 1
ATOM 2429 N N . ALA A 1 328 ? 0.572 -2.632 10.438 1.00 43.62 328 ALA A N 1
ATOM 2430 C CA . ALA A 1 328 ? 0.365 -2.501 8.995 1.00 43.62 328 ALA A CA 1
ATOM 2431 C C . ALA A 1 328 ? 1.331 -1.520 8.305 1.00 43.62 328 ALA A C 1
ATOM 2433 O O . ALA A 1 328 ? 1.572 -1.649 7.110 1.00 43.62 328 ALA A O 1
ATOM 2434 N N . ASN A 1 329 ? 1.928 -0.575 9.048 1.00 45.78 329 ASN A N 1
ATOM 2435 C CA . ASN A 1 329 ? 2.990 0.306 8.534 1.00 45.78 329 ASN A CA 1
ATOM 2436 C C . ASN A 1 329 ? 4.333 0.127 9.251 1.00 45.78 329 ASN A C 1
ATOM 2438 O O . ASN A 1 329 ? 5.285 0.818 8.904 1.00 45.78 329 ASN A O 1
ATOM 2442 N N . THR A 1 330 ? 4.441 -0.743 10.255 1.00 45.28 330 THR A N 1
ATOM 2443 C CA . THR A 1 330 ? 5.681 -0.927 11.031 1.00 45.28 330 THR A CA 1
ATOM 2444 C C . THR A 1 330 ? 6.517 -2.113 10.542 1.00 45.28 330 THR A C 1
ATOM 2446 O O . THR A 1 330 ? 7.713 -2.133 10.811 1.00 45.28 330 THR A O 1
ATOM 2449 N N . GLY A 1 331 ? 5.939 -3.043 9.768 1.00 45.25 331 GLY A N 1
ATOM 2450 C CA . GLY A 1 331 ? 6.650 -4.218 9.232 1.00 45.25 331 GLY A CA 1
ATOM 2451 C C . GLY A 1 331 ? 7.452 -3.994 7.940 1.00 45.25 331 GLY A C 1
ATOM 2452 O O . GLY A 1 331 ? 8.376 -4.751 7.650 1.00 45.25 331 GLY A O 1
ATOM 2453 N N . ALA A 1 332 ? 7.142 -2.950 7.168 1.00 52.88 332 ALA A N 1
ATOM 2454 C CA . ALA A 1 332 ? 7.851 -2.631 5.929 1.00 52.88 332 ALA A CA 1
ATOM 2455 C C . ALA A 1 332 ? 9.165 -1.889 6.243 1.00 52.88 332 ALA A C 1
ATOM 2457 O O . ALA A 1 332 ? 9.152 -0.694 6.530 1.00 52.88 332 ALA A O 1
ATOM 2458 N N . ALA A 1 333 ? 10.300 -2.593 6.229 1.00 56.28 333 ALA A N 1
ATOM 2459 C CA . ALA A 1 333 ? 11.620 -1.992 6.425 1.00 56.28 333 ALA A CA 1
ATOM 2460 C C . ALA A 1 333 ? 12.216 -1.476 5.100 1.00 56.28 333 ALA A C 1
ATOM 2462 O O . ALA A 1 333 ? 12.127 -2.135 4.059 1.00 56.28 333 ALA A O 1
ATOM 2463 N N . GLY A 1 334 ? 12.887 -0.321 5.140 1.00 66.12 334 GLY A N 1
ATOM 2464 C CA . GLY A 1 334 ? 13.650 0.201 3.998 1.00 66.12 334 GLY A CA 1
ATOM 2465 C C . GLY A 1 334 ? 12.782 0.666 2.820 1.00 66.12 334 GLY A C 1
ATOM 2466 O O . GLY A 1 334 ? 11.849 1.446 3.003 1.00 66.12 334 GLY A O 1
ATOM 2467 N N . SER A 1 335 ? 13.111 0.228 1.599 1.00 66.19 335 SER A N 1
ATOM 2468 C CA . SER A 1 335 ? 12.444 0.660 0.356 1.00 66.19 335 SER A CA 1
ATOM 2469 C C . SER A 1 335 ? 10.973 0.236 0.267 1.00 66.19 335 SER A C 1
ATOM 2471 O O . SER A 1 335 ? 10.186 0.921 -0.377 1.00 66.19 335 SER A O 1
ATOM 2473 N N . SER A 1 336 ? 10.570 -0.817 0.985 1.00 69.62 336 SER A N 1
ATOM 2474 C CA . SER A 1 336 ? 9.181 -1.309 1.035 1.00 69.62 336 SER A CA 1
ATOM 2475 C C . SER A 1 336 ? 8.172 -0.309 1.626 1.00 69.62 336 SER A C 1
ATOM 2477 O O . SER A 1 336 ? 6.965 -0.502 1.512 1.00 69.62 336 SER A O 1
ATOM 2479 N N . ARG A 1 337 ? 8.645 0.792 2.232 1.00 76.94 337 ARG A N 1
ATOM 2480 C CA . ARG A 1 337 ? 7.797 1.900 2.705 1.00 76.94 337 ARG A CA 1
ATOM 2481 C C . ARG A 1 337 ? 7.239 2.771 1.578 1.00 76.94 337 ARG A C 1
ATOM 2483 O O . ARG A 1 337 ? 6.349 3.584 1.838 1.00 76.94 337 ARG A O 1
ATOM 2490 N N . PHE A 1 338 ? 7.781 2.644 0.369 1.00 86.00 338 PHE A N 1
ATOM 2491 C CA . PHE A 1 338 ? 7.453 3.505 -0.756 1.00 86.00 338 PHE A CA 1
ATOM 2492 C C . PHE A 1 338 ? 6.460 2.854 -1.712 1.00 86.00 338 PHE A C 1
ATOM 2494 O O . PHE A 1 338 ? 6.608 1.710 -2.129 1.00 86.00 338 PHE A O 1
ATOM 2501 N N . PHE A 1 339 ? 5.473 3.645 -2.109 1.00 84.62 339 PHE A N 1
ATOM 2502 C CA . PHE A 1 339 ? 4.574 3.351 -3.210 1.00 84.62 339 PHE A CA 1
ATOM 2503 C C . PHE A 1 339 ? 5.099 4.046 -4.456 1.00 84.62 339 PHE A C 1
ATOM 2505 O O . PHE A 1 339 ? 5.365 5.251 -4.436 1.00 84.62 339 PHE A O 1
ATOM 2512 N N . HIS A 1 340 ? 5.261 3.276 -5.525 1.00 84.00 340 HIS A N 1
ATOM 2513 C CA . HIS A 1 340 ? 5.821 3.756 -6.778 1.00 84.00 340 HIS A CA 1
ATOM 2514 C C . HIS A 1 340 ? 4.711 4.170 -7.742 1.00 84.00 340 HIS A C 1
ATOM 2516 O O . HIS A 1 340 ? 3.787 3.412 -8.025 1.00 84.00 340 HIS A O 1
ATOM 2522 N N . TYR A 1 341 ? 4.846 5.379 -8.267 1.00 79.25 341 TYR A N 1
ATOM 2523 C CA . TYR A 1 341 ? 3.990 5.997 -9.261 1.00 79.25 341 TYR A CA 1
ATOM 2524 C C . TYR A 1 341 ? 4.862 6.486 -10.412 1.00 79.25 341 TYR A C 1
ATOM 2526 O O . TYR A 1 341 ? 5.291 7.638 -10.424 1.00 79.25 341 TYR A O 1
ATOM 2534 N N . ASP A 1 342 ? 5.111 5.602 -11.378 1.00 82.50 342 ASP A N 1
ATOM 2535 C CA . ASP A 1 342 ? 5.950 5.890 -12.548 1.00 82.50 342 ASP A CA 1
ATOM 2536 C C . ASP A 1 342 ? 7.378 6.302 -12.125 1.00 82.50 342 ASP A C 1
ATOM 2538 O O . ASP A 1 342 ? 8.158 5.466 -11.669 1.00 82.50 342 ASP A O 1
ATOM 2542 N N . ASP A 1 343 ? 7.705 7.591 -12.207 1.00 83.19 343 ASP A N 1
ATOM 2543 C CA . ASP A 1 343 ? 8.985 8.194 -11.841 1.00 83.19 343 ASP A CA 1
ATOM 2544 C C . ASP A 1 343 ? 9.000 8.824 -10.433 1.00 83.19 343 ASP A C 1
ATOM 2546 O O . ASP A 1 343 ? 9.962 9.503 -10.067 1.00 83.19 343 ASP A O 1
ATOM 2550 N N . VAL A 1 344 ? 7.955 8.601 -9.627 1.00 84.69 344 VAL A N 1
ATOM 2551 C CA . VAL A 1 344 ? 7.805 9.154 -8.273 1.00 84.69 344 VAL A CA 1
ATOM 2552 C C . VAL A 1 344 ? 7.586 8.043 -7.247 1.00 84.69 344 VAL A C 1
ATOM 2554 O O . VAL A 1 344 ? 6.747 7.172 -7.433 1.00 84.69 344 VAL A O 1
ATOM 2557 N N . ALA A 1 345 ? 8.284 8.100 -6.117 1.00 88.25 345 ALA A N 1
ATOM 2558 C CA . ALA A 1 345 ? 8.054 7.254 -4.951 1.00 88.25 345 ALA A CA 1
ATOM 2559 C C . ALA A 1 345 ? 7.480 8.082 -3.794 1.00 88.25 345 ALA A C 1
ATOM 2561 O O . ALA A 1 345 ? 7.952 9.188 -3.512 1.00 88.25 345 ALA A O 1
ATOM 2562 N N . VAL A 1 346 ? 6.465 7.541 -3.117 1.00 88.31 346 VAL A N 1
ATOM 2563 C CA . VAL A 1 346 ? 5.736 8.219 -2.035 1.00 88.31 346 VAL A CA 1
ATOM 2564 C C . VAL A 1 346 ? 5.659 7.347 -0.796 1.00 88.31 346 VAL A C 1
ATOM 2566 O O . VAL A 1 346 ? 5.327 6.170 -0.881 1.00 88.31 346 VAL A O 1
ATOM 2569 N N . ALA A 1 347 ? 5.907 7.937 0.368 1.00 89.69 347 ALA A N 1
ATOM 2570 C CA . ALA A 1 347 ? 5.722 7.281 1.653 1.00 89.69 347 ALA A CA 1
ATOM 2571 C C . ALA A 1 347 ? 4.997 8.208 2.634 1.00 89.69 347 ALA A C 1
ATOM 2573 O O . ALA A 1 347 ? 5.168 9.427 2.610 1.00 89.69 347 ALA A O 1
ATOM 2574 N N . LEU A 1 348 ? 4.191 7.621 3.517 1.00 89.44 348 LEU A N 1
ATOM 2575 C CA . LEU A 1 348 ? 3.547 8.318 4.626 1.00 89.44 348 LEU A CA 1
ATOM 2576 C C . LEU A 1 348 ? 3.589 7.427 5.861 1.00 89.44 348 LEU A C 1
ATOM 2578 O O . LEU A 1 348 ? 3.060 6.315 5.843 1.00 89.44 348 LEU A O 1
ATOM 2582 N N . VAL A 1 349 ? 4.164 7.947 6.938 1.00 88.69 349 VAL A N 1
ATOM 2583 C CA . VAL A 1 349 ? 4.072 7.346 8.270 1.00 88.69 349 VAL A CA 1
ATOM 2584 C C . VAL A 1 349 ? 3.275 8.275 9.161 1.00 88.69 349 VAL A C 1
ATOM 2586 O O . VAL A 1 349 ? 3.504 9.478 9.138 1.00 88.69 349 VAL A O 1
ATOM 2589 N N . VAL A 1 350 ? 2.334 7.724 9.922 1.00 87.94 350 VAL A N 1
ATOM 2590 C CA . VAL A 1 350 ? 1.541 8.475 10.896 1.00 87.94 350 VAL A CA 1
ATOM 2591 C C . VAL A 1 350 ? 1.812 7.879 12.268 1.00 87.94 350 VAL A C 1
ATOM 2593 O O . VAL A 1 350 ? 1.776 6.664 12.427 1.00 87.94 350 VAL A O 1
ATOM 2596 N N . THR A 1 351 ? 2.120 8.718 13.244 1.00 87.44 351 THR A N 1
ATOM 2597 C CA . THR A 1 351 ? 2.446 8.332 14.619 1.00 87.44 351 THR A CA 1
ATOM 2598 C C . THR A 1 351 ? 1.204 8.360 15.512 1.00 87.44 351 THR A C 1
ATOM 2600 O O . THR A 1 351 ? 0.130 8.847 15.136 1.00 87.44 351 THR A O 1
ATOM 2603 N N . ALA A 1 352 ? 1.346 7.829 16.728 1.00 84.50 352 ALA A N 1
ATOM 2604 C CA . ALA A 1 352 ? 0.255 7.715 17.697 1.00 84.50 352 ALA A CA 1
ATOM 2605 C C . ALA A 1 352 ? -0.277 9.067 18.209 1.00 84.50 352 ALA A C 1
ATOM 2607 O O . ALA A 1 352 ? -1.411 9.149 18.681 1.00 84.50 352 ALA A O 1
ATOM 2608 N N . ASP A 1 353 ? 0.515 10.134 18.112 1.00 84.38 353 ASP A N 1
ATOM 2609 C CA . ASP A 1 353 ? 0.110 11.504 18.443 1.00 84.38 353 ASP A CA 1
ATOM 2610 C C . ASP A 1 353 ? -0.566 12.238 17.265 1.00 84.38 353 ASP A C 1
ATOM 2612 O O . ASP A 1 353 ? -1.032 13.367 17.427 1.00 84.38 353 ASP A O 1
ATOM 2616 N N . GLY A 1 354 ? -0.676 11.591 16.097 1.00 86.88 354 GLY A N 1
ATOM 2617 C CA . GLY A 1 354 ? -1.258 12.170 14.888 1.00 86.88 354 GLY A CA 1
ATOM 2618 C C . GLY A 1 354 ? -0.283 13.024 14.076 1.00 86.88 354 GLY A C 1
ATOM 2619 O O . GLY A 1 354 ? -0.728 13.785 13.210 1.00 86.88 354 GLY A O 1
ATOM 2620 N N . THR A 1 355 ? 1.024 12.921 14.331 1.00 88.44 355 THR A N 1
ATOM 2621 C CA . THR A 1 355 ? 2.058 13.495 13.463 1.00 88.44 355 THR A CA 1
ATOM 2622 C C . THR A 1 355 ? 2.274 12.597 12.241 1.00 88.44 355 THR A C 1
ATOM 2624 O O . THR A 1 355 ? 2.285 11.375 12.315 1.00 88.44 355 THR A O 1
ATOM 2627 N N . GLY A 1 356 ? 2.381 13.203 11.066 1.00 89.19 356 GLY A N 1
ATOM 2628 C CA . GLY A 1 356 ? 2.585 12.542 9.789 1.00 89.19 356 GLY A CA 1
ATOM 2629 C C . GLY A 1 356 ? 3.910 12.936 9.165 1.00 89.19 356 GLY A C 1
ATOM 2630 O O . GLY A 1 356 ? 4.183 14.121 8.987 1.00 89.19 356 GLY A O 1
ATOM 2631 N N . TYR A 1 357 ? 4.694 11.949 8.760 1.00 90.31 357 TYR A N 1
ATOM 2632 C CA . TYR A 1 357 ? 5.918 12.118 7.994 1.00 90.31 357 TYR A CA 1
ATOM 2633 C C . TYR A 1 357 ? 5.665 11.667 6.562 1.00 90.31 357 TYR A C 1
ATOM 2635 O O . TYR A 1 357 ? 5.576 10.471 6.280 1.00 90.31 357 TYR A O 1
ATOM 2643 N N . HIS A 1 358 ? 5.506 12.633 5.662 1.00 89.69 358 HIS A N 1
ATOM 2644 C CA . HIS A 1 358 ? 5.250 12.391 4.249 1.00 89.69 358 HIS A CA 1
ATOM 2645 C C . HIS A 1 358 ? 6.510 12.645 3.429 1.00 89.69 358 HIS A C 1
ATOM 2647 O O . HIS A 1 358 ? 7.113 13.714 3.523 1.00 89.69 358 HIS A O 1
ATOM 2653 N N . LEU A 1 359 ? 6.893 11.678 2.605 1.00 90.50 359 LEU A N 1
ATOM 2654 C CA . LEU A 1 359 ? 8.023 11.767 1.691 1.00 90.50 359 LEU A CA 1
ATOM 2655 C C . LEU A 1 359 ? 7.555 11.597 0.256 1.00 90.50 359 LEU A C 1
ATOM 2657 O O . LEU A 1 359 ? 6.791 10.687 -0.054 1.00 90.50 359 LEU A O 1
ATOM 2661 N N . LEU A 1 360 ? 8.086 12.447 -0.612 1.00 88.88 360 LEU A N 1
ATOM 2662 C CA . LEU A 1 360 ? 7.957 12.355 -2.056 1.00 88.88 360 LEU A CA 1
ATOM 2663 C C . LEU A 1 360 ? 9.362 12.405 -2.660 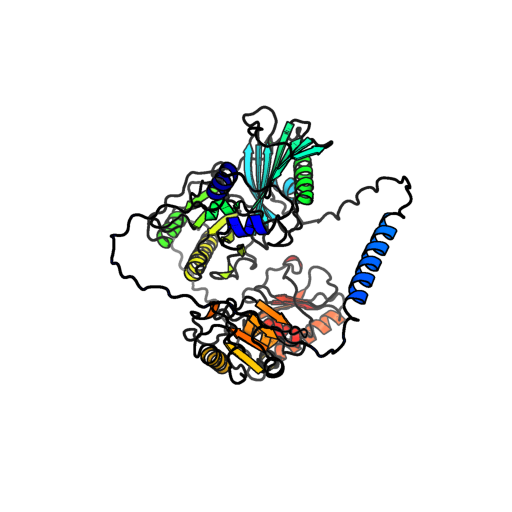1.00 88.88 360 LEU A C 1
ATOM 2665 O O . LEU A 1 360 ? 10.124 13.317 -2.338 1.00 88.88 360 LEU A O 1
ATOM 2669 N N . THR A 1 361 ? 9.721 11.468 -3.536 1.00 89.69 361 THR A N 1
ATOM 2670 C CA . THR A 1 361 ? 11.001 11.532 -4.250 1.00 89.69 361 THR A CA 1
ATOM 2671 C C . THR A 1 361 ? 10.898 11.084 -5.701 1.00 89.69 361 THR A C 1
ATOM 2673 O O . THR A 1 361 ? 10.177 10.148 -6.014 1.00 89.69 361 THR A O 1
ATOM 2676 N N . THR A 1 362 ? 11.634 11.747 -6.591 1.00 88.69 362 THR A N 1
ATOM 2677 C CA . THR A 1 362 ? 11.869 11.304 -7.975 1.00 88.69 362 THR A CA 1
ATOM 2678 C C . THR A 1 362 ? 13.204 10.574 -8.126 1.00 88.69 362 THR A C 1
ATOM 2680 O O . THR A 1 362 ? 13.589 10.188 -9.226 1.00 88.69 362 THR A O 1
ATOM 2683 N N . ASN A 1 363 ? 13.969 10.439 -7.040 1.00 89.25 363 ASN A N 1
ATOM 2684 C CA . ASN A 1 363 ? 15.195 9.659 -7.019 1.00 89.25 363 ASN A CA 1
ATOM 2685 C C . ASN A 1 363 ? 14.856 8.236 -6.572 1.00 89.25 363 ASN A C 1
ATOM 2687 O O . ASN A 1 363 ? 14.717 7.957 -5.385 1.00 89.25 363 ASN A O 1
ATOM 2691 N N . LEU A 1 364 ? 14.685 7.348 -7.548 1.00 89.25 364 LEU A N 1
ATOM 2692 C CA . LEU A 1 364 ? 14.248 5.969 -7.325 1.00 89.25 364 LEU A CA 1
ATOM 2693 C C . LEU A 1 364 ? 15.410 4.992 -7.101 1.00 89.25 364 LEU A C 1
ATOM 2695 O O . LEU A 1 364 ? 15.217 3.787 -7.210 1.00 89.25 364 LEU A O 1
ATOM 2699 N N . ALA A 1 365 ? 16.623 5.486 -6.834 1.00 88.44 365 ALA A N 1
ATOM 2700 C CA . ALA A 1 365 ? 17.746 4.609 -6.535 1.00 88.44 365 ALA A CA 1
ATOM 2701 C C . ALA A 1 365 ? 17.494 3.854 -5.217 1.00 88.44 365 ALA A C 1
ATOM 2703 O O . ALA A 1 365 ? 17.148 4.469 -4.205 1.00 88.44 365 ALA A O 1
ATOM 2704 N N . ASP A 1 366 ? 17.678 2.532 -5.218 1.00 84.06 366 ASP A N 1
ATOM 2705 C CA . ASP A 1 366 ? 17.352 1.672 -4.070 1.00 84.06 366 ASP A CA 1
ATOM 2706 C C . ASP A 1 366 ? 18.084 2.080 -2.789 1.00 84.06 366 ASP A C 1
ATOM 2708 O O . ASP A 1 366 ? 17.516 2.030 -1.700 1.00 84.06 366 ASP A O 1
ATOM 2712 N N . ASP A 1 367 ? 19.337 2.527 -2.898 1.00 84.56 367 ASP A N 1
ATOM 2713 C CA . ASP A 1 367 ? 20.122 3.008 -1.763 1.00 84.56 367 ASP A CA 1
ATOM 2714 C C . ASP A 1 367 ? 19.554 4.313 -1.184 1.00 84.56 367 ASP A C 1
ATOM 2716 O O . ASP A 1 367 ? 19.549 4.504 0.036 1.00 84.56 367 ASP A O 1
ATOM 2720 N N . HIS A 1 368 ? 19.029 5.196 -2.035 1.00 88.00 368 HIS A N 1
ATOM 2721 C CA . HIS A 1 368 ? 18.328 6.407 -1.613 1.00 88.00 368 HIS A CA 1
ATOM 2722 C C . HIS A 1 368 ? 16.991 6.076 -0.946 1.00 88.00 368 HIS A C 1
ATOM 2724 O O . HIS A 1 368 ? 16.735 6.553 0.161 1.00 88.00 368 HIS A O 1
ATOM 2730 N N . LEU A 1 369 ? 16.177 5.208 -1.554 1.00 90.00 369 LEU A N 1
ATOM 2731 C CA . LEU A 1 369 ? 14.893 4.775 -0.991 1.00 90.00 369 LEU A CA 1
ATOM 2732 C C . LEU A 1 369 ? 15.070 4.018 0.328 1.00 90.00 369 LEU A C 1
ATOM 2734 O O . LEU A 1 369 ? 14.360 4.294 1.293 1.00 90.00 369 LEU A O 1
ATOM 2738 N N . ALA A 1 370 ? 16.060 3.128 0.427 1.00 86.25 370 ALA A N 1
ATOM 2739 C CA . ALA A 1 370 ? 16.382 2.426 1.666 1.00 86.25 370 ALA A CA 1
ATOM 2740 C C . ALA A 1 370 ? 16.796 3.400 2.778 1.00 86.25 370 ALA A C 1
ATOM 2742 O O . ALA A 1 370 ? 16.326 3.281 3.912 1.00 86.25 370 ALA A O 1
ATOM 2743 N N . ARG A 1 371 ? 17.625 4.404 2.455 1.00 88.06 371 ARG A N 1
ATOM 2744 C CA . ARG A 1 371 ? 18.017 5.460 3.399 1.00 88.06 371 ARG A CA 1
ATOM 2745 C C . ARG A 1 371 ? 16.818 6.280 3.866 1.00 88.06 371 ARG A C 1
ATOM 2747 O O . ARG A 1 371 ? 16.680 6.504 5.066 1.00 88.06 371 ARG A O 1
ATOM 2754 N N . LEU A 1 372 ? 15.958 6.719 2.950 1.00 92.00 372 LEU A N 1
ATOM 2755 C CA . LEU A 1 372 ? 14.744 7.456 3.299 1.00 92.00 372 LEU A CA 1
ATOM 2756 C C . LEU A 1 372 ? 13.768 6.604 4.127 1.00 92.00 372 LEU A C 1
ATOM 2758 O O . LEU A 1 372 ? 13.165 7.113 5.069 1.00 92.00 372 LEU A O 1
ATOM 2762 N N . GLY A 1 373 ? 13.661 5.308 3.833 1.00 89.25 373 GLY A N 1
ATOM 2763 C CA . GLY A 1 373 ? 12.889 4.357 4.631 1.00 89.25 373 GLY A CA 1
ATOM 2764 C C . GLY A 1 373 ? 13.409 4.264 6.066 1.00 89.25 373 GLY A C 1
ATOM 2765 O O . GLY A 1 373 ? 12.637 4.426 7.005 1.00 89.25 373 GLY A O 1
ATOM 2766 N N . SER A 1 374 ? 14.730 4.136 6.238 1.00 88.19 374 SER A N 1
ATOM 2767 C CA . SER A 1 374 ? 15.369 4.150 7.564 1.00 88.19 374 SER A CA 1
ATOM 2768 C C . SER A 1 374 ? 15.177 5.472 8.314 1.00 88.19 374 SER A C 1
ATOM 2770 O O . SER A 1 374 ? 15.085 5.474 9.540 1.00 88.19 374 SER A O 1
ATOM 2772 N N . LEU A 1 375 ? 15.114 6.605 7.605 1.00 90.38 375 LEU A N 1
ATOM 2773 C CA . LEU A 1 375 ? 14.767 7.885 8.222 1.00 90.38 375 LEU A CA 1
ATOM 2774 C C . LEU A 1 375 ? 13.335 7.845 8.771 1.00 90.38 375 LEU A C 1
ATOM 2776 O O . LEU A 1 375 ? 13.129 8.217 9.919 1.00 90.38 375 LEU A O 1
ATOM 2780 N N . LEU A 1 376 ? 12.362 7.367 7.992 1.00 89.62 376 LEU A N 1
ATOM 2781 C CA . LEU A 1 376 ? 10.978 7.233 8.460 1.00 89.62 376 LEU A CA 1
ATOM 2782 C C . LEU A 1 376 ? 10.855 6.293 9.666 1.00 89.62 376 LEU A C 1
ATOM 2784 O O . LEU A 1 376 ? 10.132 6.624 10.602 1.00 89.62 376 LEU A O 1
ATOM 2788 N N . ASP A 1 377 ? 11.583 5.173 9.667 1.00 85.50 377 ASP A N 1
ATOM 2789 C CA . ASP A 1 377 ? 11.662 4.250 10.810 1.00 85.50 377 ASP A CA 1
ATOM 2790 C C . ASP A 1 377 ? 12.138 4.966 12.079 1.00 85.50 377 ASP A C 1
ATOM 2792 O O . ASP A 1 377 ? 11.534 4.849 13.147 1.00 85.50 377 ASP A O 1
ATOM 2796 N N . LEU A 1 378 ? 13.219 5.741 11.952 1.00 86.88 378 LEU A N 1
ATOM 2797 C CA . LEU A 1 378 ? 13.805 6.489 13.059 1.00 86.88 378 LEU A CA 1
ATOM 2798 C C . LEU A 1 378 ? 12.834 7.539 13.609 1.00 86.88 378 LEU A C 1
ATOM 2800 O O . LEU A 1 378 ? 12.711 7.681 14.827 1.00 86.88 378 LEU A O 1
ATOM 2804 N N . LEU A 1 379 ? 12.155 8.267 12.720 1.00 86.69 379 LEU A N 1
ATOM 2805 C CA . LEU A 1 379 ? 11.183 9.296 13.087 1.00 86.69 379 LEU A CA 1
ATOM 2806 C C . LEU A 1 379 ? 9.985 8.687 13.818 1.00 86.69 379 LEU A C 1
ATOM 2808 O O . LEU A 1 379 ? 9.628 9.151 14.898 1.00 86.69 379 LEU A O 1
ATOM 2812 N N . ALA A 1 380 ? 9.435 7.596 13.286 1.00 83.62 380 ALA A N 1
ATOM 2813 C CA . ALA A 1 380 ? 8.318 6.886 13.898 1.00 83.62 380 ALA A CA 1
ATOM 2814 C C . ALA A 1 380 ? 8.662 6.366 15.302 1.00 83.62 380 ALA A C 1
ATOM 2816 O O . ALA A 1 380 ? 7.894 6.561 16.241 1.00 83.62 380 ALA A O 1
ATOM 2817 N N . ALA A 1 381 ? 9.845 5.765 15.463 1.00 82.81 381 ALA A N 1
ATOM 2818 C CA . ALA A 1 381 ? 10.301 5.229 16.745 1.00 82.81 381 ALA A CA 1
ATOM 2819 C C . ALA A 1 381 ? 10.596 6.319 17.790 1.00 82.81 381 ALA A C 1
ATOM 2821 O O . ALA A 1 381 ? 10.512 6.073 18.993 1.00 82.81 381 ALA A O 1
ATOM 2822 N N . SER A 1 382 ? 10.962 7.526 17.351 1.00 77.50 382 SER A N 1
ATOM 2823 C CA . SER A 1 382 ? 11.320 8.624 18.255 1.00 77.50 382 SER A CA 1
ATOM 2824 C C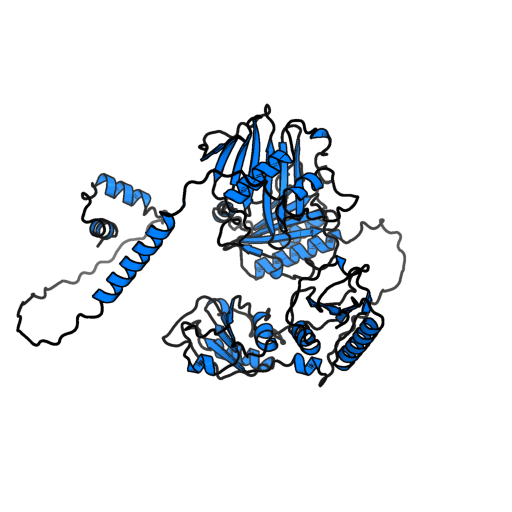 . SER A 1 382 ? 10.109 9.224 18.968 1.00 77.50 382 SER A C 1
ATOM 2826 O O . SER A 1 382 ? 10.237 9.651 20.117 1.00 77.50 382 SER A O 1
ATOM 2828 N N . ASP A 1 383 ? 8.940 9.206 18.324 1.00 67.88 383 ASP A N 1
ATOM 2829 C CA . ASP A 1 383 ? 7.687 9.711 18.899 1.00 67.88 383 ASP A CA 1
ATOM 2830 C C . ASP A 1 383 ? 7.006 8.702 19.838 1.00 67.88 383 ASP A C 1
ATOM 2832 O O . ASP A 1 383 ? 6.202 9.087 20.688 1.00 67.88 383 ASP A O 1
ATOM 2836 N N . GLU A 1 384 ? 7.363 7.415 19.763 1.00 62.28 384 GLU A N 1
ATOM 2837 C CA . GLU A 1 384 ? 6.871 6.388 20.693 1.00 62.28 384 GLU A CA 1
ATOM 2838 C C . GLU A 1 384 ? 7.510 6.469 22.083 1.00 62.28 384 GLU A C 1
ATOM 2840 O O . GLU A 1 384 ? 7.001 5.871 23.035 1.00 62.28 384 GLU A O 1
ATOM 2845 N N . GLN A 1 385 ? 8.610 7.209 22.246 1.00 51.12 385 GLN A N 1
ATOM 2846 C CA . GLN A 1 385 ? 9.255 7.345 23.542 1.00 51.12 385 GLN A CA 1
ATOM 2847 C C . GLN A 1 385 ? 8.474 8.365 24.392 1.00 51.12 385 GLN A C 1
ATOM 2849 O O . GLN A 1 385 ? 8.567 9.569 24.141 1.00 51.12 385 GLN A O 1
ATOM 2854 N N . PRO A 1 386 ? 7.715 7.939 25.427 1.00 47.88 386 PRO A N 1
ATOM 2855 C CA . PRO A 1 386 ? 6.964 8.877 26.248 1.00 47.88 386 PRO A CA 1
ATOM 2856 C C . PRO A 1 386 ? 7.937 9.885 26.853 1.00 47.88 386 PRO A C 1
ATOM 2858 O O . PRO A 1 386 ? 9.006 9.499 27.335 1.00 47.88 386 PRO A O 1
ATOM 2861 N N . ALA A 1 387 ? 7.565 11.169 26.840 1.00 43.28 387 ALA A N 1
ATOM 2862 C CA . ALA A 1 387 ? 8.309 12.236 27.499 1.00 43.28 387 ALA A CA 1
ATOM 2863 C C . ALA A 1 387 ? 8.441 11.914 28.996 1.00 43.28 387 ALA A C 1
ATOM 2865 O O . ALA A 1 387 ? 7.590 12.260 29.818 1.00 43.28 387 ALA A O 1
ATOM 2866 N N . GLY A 1 388 ? 9.483 11.165 29.347 1.00 35.28 388 GLY A N 1
ATOM 2867 C CA . GLY A 1 388 ? 9.703 10.704 30.702 1.00 35.28 388 GLY A CA 1
ATOM 2868 C C . GLY A 1 388 ? 9.932 11.899 31.629 1.00 35.28 388 GLY A C 1
ATOM 2869 O O . GLY A 1 388 ? 10.552 12.887 31.222 1.00 35.28 388 GLY A O 1
ATOM 2870 N N . PRO A 1 389 ? 9.467 11.843 32.889 1.00 36.09 389 PRO A N 1
ATOM 2871 C CA . PRO A 1 389 ? 9.847 12.838 33.879 1.00 36.09 389 PRO A CA 1
ATOM 2872 C C . PRO A 1 389 ? 11.376 12.854 34.018 1.00 36.09 389 PRO A C 1
ATOM 2874 O O . PRO A 1 389 ? 12.000 11.810 34.208 1.00 36.09 389 PRO A O 1
ATOM 2877 N N . ILE A 1 390 ? 11.974 14.045 33.912 1.00 36.31 390 ILE A N 1
ATOM 2878 C CA . ILE A 1 390 ? 13.414 14.286 34.096 1.00 36.31 390 ILE A CA 1
ATOM 2879 C C . ILE A 1 390 ? 13.866 13.602 35.400 1.00 36.31 390 ILE A C 1
ATOM 2881 O O . ILE A 1 390 ? 13.363 13.911 36.480 1.00 36.31 390 ILE A O 1
ATOM 2885 N N . GLY A 1 391 ? 14.767 12.625 35.269 1.00 32.66 391 GLY A N 1
ATOM 2886 C CA . GLY A 1 391 ? 14.994 11.576 36.262 1.00 32.66 391 GLY A CA 1
ATOM 2887 C C . GLY A 1 391 ? 15.546 12.023 37.620 1.00 32.66 391 GLY A C 1
ATOM 2888 O O . GLY A 1 391 ? 16.478 12.820 37.722 1.00 32.66 391 GLY A O 1
ATOM 2889 N N . VAL A 1 392 ? 15.025 11.382 38.668 1.00 31.67 392 VAL A N 1
ATOM 2890 C CA . VAL A 1 392 ? 15.806 10.968 39.844 1.00 31.67 392 VAL A CA 1
ATOM 2891 C C . VAL A 1 392 ? 16.396 9.592 39.492 1.00 31.67 392 VAL A C 1
ATOM 2893 O O . VAL A 1 392 ? 15.677 8.787 38.900 1.00 31.67 392 VAL A O 1
ATOM 2896 N N . PRO A 1 393 ? 17.676 9.300 39.785 1.00 35.09 393 PRO A N 1
ATOM 2897 C CA . PRO A 1 393 ? 18.284 8.036 39.392 1.00 35.09 393 PRO A CA 1
ATOM 2898 C C . PRO A 1 393 ? 17.683 6.912 40.234 1.00 35.09 393 PRO A C 1
ATOM 2900 O O . PRO A 1 393 ? 17.965 6.828 41.429 1.00 35.09 393 PRO A O 1
ATOM 2903 N N . ASP A 1 394 ? 16.866 6.064 39.613 1.00 31.14 394 ASP A N 1
ATOM 2904 C CA . ASP A 1 394 ? 16.394 4.833 40.231 1.00 31.14 394 ASP A CA 1
ATOM 2905 C C . ASP A 1 394 ? 16.983 3.624 39.506 1.00 31.14 394 ASP A C 1
ATOM 2907 O O . ASP A 1 394 ? 16.908 3.466 38.287 1.00 31.14 394 ASP A O 1
ATOM 2911 N N . THR A 1 395 ? 17.645 2.796 40.295 1.00 42.69 395 THR A N 1
ATOM 2912 C CA . THR A 1 395 ? 18.221 1.517 39.906 1.00 42.69 395 THR A CA 1
ATOM 2913 C C . THR A 1 395 ? 17.099 0.487 39.815 1.00 42.69 395 THR A C 1
ATOM 2915 O O . THR A 1 395 ? 16.588 0.056 40.846 1.00 42.69 395 THR A O 1
ATOM 2918 N N . SER A 1 396 ? 16.738 0.044 38.608 1.00 34.47 396 SER A N 1
ATOM 2919 C CA . SER A 1 396 ? 15.870 -1.128 38.426 1.00 34.47 396 SER A CA 1
ATOM 2920 C C . SER A 1 396 ? 16.326 -2.028 37.273 1.00 34.47 396 SER A C 1
ATOM 2922 O O . SER A 1 396 ? 17.041 -1.567 36.383 1.00 34.47 396 SER A O 1
ATOM 2924 N N . PRO A 1 397 ? 16.015 -3.335 37.352 1.00 38.75 397 PRO A N 1
ATOM 2925 C CA . PRO A 1 397 ? 16.819 -4.396 36.771 1.00 38.75 397 PRO A CA 1
ATOM 2926 C C . PRO A 1 397 ? 16.473 -4.657 35.305 1.00 38.75 397 PRO A C 1
ATOM 2928 O O . PRO A 1 397 ? 15.369 -4.385 34.844 1.00 38.75 397 PRO A O 1
ATOM 2931 N N . ALA A 1 398 ? 17.449 -5.214 34.591 1.00 33.59 398 ALA A N 1
ATOM 2932 C CA . ALA A 1 398 ? 17.351 -5.613 33.196 1.00 33.59 398 ALA A CA 1
ATOM 2933 C C . ALA A 1 398 ? 16.096 -6.463 32.925 1.00 33.59 398 ALA A C 1
ATOM 2935 O O . ALA A 1 398 ? 15.968 -7.576 33.439 1.00 33.59 398 ALA A O 1
ATOM 2936 N N . SER A 1 399 ? 15.206 -5.939 32.080 1.00 31.06 399 SER A N 1
ATOM 2937 C CA . SER A 1 399 ? 14.184 -6.730 31.401 1.00 31.06 399 SER A CA 1
ATOM 2938 C C . SER A 1 399 ? 14.875 -7.483 30.268 1.00 31.06 399 SER A C 1
ATOM 2940 O O . SER A 1 399 ? 15.207 -6.914 29.230 1.00 31.06 399 SER A O 1
ATOM 2942 N N . ILE A 1 400 ? 15.196 -8.748 30.516 1.00 31.22 400 ILE A N 1
ATOM 2943 C CA . ILE A 1 400 ? 15.686 -9.666 29.493 1.00 31.22 400 ILE A CA 1
ATOM 2944 C C . ILE A 1 400 ? 14.429 -10.196 28.805 1.00 31.22 400 ILE A C 1
ATOM 2946 O O . ILE A 1 400 ? 13.762 -11.064 29.360 1.00 31.22 400 ILE A O 1
ATOM 2950 N N . VAL A 1 401 ? 14.074 -9.653 27.639 1.00 33.62 401 VAL A N 1
ATOM 2951 C CA . VAL A 1 401 ? 13.112 -10.311 26.745 1.00 33.62 401 VAL A CA 1
ATOM 2952 C C . VAL A 1 401 ? 13.864 -11.480 26.109 1.00 33.62 401 VAL A C 1
ATOM 2954 O O . VAL A 1 401 ? 14.830 -11.237 25.382 1.00 33.62 401 VAL A O 1
ATOM 2957 N N . PRO A 1 402 ? 13.522 -12.745 26.405 1.00 33.59 402 PRO A N 1
ATOM 2958 C CA . PRO A 1 402 ? 14.129 -13.861 25.705 1.00 33.59 402 PRO A CA 1
ATOM 2959 C C . PRO A 1 402 ? 13.623 -13.844 24.262 1.00 33.59 402 PRO A C 1
ATOM 2961 O O . PRO A 1 402 ? 12.456 -14.113 23.998 1.00 33.59 402 PRO A O 1
ATOM 2964 N N . THR A 1 403 ? 14.500 -13.514 23.318 1.00 40.94 403 THR A N 1
ATOM 2965 C CA . THR A 1 403 ? 14.261 -13.785 21.900 1.00 40.94 403 THR A CA 1
ATOM 2966 C C . THR A 1 403 ? 14.385 -15.291 21.705 1.00 40.94 403 THR A C 1
ATOM 2968 O O . THR A 1 403 ? 15.481 -15.821 21.522 1.00 40.94 403 THR A O 1
ATOM 2971 N N . SER A 1 404 ? 13.270 -16.003 21.829 1.00 44.62 404 SER A N 1
ATOM 2972 C CA . SER A 1 404 ? 13.202 -17.413 21.462 1.00 44.62 404 SER A CA 1
ATOM 2973 C C . SER A 1 404 ? 13.401 -17.515 19.951 1.00 44.62 404 SER A C 1
ATOM 2975 O O . SER A 1 404 ? 12.557 -17.085 19.172 1.00 44.62 404 SER A O 1
ATOM 2977 N N . THR A 1 405 ? 14.538 -18.051 19.517 1.00 52.00 405 THR A N 1
ATOM 2978 C CA . THR A 1 405 ? 14.729 -18.454 18.121 1.00 52.00 405 THR A CA 1
ATOM 2979 C C . THR A 1 405 ? 13.833 -19.659 17.849 1.00 52.00 405 THR A C 1
ATOM 2981 O O . THR A 1 405 ? 14.123 -20.755 18.330 1.00 52.00 405 THR A O 1
ATOM 2984 N N . ILE A 1 406 ? 12.738 -19.454 17.119 1.00 67.62 406 ILE A N 1
ATOM 2985 C CA . ILE A 1 406 ? 11.848 -20.529 16.669 1.00 67.62 406 ILE A CA 1
ATOM 2986 C C . ILE A 1 406 ? 12.603 -21.308 15.590 1.00 67.62 406 ILE A C 1
ATOM 2988 O O . ILE A 1 406 ? 12.928 -20.761 14.539 1.00 67.62 406 ILE A O 1
ATOM 2992 N N . SER A 1 407 ? 12.932 -22.568 15.863 1.00 72.62 407 SER A N 1
ATOM 2993 C CA . SER A 1 407 ? 13.517 -23.480 14.878 1.00 72.62 407 SER A CA 1
ATOM 2994 C C . SER A 1 407 ? 12.454 -24.474 14.431 1.00 72.62 407 SER A C 1
ATOM 2996 O O . SER A 1 407 ? 11.883 -25.163 15.278 1.00 72.62 407 SER A O 1
ATOM 2998 N N . VAL A 1 408 ? 12.224 -24.589 13.125 1.00 78.88 408 VAL A N 1
ATOM 2999 C CA . VAL A 1 408 ? 11.392 -25.662 12.566 1.00 78.88 408 VAL A CA 1
ATOM 3000 C C . VAL A 1 408 ? 12.157 -26.981 12.712 1.00 78.88 408 VAL A C 1
ATOM 3002 O O . VAL A 1 408 ? 13.326 -27.069 12.335 1.00 78.88 408 VAL A O 1
ATOM 3005 N N . GLY A 1 409 ? 11.531 -27.995 13.313 1.00 79.44 409 GLY A N 1
ATOM 3006 C CA . GLY A 1 409 ? 12.164 -29.301 13.491 1.00 79.44 409 GLY A CA 1
ATOM 3007 C C . GLY A 1 409 ? 12.406 -29.977 12.141 1.00 79.44 409 GLY A C 1
ATOM 3008 O O . GLY A 1 409 ? 11.473 -30.100 11.344 1.00 79.44 409 GLY A O 1
ATOM 3009 N N . GLU A 1 410 ? 13.638 -30.426 11.881 1.00 81.38 410 GLU A N 1
ATOM 3010 C CA . GLU A 1 410 ? 13.954 -31.221 10.687 1.00 81.38 410 GLU A CA 1
ATOM 3011 C C . GLU A 1 410 ? 13.025 -32.446 10.607 1.00 81.38 410 GLU A C 1
ATOM 3013 O O . GLU A 1 410 ? 12.910 -33.216 11.563 1.00 81.38 410 GLU A O 1
ATOM 3018 N N . GLY A 1 411 ? 12.354 -32.620 9.465 1.00 83.31 411 GLY A N 1
ATOM 3019 C CA . GLY A 1 411 ? 11.416 -33.724 9.226 1.00 83.31 411 GLY A CA 1
ATOM 3020 C C . GLY A 1 411 ? 9.989 -33.512 9.747 1.00 83.31 411 GLY A C 1
ATOM 3021 O O . GLY A 1 411 ? 9.183 -34.434 9.643 1.00 83.31 411 GLY A O 1
ATOM 3022 N N . SER A 1 412 ? 9.666 -32.335 10.293 1.00 88.69 412 SER A N 1
ATOM 3023 C CA . SER A 1 412 ? 8.276 -31.945 10.573 1.00 88.69 412 SER A CA 1
ATOM 3024 C C . SER A 1 412 ? 7.478 -31.740 9.278 1.00 88.69 412 SER A C 1
ATOM 3026 O O . SER A 1 412 ? 8.063 -31.469 8.227 1.00 88.69 412 SER A O 1
ATOM 3028 N N . ALA A 1 413 ? 6.147 -31.851 9.338 1.00 88.56 413 ALA A N 1
ATOM 3029 C CA . ALA A 1 413 ? 5.303 -31.609 8.167 1.00 88.56 413 ALA A CA 1
ATOM 3030 C C . ALA A 1 413 ? 5.437 -30.162 7.668 1.00 88.56 413 ALA A C 1
ATOM 3032 O O . ALA A 1 413 ? 5.487 -29.947 6.463 1.00 88.56 413 ALA A O 1
ATOM 3033 N N . LEU A 1 414 ? 5.630 -29.194 8.571 1.00 87.38 414 LEU A N 1
ATOM 3034 C CA . LEU A 1 414 ? 5.971 -27.820 8.214 1.00 87.38 414 LEU A CA 1
ATOM 3035 C C . LEU A 1 414 ? 7.312 -27.732 7.481 1.00 87.38 414 LEU A C 1
ATOM 3037 O O . LEU A 1 414 ? 7.394 -27.041 6.475 1.00 87.38 414 LEU A O 1
ATOM 3041 N N . ALA A 1 415 ? 8.356 -28.436 7.932 1.00 84.31 415 ALA A N 1
ATOM 3042 C CA . ALA A 1 415 ? 9.633 -28.454 7.211 1.00 84.31 415 ALA A CA 1
ATOM 3043 C C . ALA A 1 415 ? 9.491 -29.024 5.790 1.00 84.31 415 ALA A C 1
ATOM 3045 O O . ALA A 1 415 ? 10.171 -28.551 4.885 1.00 84.31 415 ALA A O 1
ATOM 3046 N N . ILE A 1 416 ? 8.619 -30.021 5.610 1.00 83.50 416 ILE A N 1
ATOM 3047 C CA . ILE A 1 416 ? 8.323 -30.632 4.308 1.00 83.50 416 ILE A CA 1
ATOM 3048 C C . ILE A 1 416 ? 7.496 -29.675 3.438 1.00 83.50 416 ILE A C 1
ATOM 3050 O O . ILE A 1 416 ? 7.855 -29.457 2.293 1.00 83.50 416 ILE A O 1
ATOM 3054 N N . ALA A 1 417 ? 6.448 -29.048 3.975 1.00 82.88 417 ALA A N 1
ATOM 3055 C CA . ALA A 1 417 ? 5.618 -28.083 3.244 1.00 82.88 417 ALA A CA 1
ATOM 3056 C C . ALA A 1 417 ? 6.378 -26.787 2.899 1.00 82.88 417 ALA A C 1
ATOM 3058 O O . ALA A 1 417 ? 6.106 -26.125 1.905 1.00 82.88 417 ALA A O 1
ATOM 3059 N N . MET A 1 418 ? 7.372 -26.419 3.710 1.00 80.25 418 MET A N 1
ATOM 3060 C CA . MET A 1 418 ? 8.298 -25.326 3.406 1.00 80.25 418 MET A CA 1
ATOM 3061 C C . MET A 1 418 ? 9.411 -25.734 2.435 1.00 80.25 418 MET A C 1
ATOM 3063 O O . MET A 1 418 ? 10.212 -24.882 2.035 1.00 80.25 418 MET A O 1
ATOM 3067 N N . GLN A 1 419 ? 9.516 -27.021 2.095 1.00 79.56 419 GLN A N 1
ATOM 3068 C CA . GLN A 1 419 ? 10.494 -27.483 1.132 1.00 79.56 419 GLN A CA 1
ATOM 3069 C C . GLN A 1 419 ? 10.106 -26.962 -0.250 1.00 79.56 419 GLN A C 1
ATOM 3071 O O . GLN A 1 419 ? 8.967 -27.058 -0.698 1.00 79.56 419 GLN A O 1
ATOM 3076 N N . ILE A 1 420 ? 11.078 -26.350 -0.912 1.00 76.06 420 ILE A N 1
ATOM 3077 C CA . ILE A 1 420 ? 10.896 -25.787 -2.240 1.00 76.06 420 ILE A CA 1
ATOM 3078 C C . ILE A 1 420 ? 10.941 -26.946 -3.234 1.00 76.06 420 ILE A C 1
ATOM 3080 O O . ILE A 1 420 ? 12.021 -27.403 -3.616 1.00 76.06 420 ILE A O 1
ATOM 3084 N N . ASP A 1 421 ? 9.765 -27.438 -3.608 1.00 77.81 421 ASP A N 1
ATOM 3085 C CA . ASP A 1 421 ? 9.606 -28.529 -4.564 1.00 77.81 421 ASP A CA 1
ATOM 3086 C C . ASP A 1 421 ? 9.414 -28.013 -5.993 1.00 77.81 421 ASP A C 1
ATOM 3088 O O . ASP A 1 421 ? 8.849 -26.952 -6.245 1.00 77.81 421 ASP A O 1
ATOM 3092 N N . GLY A 1 422 ? 9.879 -28.786 -6.966 1.00 84.44 422 GLY A N 1
ATOM 3093 C CA . GLY A 1 422 ? 9.841 -28.402 -8.372 1.00 84.44 422 GLY A CA 1
ATOM 3094 C C . GLY A 1 422 ? 11.163 -27.840 -8.882 1.00 84.44 422 GLY A C 1
ATOM 3095 O O . GLY A 1 422 ? 12.166 -27.706 -8.177 1.00 84.44 422 GLY A O 1
ATOM 3096 N N . THR A 1 423 ? 11.171 -27.597 -10.179 1.00 92.12 423 THR A N 1
ATOM 3097 C CA . THR A 1 423 ? 12.338 -27.288 -10.988 1.00 92.12 423 THR A CA 1
ATOM 3098 C C . THR A 1 423 ? 12.269 -25.854 -11.486 1.00 92.12 423 THR A C 1
ATOM 3100 O O . THR A 1 423 ? 11.216 -25.377 -11.905 1.00 92.12 423 THR A O 1
ATOM 3103 N N . VAL A 1 424 ? 13.405 -25.157 -11.440 1.00 92.62 424 VAL A N 1
ATOM 3104 C CA . VAL A 1 424 ? 13.521 -23.766 -11.885 1.00 92.62 424 VAL A CA 1
ATOM 3105 C C . VAL A 1 424 ? 14.447 -23.674 -13.089 1.00 92.62 424 VAL A C 1
ATOM 3107 O O . VAL A 1 424 ? 15.631 -24.002 -12.993 1.00 92.62 424 VAL A O 1
ATOM 3110 N N . LEU A 1 425 ? 13.941 -23.181 -14.216 1.00 95.62 425 LEU A N 1
ATOM 3111 C CA . LEU A 1 425 ? 14.768 -22.777 -15.351 1.00 95.62 425 LEU A CA 1
ATOM 3112 C C . LEU A 1 425 ? 15.116 -21.296 -15.218 1.00 95.62 425 LEU A C 1
ATOM 3114 O O . LEU A 1 425 ? 14.229 -20.459 -15.090 1.00 95.62 425 LEU A O 1
ATOM 3118 N N . VAL A 1 426 ? 16.399 -20.951 -15.332 1.00 96.25 426 VAL A N 1
ATOM 3119 C CA . VAL A 1 426 ? 16.826 -19.549 -15.437 1.00 96.25 426 VAL A CA 1
ATOM 3120 C C . VAL A 1 426 ? 17.224 -19.238 -16.875 1.00 96.25 426 VAL A C 1
ATOM 3122 O O . VAL A 1 426 ? 18.121 -19.869 -17.440 1.00 96.25 426 VAL A O 1
ATOM 3125 N N . VAL A 1 427 ? 16.570 -18.238 -17.459 1.00 96.94 427 VAL A N 1
ATOM 3126 C CA . VAL A 1 427 ? 16.781 -17.778 -18.830 1.00 96.94 427 VAL A CA 1
ATOM 3127 C C . VAL A 1 427 ? 17.387 -16.383 -18.821 1.00 96.94 427 VAL A C 1
ATOM 3129 O O . VAL A 1 427 ? 16.845 -15.443 -18.249 1.00 96.94 427 VAL A O 1
ATOM 3132 N N . ASN A 1 428 ? 18.517 -16.223 -19.496 1.00 96.88 428 ASN A N 1
ATOM 3133 C CA . ASN A 1 428 ? 19.158 -14.933 -19.682 1.00 96.88 428 ASN A CA 1
ATOM 3134 C C . ASN A 1 428 ? 18.576 -14.212 -20.901 1.00 96.88 428 ASN A C 1
ATOM 3136 O O . ASN A 1 428 ? 18.906 -14.552 -22.039 1.00 96.88 428 ASN A O 1
ATOM 3140 N N . ALA A 1 429 ? 17.767 -13.187 -20.653 1.00 96.38 429 ALA A N 1
ATOM 3141 C CA . ALA A 1 429 ? 17.297 -12.233 -21.651 1.00 96.38 429 ALA A CA 1
ATOM 3142 C C . ALA A 1 429 ? 17.961 -10.852 -21.479 1.00 96.38 429 ALA A C 1
ATOM 3144 O O . ALA A 1 429 ? 17.501 -9.871 -22.047 1.00 96.38 429 ALA A O 1
ATOM 3145 N N . SER A 1 430 ? 19.047 -10.741 -20.707 1.00 95.12 430 SER A N 1
ATOM 3146 C CA . SER A 1 430 ? 19.726 -9.460 -20.459 1.00 95.12 430 SER A CA 1
ATOM 3147 C C . SER A 1 430 ? 20.802 -9.142 -21.504 1.00 95.12 430 SER A C 1
ATOM 3149 O O . SER A 1 430 ? 21.253 -8.005 -21.622 1.00 95.12 430 SER A O 1
ATOM 3151 N N . GLY A 1 431 ? 21.280 -10.164 -22.223 1.00 92.25 431 GLY A N 1
ATOM 3152 C CA . GLY A 1 431 ? 22.475 -10.075 -23.065 1.00 92.25 431 GLY A CA 1
ATOM 3153 C C . GLY A 1 431 ? 23.804 -10.083 -22.289 1.00 92.25 431 GLY A C 1
ATOM 3154 O O . GLY A 1 431 ? 24.858 -9.968 -22.909 1.00 92.25 431 GLY A O 1
ATOM 3155 N N . THR A 1 432 ? 23.782 -10.236 -20.959 1.00 94.50 432 THR A N 1
ATOM 3156 C CA . THR A 1 432 ? 24.989 -10.297 -20.117 1.00 94.50 432 THR A CA 1
ATOM 3157 C C . THR A 1 432 ? 25.460 -11.735 -19.934 1.00 94.50 432 THR A C 1
ATOM 3159 O O . THR A 1 432 ? 24.738 -12.568 -19.386 1.00 94.50 432 THR A O 1
ATOM 3162 N N . ASP A 1 433 ? 26.685 -12.037 -20.360 1.00 93.88 433 ASP A N 1
ATOM 3163 C CA . ASP A 1 433 ? 27.254 -13.384 -20.266 1.00 93.88 433 ASP A CA 1
ATOM 3164 C C . ASP A 1 433 ? 27.317 -13.896 -18.819 1.00 93.88 433 ASP A C 1
ATOM 3166 O O . ASP A 1 433 ? 27.819 -13.232 -17.915 1.00 93.88 433 ASP A O 1
ATOM 3170 N N . GLY A 1 434 ? 26.838 -15.125 -18.607 1.00 92.50 434 GLY A N 1
ATOM 3171 C CA . GLY A 1 434 ? 26.938 -15.820 -17.322 1.00 92.50 434 GLY A CA 1
ATOM 3172 C C . GLY A 1 434 ? 25.896 -15.431 -16.270 1.00 92.50 434 GLY A C 1
ATOM 3173 O O . GLY A 1 434 ? 25.849 -16.099 -15.238 1.00 92.50 434 GLY A O 1
ATOM 3174 N N . LEU A 1 435 ? 25.027 -14.445 -16.531 1.00 92.69 435 LEU A N 1
ATOM 3175 C CA . LEU A 1 435 ? 24.037 -13.965 -15.558 1.00 92.69 435 LEU A CA 1
ATOM 3176 C C . LEU A 1 435 ? 23.086 -15.082 -15.090 1.00 92.69 435 LEU A C 1
ATOM 3178 O O . LEU A 1 435 ? 23.004 -15.361 -13.896 1.00 92.69 435 LEU A O 1
ATOM 3182 N N . ALA A 1 436 ? 22.450 -15.799 -16.026 1.00 95.06 436 ALA A N 1
ATOM 3183 C CA . ALA A 1 436 ? 21.558 -16.914 -15.683 1.00 95.06 436 ALA A CA 1
ATOM 3184 C C . ALA A 1 436 ? 22.283 -18.063 -14.973 1.00 95.06 436 ALA A C 1
ATOM 3186 O O . ALA A 1 436 ? 21.733 -18.667 -14.059 1.00 95.06 436 ALA A O 1
ATOM 3187 N N . ALA A 1 437 ? 23.533 -18.345 -15.350 1.00 95.50 437 ALA A N 1
ATOM 3188 C CA . ALA A 1 437 ? 24.323 -19.394 -14.711 1.00 95.50 437 ALA A CA 1
ATOM 3189 C C . ALA A 1 437 ? 24.747 -19.038 -13.283 1.00 95.50 437 ALA A C 1
ATOM 3191 O O . ALA A 1 437 ? 24.812 -19.914 -12.421 1.00 95.50 437 ALA A O 1
ATOM 3192 N N . SER A 1 438 ? 25.039 -17.763 -13.031 1.00 93.44 438 SER A N 1
ATOM 3193 C CA . SER A 1 438 ? 25.278 -17.251 -11.684 1.00 93.44 438 SER A CA 1
ATOM 3194 C C . SER A 1 438 ? 24.016 -17.355 -10.832 1.00 93.44 438 SER A C 1
ATOM 3196 O O . SER A 1 438 ? 24.053 -17.958 -9.760 1.00 93.44 438 SER A O 1
ATOM 3198 N N . PHE A 1 439 ? 22.887 -16.856 -11.342 1.00 92.62 439 PHE A N 1
ATOM 3199 C CA . PHE A 1 439 ? 21.640 -16.857 -10.589 1.00 92.62 439 PHE A CA 1
ATOM 3200 C C . PHE A 1 439 ? 21.125 -18.278 -10.315 1.00 92.62 439 PHE A C 1
ATOM 3202 O O . PHE A 1 439 ? 20.807 -18.597 -9.176 1.00 92.62 439 PHE A O 1
ATOM 3209 N N . ALA A 1 440 ? 21.160 -19.183 -11.300 1.00 93.75 440 ALA A N 1
ATOM 3210 C CA . ALA A 1 440 ? 20.796 -20.591 -11.104 1.00 93.75 440 ALA A CA 1
ATOM 3211 C C . ALA A 1 440 ? 21.675 -21.301 -10.060 1.00 93.75 440 ALA A C 1
ATOM 3213 O O . ALA A 1 440 ? 21.186 -22.148 -9.312 1.00 93.75 440 ALA A O 1
ATOM 3214 N N . ARG A 1 441 ? 22.966 -20.952 -9.972 1.00 91.62 441 ARG A N 1
ATOM 3215 C CA . ARG A 1 441 ? 23.841 -21.463 -8.908 1.00 91.62 441 ARG A CA 1
ATOM 3216 C C . ARG A 1 441 ? 23.413 -20.927 -7.548 1.00 91.62 441 ARG A C 1
ATOM 3218 O O . ARG A 1 441 ? 23.303 -21.706 -6.612 1.00 91.62 441 ARG A O 1
ATOM 3225 N N . ALA A 1 442 ? 23.135 -19.629 -7.464 1.00 88.19 442 ALA A N 1
ATOM 3226 C CA . ALA A 1 442 ? 22.690 -18.991 -6.234 1.00 88.19 442 ALA A CA 1
ATOM 3227 C C . ALA A 1 442 ? 21.359 -19.596 -5.740 1.00 88.19 442 ALA A C 1
ATOM 3229 O O . ALA A 1 442 ? 21.219 -19.882 -4.555 1.00 88.19 442 ALA A O 1
ATOM 3230 N N . LEU A 1 443 ? 20.423 -19.891 -6.647 1.00 88.31 443 LEU A N 1
ATOM 3231 C CA . LEU A 1 443 ? 19.205 -20.651 -6.349 1.00 88.31 443 LEU A CA 1
ATOM 3232 C C . LEU A 1 443 ? 19.521 -22.065 -5.833 1.00 88.31 443 LEU A C 1
ATOM 3234 O O . LEU A 1 443 ? 18.997 -22.470 -4.797 1.00 88.31 443 LEU A O 1
ATOM 3238 N N . GLY A 1 444 ? 20.420 -22.796 -6.498 1.00 88.88 444 GLY A N 1
ATOM 3239 C CA . GLY A 1 444 ? 20.851 -24.130 -6.064 1.00 88.88 444 GLY A CA 1
ATOM 3240 C C . GLY A 1 444 ? 21.472 -24.146 -4.663 1.00 88.88 444 GLY A C 1
ATOM 3241 O O . GLY A 1 444 ? 21.135 -24.998 -3.843 1.00 88.88 444 GLY A O 1
ATOM 3242 N N . ASP A 1 445 ? 22.307 -23.153 -4.348 1.00 84.12 445 ASP A N 1
ATOM 3243 C CA . ASP A 1 445 ? 22.898 -22.965 -3.015 1.00 84.12 445 ASP A CA 1
ATOM 3244 C C . ASP A 1 445 ? 21.833 -22.663 -1.935 1.00 84.12 445 ASP A C 1
ATOM 3246 O O . ASP A 1 445 ? 22.096 -22.814 -0.742 1.00 84.12 445 ASP A O 1
ATOM 3250 N N . ASN A 1 446 ? 20.620 -22.273 -2.349 1.00 78.31 446 ASN A N 1
ATOM 3251 C CA . ASN A 1 446 ? 19.455 -22.012 -1.501 1.00 78.31 446 ASN A CA 1
ATOM 3252 C C . ASN A 1 446 ? 18.405 -23.134 -1.530 1.00 78.31 446 ASN A C 1
ATOM 3254 O O . ASN A 1 446 ? 17.293 -22.946 -1.044 1.00 78.31 446 ASN A O 1
ATOM 3258 N N . GLY A 1 447 ? 18.760 -24.305 -2.063 1.00 83.50 447 GLY A N 1
ATOM 3259 C CA . GLY A 1 447 ? 17.921 -25.503 -2.017 1.00 83.50 447 GLY A CA 1
ATOM 3260 C C . GLY A 1 447 ? 16.925 -25.644 -3.167 1.00 83.50 447 GLY A C 1
ATOM 3261 O O . GLY A 1 447 ? 16.190 -26.625 -3.189 1.00 83.50 447 GLY A O 1
ATOM 3262 N N . PHE A 1 448 ? 16.919 -24.727 -4.138 1.00 87.88 448 PHE A N 1
ATOM 3263 C CA . PHE A 1 448 ? 16.115 -24.886 -5.350 1.00 87.88 448 PHE A CA 1
ATOM 3264 C C . PHE A 1 448 ? 16.727 -25.950 -6.264 1.00 87.88 448 PHE A C 1
ATOM 3266 O O . PHE A 1 448 ? 17.941 -25.976 -6.486 1.00 87.88 448 PHE A O 1
ATOM 3273 N N . THR A 1 449 ? 15.887 -26.778 -6.883 1.00 91.50 449 THR A N 1
ATOM 3274 C CA . THR A 1 449 ? 16.340 -27.643 -7.977 1.00 91.50 449 THR A CA 1
ATOM 3275 C C . THR A 1 449 ? 16.340 -26.835 -9.268 1.00 91.50 449 THR A C 1
ATOM 3277 O O . THR A 1 449 ? 15.283 -26.430 -9.742 1.00 91.50 449 THR A O 1
ATOM 3280 N N . THR A 1 450 ? 17.510 -26.582 -9.854 1.00 93.75 450 THR A N 1
ATOM 3281 C CA . THR A 1 450 ? 17.613 -25.816 -11.103 1.00 93.75 450 THR A CA 1
ATOM 3282 C C . THR A 1 450 ? 17.852 -26.708 -12.315 1.00 93.75 450 THR A C 1
ATOM 3284 O O . THR A 1 450 ? 18.569 -27.708 -12.255 1.00 93.75 450 THR A O 1
ATOM 3287 N N . VAL A 1 451 ? 17.231 -26.333 -13.431 1.00 96.19 451 VAL A N 1
ATOM 3288 C CA . VAL A 1 451 ? 17.524 -26.865 -14.766 1.00 96.19 451 VAL A CA 1
ATOM 3289 C C . VAL A 1 451 ? 18.718 -26.105 -15.340 1.00 96.19 451 VAL A C 1
ATOM 3291 O O . VAL A 1 451 ? 18.985 -24.969 -14.939 1.00 96.19 451 VAL A O 1
ATOM 3294 N N . ASP A 1 452 ? 19.441 -26.723 -16.279 1.00 97.38 452 ASP A N 1
ATOM 3295 C CA . ASP A 1 452 ? 20.579 -26.087 -16.944 1.00 97.38 452 ASP A CA 1
ATOM 3296 C C . ASP A 1 452 ? 20.185 -24.693 -17.488 1.00 97.38 452 ASP A C 1
ATOM 3298 O O . ASP A 1 452 ? 19.304 -24.588 -18.348 1.00 97.38 452 ASP A O 1
ATOM 3302 N N . PRO A 1 453 ? 20.823 -23.613 -16.999 1.00 97.00 453 PRO A N 1
ATOM 3303 C CA . PRO A 1 453 ? 20.458 -22.251 -17.359 1.00 97.00 453 PRO A CA 1
ATOM 3304 C C . PRO A 1 453 ? 20.786 -21.981 -18.826 1.00 97.00 453 PRO A C 1
ATOM 3306 O O . PRO A 1 453 ? 21.793 -22.453 -19.359 1.00 97.00 453 PRO A O 1
ATOM 3309 N N . THR A 1 454 ? 19.952 -21.179 -19.482 1.00 97.44 454 THR A N 1
ATOM 3310 C CA . THR A 1 454 ? 20.023 -20.955 -20.933 1.00 97.44 454 THR A CA 1
ATOM 3311 C C . THR A 1 454 ? 19.878 -19.477 -21.295 1.00 97.44 454 THR A C 1
ATOM 3313 O O . THR A 1 454 ? 19.589 -18.641 -20.444 1.00 97.44 454 THR A O 1
ATOM 3316 N N . ASN A 1 455 ? 20.113 -19.131 -22.559 1.00 97.50 455 ASN A N 1
ATOM 3317 C CA . ASN A 1 455 ? 19.851 -17.793 -23.090 1.00 97.50 455 ASN A CA 1
ATOM 3318 C C . ASN A 1 455 ? 18.487 -17.764 -23.784 1.00 97.50 455 ASN A C 1
ATOM 3320 O O . ASN A 1 455 ? 18.051 -18.775 -24.338 1.00 97.50 455 ASN A O 1
ATOM 3324 N N . ALA A 1 456 ? 17.855 -16.591 -23.804 1.00 96.38 456 ALA A N 1
ATOM 3325 C CA . ALA A 1 456 ? 16.671 -16.357 -24.617 1.00 96.38 456 ALA A CA 1
ATOM 3326 C C . ALA A 1 456 ? 16.967 -16.627 -26.104 1.00 96.38 456 ALA A C 1
ATOM 3328 O O . ALA A 1 456 ? 18.066 -16.353 -26.603 1.00 96.38 456 ALA A O 1
ATOM 3329 N N . VAL A 1 457 ? 15.990 -17.184 -26.823 1.00 95.19 457 VAL A N 1
ATOM 3330 C CA . VAL A 1 457 ? 16.139 -17.464 -28.258 1.00 95.19 457 VAL A CA 1
ATOM 3331 C C . VAL A 1 457 ? 16.076 -16.191 -29.100 1.00 95.19 457 VAL A C 1
ATOM 3333 O O . VAL A 1 457 ? 15.648 -15.135 -28.640 1.00 95.19 457 VAL A O 1
ATOM 3336 N N . ASP A 1 458 ? 16.554 -16.289 -30.342 1.00 91.88 458 ASP A N 1
ATOM 3337 C CA . ASP A 1 458 ? 16.531 -15.217 -31.348 1.00 91.88 458 ASP A CA 1
ATOM 3338 C C . ASP A 1 458 ? 17.228 -13.905 -30.940 1.00 91.88 458 ASP A C 1
ATOM 3340 O O . ASP A 1 458 ? 17.050 -12.871 -31.583 1.00 91.88 458 ASP A O 1
ATOM 3344 N N . GLY A 1 459 ? 18.068 -13.945 -29.899 1.00 86.94 459 GLY A N 1
ATOM 3345 C CA . GLY A 1 459 ? 18.763 -12.764 -29.386 1.00 86.94 459 GLY A CA 1
ATOM 3346 C C . GLY A 1 459 ? 17.818 -11.737 -28.761 1.00 86.94 459 GLY A C 1
ATOM 3347 O O . GLY A 1 459 ? 18.149 -10.552 -28.739 1.00 86.94 459 GLY A O 1
ATOM 3348 N N . VAL A 1 460 ? 16.643 -12.174 -28.294 1.00 93.75 460 VAL A N 1
ATOM 3349 C CA . VAL A 1 460 ? 15.692 -11.317 -27.585 1.00 93.75 460 VAL A CA 1
ATOM 3350 C C . VAL A 1 460 ? 16.347 -10.780 -26.314 1.00 93.75 460 VAL A C 1
ATOM 3352 O O . VAL A 1 460 ? 16.899 -11.540 -25.518 1.00 93.75 460 VAL A O 1
ATOM 3355 N N . ILE A 1 461 ? 16.279 -9.458 -26.146 1.00 93.06 461 ILE A N 1
ATOM 3356 C CA . ILE A 1 461 ? 16.718 -8.764 -24.938 1.00 93.06 461 ILE A CA 1
ATOM 3357 C C . ILE A 1 461 ? 15.489 -8.148 -24.280 1.00 93.06 461 ILE A C 1
ATOM 3359 O O . ILE A 1 461 ? 14.802 -7.333 -24.899 1.00 93.06 461 ILE A O 1
ATOM 3363 N N . ASN A 1 462 ? 15.244 -8.517 -23.028 1.00 90.62 462 ASN A N 1
ATOM 3364 C CA . ASN A 1 462 ? 14.177 -7.963 -22.210 1.00 90.62 462 ASN A CA 1
ATOM 3365 C C . ASN A 1 462 ? 14.746 -6.884 -21.297 1.00 90.62 462 ASN A C 1
ATOM 3367 O O . ASN A 1 462 ? 15.808 -7.044 -20.696 1.00 90.62 462 ASN A O 1
ATOM 3371 N N . THR A 1 463 ? 14.021 -5.776 -21.175 1.00 89.94 463 THR A N 1
ATOM 3372 C CA . THR A 1 463 ? 14.395 -4.709 -20.245 1.00 89.94 463 THR A CA 1
ATOM 3373 C C . THR A 1 463 ? 14.068 -5.066 -18.803 1.00 89.94 463 THR A C 1
ATOM 3375 O O . THR A 1 463 ? 14.821 -4.688 -17.912 1.00 89.94 463 THR A O 1
ATOM 3378 N N . GLN A 1 464 ? 12.971 -5.798 -18.601 1.00 89.25 464 GLN A N 1
ATOM 3379 C CA . GLN A 1 464 ? 12.446 -6.199 -17.300 1.00 89.25 464 GLN A CA 1
ATOM 3380 C C . GLN A 1 464 ? 12.559 -7.706 -17.105 1.00 89.25 464 GLN A C 1
ATOM 3382 O O . GLN A 1 464 ? 12.390 -8.483 -18.051 1.00 89.25 464 GLN A O 1
ATOM 3387 N N . SER A 1 465 ? 12.822 -8.096 -15.866 1.00 92.75 465 SER A N 1
ATOM 3388 C CA . SER A 1 465 ? 12.817 -9.482 -15.431 1.00 92.75 465 SER A CA 1
ATOM 3389 C C . SER A 1 465 ? 11.404 -9.952 -15.100 1.00 92.75 465 SER A C 1
ATOM 3391 O O . SER A 1 465 ? 10.553 -9.165 -14.683 1.00 92.75 465 SER A O 1
ATOM 3393 N N . ALA A 1 466 ? 11.155 -11.244 -15.287 1.00 91.31 466 ALA A N 1
ATOM 3394 C CA . ALA A 1 466 ? 9.849 -11.860 -15.094 1.00 91.31 466 ALA A CA 1
ATOM 3395 C C . ALA A 1 466 ? 9.979 -13.289 -14.558 1.00 91.31 466 ALA A C 1
ATOM 3397 O O . ALA A 1 466 ? 10.944 -13.992 -14.867 1.00 91.31 466 ALA A O 1
ATOM 3398 N N . ILE A 1 467 ? 8.987 -13.728 -13.790 1.00 91.50 467 ILE A N 1
ATOM 3399 C CA . ILE A 1 467 ? 8.802 -15.116 -13.369 1.00 91.50 467 ILE A CA 1
ATOM 3400 C C . ILE A 1 467 ? 7.575 -15.663 -14.093 1.00 91.50 467 ILE A C 1
ATOM 3402 O O . ILE A 1 467 ? 6.503 -15.068 -14.048 1.00 91.50 467 ILE A O 1
ATOM 3406 N N . TYR A 1 468 ? 7.723 -16.817 -14.727 1.00 90.38 468 TYR A N 1
ATOM 3407 C CA . TYR A 1 468 ? 6.625 -17.564 -15.318 1.00 90.38 468 TYR A CA 1
ATOM 3408 C C . TYR A 1 468 ? 6.464 -18.897 -14.607 1.00 90.38 468 TYR A C 1
ATOM 3410 O O . TYR A 1 468 ? 7.460 -19.510 -14.235 1.00 90.38 468 TYR A O 1
ATOM 3418 N N . PHE A 1 469 ? 5.237 -19.362 -14.417 1.00 89.25 469 PHE A N 1
ATOM 3419 C CA . PHE A 1 469 ? 4.972 -20.625 -13.727 1.00 89.25 469 PHE A CA 1
ATOM 3420 C C . PHE A 1 469 ? 3.786 -21.356 -14.353 1.00 89.25 469 PHE A C 1
ATOM 3422 O O . PHE A 1 469 ? 2.902 -20.723 -14.934 1.00 89.25 469 PHE A O 1
ATOM 3429 N N . HIS A 1 470 ? 3.777 -22.684 -14.252 1.00 85.25 470 HIS A N 1
ATOM 3430 C CA . HIS A 1 470 ? 2.636 -23.499 -14.679 1.00 85.25 470 HIS A CA 1
ATOM 3431 C C . HIS A 1 470 ? 1.517 -23.514 -13.635 1.00 85.25 470 HIS A C 1
ATOM 3433 O O . HIS A 1 470 ? 1.760 -23.319 -12.446 1.00 85.25 470 HIS A O 1
ATOM 3439 N N . ASP A 1 471 ? 0.292 -23.805 -14.080 1.00 79.50 471 ASP A N 1
ATOM 3440 C CA . ASP A 1 471 ? -0.887 -23.978 -13.216 1.00 79.50 471 ASP A CA 1
ATOM 3441 C C . ASP A 1 471 ? -0.697 -25.063 -12.137 1.00 79.50 471 ASP A C 1
ATOM 3443 O O . ASP A 1 471 ? -1.326 -25.009 -11.082 1.00 79.50 471 ASP A O 1
ATOM 3447 N N . ASP A 1 472 ? 0.150 -26.057 -12.406 1.00 80.69 472 ASP A N 1
ATOM 3448 C CA . ASP A 1 472 ? 0.485 -27.163 -11.508 1.00 80.69 472 ASP A CA 1
ATOM 3449 C C . ASP A 1 472 ? 1.827 -26.980 -10.782 1.00 80.69 472 ASP A C 1
ATOM 3451 O O . ASP A 1 472 ? 2.231 -27.861 -10.017 1.00 80.69 472 ASP A O 1
ATOM 3455 N N . ALA A 1 473 ? 2.502 -25.841 -10.972 1.00 77.56 473 ALA A N 1
ATOM 3456 C CA . ALA A 1 473 ? 3.741 -25.546 -10.269 1.00 77.56 473 ALA A CA 1
ATOM 3457 C C . ALA A 1 473 ? 3.490 -25.463 -8.750 1.00 77.56 473 ALA A C 1
ATOM 3459 O O . ALA A 1 473 ? 2.507 -24.849 -8.318 1.00 77.56 473 ALA A O 1
ATOM 3460 N N . PRO A 1 474 ? 4.384 -26.016 -7.908 1.00 72.44 474 PRO A N 1
ATOM 3461 C CA . PRO A 1 474 ? 4.252 -25.898 -6.462 1.00 72.44 474 PRO A CA 1
ATOM 3462 C C . PRO A 1 474 ? 4.200 -24.427 -6.037 1.00 72.44 474 PRO A C 1
ATOM 3464 O O . PRO A 1 474 ? 5.141 -23.660 -6.265 1.00 72.44 474 PRO A O 1
ATOM 3467 N N . ILE A 1 475 ? 3.096 -24.037 -5.394 1.00 67.81 475 ILE A N 1
ATOM 3468 C CA . ILE A 1 475 ? 2.818 -22.656 -4.968 1.00 67.81 475 ILE A CA 1
ATOM 3469 C C . ILE A 1 475 ? 3.976 -22.106 -4.123 1.00 67.81 475 ILE A C 1
ATOM 3471 O O . ILE A 1 475 ? 4.370 -20.950 -4.282 1.00 67.81 475 ILE A O 1
ATOM 3475 N N . ALA A 1 476 ? 4.577 -22.938 -3.268 1.00 61.00 476 ALA A N 1
ATOM 3476 C CA . ALA A 1 476 ? 5.723 -22.562 -2.444 1.00 61.00 476 ALA A CA 1
ATOM 3477 C C . ALA A 1 476 ? 6.931 -22.083 -3.273 1.00 61.00 476 ALA A C 1
ATOM 3479 O O . ALA A 1 476 ? 7.615 -21.142 -2.872 1.00 61.00 476 ALA A O 1
ATOM 3480 N N . THR A 1 477 ? 7.169 -22.666 -4.448 1.00 65.44 477 THR A N 1
ATOM 3481 C CA . THR A 1 477 ? 8.356 -22.398 -5.273 1.00 65.44 477 THR A CA 1
ATOM 3482 C C . THR A 1 477 ? 8.241 -21.098 -6.043 1.00 65.44 477 THR A C 1
ATOM 3484 O O . THR A 1 477 ? 9.174 -20.295 -6.018 1.00 65.44 477 THR A O 1
ATOM 3487 N N . TYR A 1 478 ? 7.083 -20.831 -6.650 1.00 66.25 478 TYR A N 1
ATOM 3488 C CA . TYR A 1 478 ? 6.809 -19.525 -7.251 1.00 66.25 478 TYR A CA 1
ATOM 3489 C C . TYR A 1 478 ? 6.891 -18.405 -6.207 1.00 66.25 478 TYR A C 1
ATOM 3491 O O . TYR A 1 478 ? 7.576 -17.406 -6.423 1.00 66.25 478 TYR A O 1
ATOM 3499 N N . ASN A 1 479 ? 6.247 -18.586 -5.052 1.00 65.44 479 ASN A N 1
ATOM 3500 C CA . ASN A 1 479 ? 6.205 -17.540 -4.034 1.00 65.44 479 ASN A CA 1
ATOM 3501 C C . ASN A 1 479 ? 7.561 -17.309 -3.365 1.00 65.44 479 ASN A C 1
ATOM 3503 O O . ASN A 1 479 ? 7.928 -16.172 -3.094 1.00 65.44 479 ASN A O 1
ATOM 3507 N N . ALA A 1 480 ? 8.357 -18.359 -3.161 1.00 60.72 480 ALA A N 1
ATOM 3508 C CA . ALA A 1 480 ? 9.728 -18.200 -2.694 1.00 60.72 480 ALA A CA 1
ATOM 3509 C C . ALA A 1 480 ? 10.590 -17.396 -3.686 1.00 60.72 480 ALA A C 1
ATOM 3511 O O . ALA A 1 480 ? 11.449 -16.630 -3.254 1.00 60.72 480 ALA A O 1
ATOM 3512 N N . LEU A 1 481 ? 10.359 -17.543 -4.998 1.00 65.88 481 LEU A N 1
ATOM 3513 C CA . LEU A 1 481 ? 11.062 -16.781 -6.037 1.00 65.88 481 LEU A CA 1
ATOM 3514 C C . LEU A 1 481 ? 10.581 -15.328 -6.126 1.00 65.88 481 LEU A C 1
ATOM 3516 O O . LEU A 1 481 ? 11.413 -14.431 -6.233 1.00 65.88 481 LEU A O 1
ATOM 3520 N N . SER A 1 482 ? 9.270 -15.079 -6.052 1.00 60.41 482 SER A N 1
ATOM 3521 C CA . SER A 1 482 ? 8.706 -13.721 -6.125 1.00 60.41 482 SER A CA 1
ATOM 3522 C C . SER A 1 482 ? 8.999 -12.875 -4.880 1.00 60.41 482 SER A C 1
ATOM 3524 O O . SER A 1 482 ? 8.956 -11.650 -4.943 1.00 60.41 482 SER A O 1
ATOM 3526 N N . MET A 1 483 ? 9.350 -13.520 -3.763 1.00 59.91 483 MET A N 1
ATOM 3527 C CA . MET A 1 483 ? 9.671 -12.885 -2.479 1.00 59.91 483 MET A CA 1
ATOM 3528 C C . MET A 1 483 ? 11.178 -12.778 -2.203 1.00 59.91 483 MET A C 1
ATOM 3530 O O . MET A 1 483 ? 11.584 -12.534 -1.065 1.00 59.91 483 MET A O 1
ATOM 3534 N N . MET A 1 484 ? 12.041 -12.986 -3.204 1.00 65.44 484 MET A N 1
ATOM 3535 C CA . MET A 1 484 ? 13.478 -12.780 -3.014 1.00 65.44 484 MET A CA 1
ATOM 3536 C C . MET A 1 484 ? 13.800 -11.293 -2.893 1.00 65.44 484 MET A C 1
ATOM 3538 O O . MET A 1 484 ? 13.999 -10.614 -3.894 1.00 65.44 484 MET A O 1
ATOM 3542 N N . ASP A 1 485 ? 13.975 -10.810 -1.662 1.00 59.69 485 ASP A N 1
ATOM 3543 C CA . ASP A 1 485 ? 14.456 -9.445 -1.384 1.00 59.69 485 ASP A CA 1
ATOM 3544 C C . ASP A 1 485 ? 15.754 -9.117 -2.145 1.00 59.69 485 ASP A C 1
ATOM 3546 O O . ASP A 1 485 ? 16.007 -7.974 -2.521 1.00 59.69 485 ASP A O 1
ATOM 3550 N N . ALA A 1 486 ? 16.604 -10.126 -2.367 1.00 59.66 486 ALA A N 1
ATOM 3551 C CA . ALA A 1 486 ? 17.870 -9.971 -3.078 1.00 59.66 486 ALA A CA 1
ATOM 3552 C C . ALA A 1 486 ? 17.701 -9.770 -4.596 1.00 59.66 486 ALA A C 1
ATOM 3554 O O . ALA A 1 486 ? 18.638 -9.292 -5.242 1.00 59.66 486 ALA A O 1
ATOM 3555 N N . VAL A 1 487 ? 16.552 -10.162 -5.161 1.00 71.75 487 VAL A N 1
ATOM 3556 C CA . VAL A 1 487 ? 16.259 -10.128 -6.598 1.00 71.75 487 VAL A CA 1
ATOM 3557 C C . VAL A 1 487 ? 14.807 -9.685 -6.806 1.00 71.75 487 VAL A C 1
ATOM 3559 O O . VAL A 1 487 ? 13.926 -10.532 -6.960 1.00 71.75 487 VAL A O 1
ATOM 3562 N N . PRO A 1 488 ? 14.536 -8.368 -6.810 1.00 69.50 488 PRO A N 1
ATOM 3563 C CA . PRO A 1 488 ? 13.187 -7.854 -6.982 1.00 69.50 488 PRO A CA 1
ATOM 3564 C C . PRO A 1 488 ? 12.744 -8.084 -8.428 1.00 69.50 488 PRO A C 1
ATOM 3566 O O . PRO A 1 488 ? 13.014 -7.272 -9.309 1.00 69.50 488 PRO A O 1
ATOM 3569 N N . ILE A 1 489 ? 12.091 -9.215 -8.688 1.00 81.75 489 ILE A N 1
ATOM 3570 C CA . ILE A 1 489 ? 11.443 -9.485 -9.970 1.00 81.75 489 ILE A CA 1
ATOM 3571 C C . ILE A 1 489 ? 9.981 -9.058 -9.822 1.00 81.75 489 ILE A C 1
ATOM 3573 O O . ILE A 1 489 ? 9.205 -9.767 -9.184 1.00 81.75 489 ILE A O 1
ATOM 3577 N N . PRO A 1 490 ? 9.586 -7.895 -10.370 1.00 66.31 490 PRO A N 1
ATOM 3578 C CA . PRO A 1 490 ? 8.290 -7.285 -10.071 1.00 66.31 490 PRO A CA 1
ATOM 3579 C C . PRO A 1 490 ? 7.114 -7.993 -10.754 1.00 66.31 490 PRO A C 1
ATOM 3581 O O . PRO A 1 490 ? 5.961 -7.667 -10.483 1.00 66.31 490 PRO A O 1
ATOM 3584 N N . PHE A 1 491 ? 7.391 -8.914 -11.679 1.00 74.94 491 PHE A N 1
ATOM 3585 C CA . PHE A 1 491 ? 6.392 -9.490 -12.563 1.00 74.94 491 PHE A CA 1
ATOM 3586 C C . PHE A 1 491 ? 6.376 -11.014 -12.466 1.00 74.94 491 PHE A C 1
ATOM 3588 O O . PHE A 1 491 ? 7.377 -11.669 -12.756 1.00 74.94 491 PHE A O 1
ATOM 3595 N N . GLY A 1 492 ? 5.223 -11.563 -12.085 1.00 81.19 492 GLY A N 1
ATOM 3596 C CA . GLY A 1 492 ? 4.931 -12.991 -12.095 1.00 81.19 492 GLY A CA 1
ATOM 3597 C C . GLY A 1 492 ? 3.691 -13.273 -12.940 1.00 81.19 492 GLY A C 1
ATOM 3598 O O . GLY A 1 492 ? 2.654 -12.646 -12.725 1.00 81.19 492 GLY A O 1
ATOM 3599 N N . GLU A 1 493 ? 3.779 -14.196 -13.896 1.00 83.44 493 GLU A N 1
ATOM 3600 C CA . GLU A 1 493 ? 2.676 -14.534 -14.801 1.00 83.44 493 GLU A CA 1
ATOM 3601 C C . GLU A 1 493 ? 2.508 -16.048 -14.961 1.00 83.44 493 GLU A C 1
ATOM 3603 O O . GLU A 1 493 ? 3.471 -16.808 -15.040 1.00 83.44 493 GLU A O 1
ATOM 3608 N N . ASN A 1 494 ? 1.255 -16.489 -15.031 1.00 82.94 494 ASN A N 1
ATOM 3609 C CA . ASN A 1 494 ? 0.921 -17.884 -15.272 1.00 82.94 494 ASN A CA 1
ATOM 3610 C C . ASN A 1 494 ? 1.014 -18.219 -16.772 1.00 82.94 494 ASN A C 1
ATOM 3612 O O . ASN A 1 494 ? 0.516 -17.476 -17.625 1.00 82.94 494 ASN A O 1
ATOM 3616 N N . LEU A 1 495 ? 1.618 -19.361 -17.098 1.00 84.06 495 LEU A N 1
ATOM 3617 C CA . LEU A 1 495 ? 1.744 -19.910 -18.445 1.00 84.06 495 LEU A CA 1
ATOM 3618 C C . LEU A 1 495 ? 0.403 -20.418 -19.010 1.00 84.06 495 LEU A C 1
ATOM 3620 O O . LEU A 1 495 ? 0.228 -21.599 -19.293 1.00 84.06 495 LEU A O 1
ATOM 3624 N N . HIS A 1 496 ? -0.546 -19.528 -19.304 1.00 78.06 496 HIS A N 1
ATOM 3625 C CA . HIS A 1 496 ? -1.811 -19.904 -19.956 1.00 78.06 496 HIS A CA 1
ATOM 3626 C C . HIS A 1 496 ? -1.691 -20.061 -21.485 1.00 78.06 496 HIS A C 1
ATOM 3628 O O . HIS A 1 496 ? -2.445 -19.461 -22.258 1.00 78.06 496 HIS A O 1
ATOM 3634 N N . GLY A 1 497 ? -0.720 -20.855 -21.949 1.00 72.50 497 GLY A N 1
ATOM 3635 C CA . GLY A 1 497 ? -0.517 -21.163 -23.372 1.00 72.50 497 GLY A CA 1
ATOM 3636 C C . GLY A 1 497 ? -0.189 -19.947 -24.250 1.00 72.50 497 GLY A C 1
ATOM 3637 O O . GLY A 1 497 ? -0.349 -20.001 -25.473 1.00 72.50 497 GLY A O 1
ATOM 3638 N N . GLN A 1 498 ? 0.232 -18.838 -23.641 1.00 76.81 498 GLN A N 1
ATOM 3639 C CA . GLN A 1 498 ? 0.658 -17.643 -24.355 1.00 76.81 498 GLN A CA 1
ATOM 3640 C C . GLN A 1 498 ? 2.112 -17.784 -24.806 1.00 76.81 498 GLN A C 1
ATOM 3642 O O . GLN A 1 498 ? 2.962 -18.296 -24.081 1.00 76.81 498 GLN A O 1
ATOM 3647 N N . ALA A 1 499 ? 2.405 -17.312 -26.018 1.00 85.94 499 ALA A N 1
ATOM 3648 C CA . ALA A 1 499 ? 3.775 -17.257 -26.505 1.00 85.94 499 ALA A CA 1
ATOM 3649 C C . ALA A 1 499 ? 4.533 -16.143 -25.773 1.00 85.94 499 ALA A C 1
ATOM 3651 O O . ALA A 1 499 ? 4.167 -14.972 -25.885 1.00 85.94 499 ALA A O 1
ATOM 3652 N N . ILE A 1 500 ? 5.606 -16.507 -25.072 1.00 90.75 500 ILE A N 1
ATOM 3653 C CA . ILE A 1 500 ? 6.463 -15.555 -24.365 1.00 90.75 500 ILE A CA 1
ATOM 3654 C C . ILE A 1 500 ? 7.680 -15.226 -25.235 1.00 90.75 500 ILE A C 1
ATOM 3656 O O . ILE A 1 500 ? 8.406 -16.140 -25.642 1.00 90.75 500 ILE A O 1
ATOM 3660 N N . PRO A 1 501 ? 7.939 -13.939 -25.534 1.00 90.44 501 PRO A N 1
ATOM 3661 C CA . PRO A 1 501 ? 9.109 -13.538 -26.303 1.00 90.44 501 PRO A CA 1
ATOM 3662 C C . PRO A 1 501 ? 10.413 -14.074 -25.700 1.00 90.44 501 PRO A C 1
ATOM 3664 O O . PRO A 1 501 ? 10.688 -13.895 -24.517 1.00 90.44 501 PRO A O 1
ATOM 3667 N N . GLY A 1 502 ? 11.233 -14.715 -26.534 1.00 91.94 502 GLY A N 1
ATOM 3668 C CA . GLY A 1 502 ? 12.527 -15.261 -26.121 1.00 91.94 502 GLY A CA 1
ATOM 3669 C C . GLY A 1 502 ? 12.469 -16.649 -25.474 1.00 91.94 502 GLY A C 1
ATOM 3670 O O . GLY A 1 502 ? 13.533 -17.207 -25.205 1.00 91.94 502 GLY A O 1
ATOM 3671 N N . LEU A 1 503 ? 11.280 -17.239 -25.292 1.00 95.75 503 LEU A N 1
ATOM 3672 C CA . LEU A 1 503 ? 11.101 -18.608 -24.799 1.00 95.75 503 LEU A CA 1
ATOM 3673 C C . LEU A 1 503 ? 10.588 -19.542 -25.904 1.00 95.75 503 LEU A C 1
ATOM 3675 O O . LEU A 1 503 ? 9.842 -19.141 -26.795 1.00 95.75 503 LEU A O 1
ATOM 3679 N N . THR A 1 504 ? 11.002 -20.808 -25.847 1.00 95.69 504 THR A N 1
ATOM 3680 C CA . THR A 1 504 ? 10.498 -21.878 -26.731 1.00 95.69 504 THR A CA 1
ATOM 3681 C C . THR A 1 504 ? 9.590 -22.814 -25.953 1.00 95.69 504 THR A C 1
ATOM 3683 O O . THR A 1 504 ? 9.782 -22.955 -24.750 1.00 95.69 504 THR A O 1
ATOM 3686 N N . ASP A 1 505 ? 8.695 -23.535 -26.629 1.00 92.88 505 ASP A N 1
ATOM 3687 C CA . ASP A 1 505 ? 7.855 -24.563 -25.992 1.00 92.88 505 ASP A CA 1
ATOM 3688 C C . ASP A 1 505 ? 8.695 -25.561 -25.176 1.00 92.88 505 ASP A C 1
ATOM 3690 O O . ASP A 1 505 ? 8.357 -25.894 -24.051 1.00 92.88 505 ASP A O 1
ATOM 3694 N N . ALA A 1 506 ? 9.872 -25.949 -25.680 1.00 94.69 506 ALA A N 1
ATOM 3695 C CA . ALA A 1 506 ? 10.780 -26.837 -24.956 1.00 94.69 506 ALA A CA 1
ATOM 3696 C C . ALA A 1 506 ? 11.353 -26.221 -23.667 1.00 94.69 506 ALA A C 1
ATOM 3698 O O . ALA A 1 506 ? 11.667 -26.962 -22.744 1.00 94.69 506 ALA A O 1
ATOM 3699 N N . MET A 1 507 ? 11.527 -24.896 -23.604 1.00 94.50 507 MET A N 1
ATOM 3700 C CA . MET A 1 507 ? 11.909 -24.203 -22.366 1.00 94.50 507 MET A CA 1
ATOM 3701 C C . MET A 1 507 ? 10.723 -24.130 -21.409 1.00 94.50 507 MET A C 1
ATOM 3703 O O . MET A 1 507 ? 10.904 -24.389 -20.221 1.00 94.50 507 MET A O 1
ATOM 3707 N N . LEU A 1 508 ? 9.532 -23.828 -21.938 1.00 92.06 508 LEU A N 1
ATOM 3708 C CA . LEU A 1 508 ? 8.293 -23.787 -21.166 1.00 92.06 508 LEU A CA 1
ATOM 3709 C C . LEU A 1 508 ? 8.022 -25.136 -20.490 1.00 92.06 508 LEU A C 1
ATOM 3711 O O . LEU A 1 508 ? 7.781 -25.175 -19.294 1.00 92.06 508 LEU A O 1
ATOM 3715 N N . ASP A 1 509 ? 8.199 -26.239 -21.211 1.00 91.56 509 ASP A N 1
ATOM 3716 C CA . ASP A 1 509 ? 7.965 -27.597 -20.707 1.00 91.56 509 ASP A CA 1
ATOM 3717 C C . ASP A 1 509 ? 9.106 -28.153 -19.828 1.00 91.56 509 ASP A C 1
ATOM 3719 O O . ASP A 1 509 ? 9.013 -29.273 -19.324 1.00 91.56 509 ASP A O 1
ATOM 3723 N N . SER A 1 510 ? 10.230 -27.437 -19.693 1.00 93.25 510 SER A N 1
ATOM 3724 C CA . SER A 1 510 ? 11.428 -27.981 -19.030 1.00 93.25 510 SER A CA 1
ATOM 3725 C C . SER A 1 510 ? 11.470 -27.782 -17.520 1.00 93.25 510 SER A C 1
ATOM 3727 O O . SER A 1 510 ? 12.275 -28.443 -16.864 1.00 93.25 510 SER A O 1
ATOM 3729 N N . ALA A 1 511 ? 10.655 -26.872 -16.991 1.00 93.44 511 ALA A N 1
ATOM 3730 C CA . ALA A 1 511 ? 10.661 -26.498 -15.587 1.00 93.44 511 ALA A CA 1
ATOM 3731 C C . ALA A 1 511 ? 9.269 -26.079 -15.109 1.00 93.44 511 ALA A C 1
ATOM 3733 O O . ALA A 1 511 ? 8.466 -25.584 -15.898 1.00 93.44 511 ALA A O 1
ATOM 3734 N N . ASP A 1 512 ? 9.025 -26.228 -13.808 1.00 91.25 512 ASP A N 1
ATOM 3735 C CA . ASP A 1 512 ? 7.780 -25.805 -13.154 1.00 91.25 512 ASP A CA 1
ATOM 3736 C C . ASP A 1 512 ? 7.706 -24.273 -13.047 1.00 91.25 512 ASP A C 1
ATOM 3738 O O . ASP A 1 512 ? 6.646 -23.667 -13.219 1.00 91.25 512 ASP A O 1
ATOM 3742 N N . VAL A 1 513 ? 8.861 -23.640 -12.805 1.00 90.94 513 VAL A N 1
ATOM 3743 C CA . VAL A 1 513 ? 9.016 -22.183 -12.761 1.00 90.94 513 VAL A CA 1
ATOM 3744 C C . VAL A 1 513 ? 10.160 -21.741 -13.669 1.00 90.94 513 VAL A C 1
ATOM 3746 O O . VAL A 1 513 ? 11.220 -22.360 -13.733 1.00 90.94 513 VAL A O 1
ATOM 3749 N N . ILE A 1 514 ? 9.965 -20.634 -14.375 1.00 93.69 514 ILE A N 1
ATOM 3750 C CA . ILE A 1 514 ? 10.911 -20.077 -15.334 1.00 93.69 514 ILE A CA 1
ATOM 3751 C C . ILE A 1 514 ? 11.197 -18.637 -14.946 1.00 93.69 514 ILE A C 1
ATOM 3753 O O . ILE A 1 514 ? 10.314 -17.786 -14.972 1.00 93.69 514 ILE A O 1
ATOM 3757 N N . VAL A 1 515 ? 12.450 -18.346 -14.623 1.00 94.06 515 VAL A N 1
ATOM 3758 C CA . VAL A 1 515 ? 12.905 -16.993 -14.319 1.00 94.06 515 VAL A CA 1
ATOM 3759 C C . VAL A 1 515 ? 13.610 -16.417 -15.536 1.00 94.06 515 VAL A C 1
ATOM 3761 O O . VAL A 1 515 ? 14.665 -16.905 -15.937 1.00 94.06 515 VAL A O 1
ATOM 3764 N N . VAL A 1 516 ? 13.052 -15.359 -16.114 1.00 95.06 516 VAL A N 1
ATOM 3765 C CA . VAL A 1 516 ? 13.647 -14.623 -17.230 1.00 95.06 516 VAL A CA 1
ATOM 3766 C C . VAL A 1 516 ? 14.318 -13.365 -16.694 1.00 95.06 516 VAL A C 1
ATOM 3768 O O . VAL A 1 516 ? 13.652 -12.475 -16.176 1.00 95.06 516 VAL A O 1
ATOM 3771 N N . LEU A 1 517 ? 15.641 -13.285 -16.831 1.00 94.62 517 LEU A N 1
ATOM 3772 C CA . LEU A 1 517 ? 16.447 -12.160 -16.357 1.00 94.62 517 LEU A CA 1
ATOM 3773 C C . LEU A 1 517 ? 16.605 -11.116 -17.465 1.00 94.62 517 LEU A C 1
ATOM 3775 O O . LEU A 1 517 ? 17.235 -11.397 -18.488 1.00 94.62 517 LEU A O 1
ATOM 3779 N N . GLY A 1 518 ? 16.048 -9.928 -17.255 1.00 94.19 518 GLY A N 1
ATOM 3780 C CA . GLY A 1 518 ? 16.199 -8.748 -18.100 1.00 94.19 518 GLY A CA 1
ATOM 3781 C C . GLY A 1 518 ? 17.431 -7.906 -17.754 1.00 94.19 518 GLY A C 1
ATOM 3782 O O . GLY A 1 518 ? 18.270 -8.268 -16.925 1.00 94.19 518 GLY A O 1
ATOM 3783 N N . THR A 1 519 ? 17.579 -6.766 -18.432 1.00 93.94 519 THR A N 1
ATOM 3784 C CA . THR A 1 519 ? 18.701 -5.838 -18.207 1.00 93.94 519 THR A CA 1
ATOM 3785 C C . THR A 1 519 ? 18.654 -5.129 -16.852 1.00 93.94 519 THR A C 1
ATOM 3787 O O . THR A 1 519 ? 19.688 -4.671 -16.373 1.00 93.94 519 THR A O 1
ATOM 3790 N N . ASP A 1 520 ? 17.474 -5.046 -16.238 1.00 89.31 520 ASP A N 1
ATOM 3791 C CA . ASP A 1 520 ? 17.228 -4.498 -14.899 1.00 89.31 520 ASP A CA 1
ATOM 3792 C C . ASP A 1 520 ? 18.010 -5.219 -13.789 1.00 89.31 520 ASP A C 1
ATOM 3794 O O . ASP A 1 520 ? 18.370 -4.606 -12.788 1.00 89.31 520 ASP A O 1
ATOM 3798 N N . LEU A 1 521 ? 18.350 -6.493 -13.995 1.00 89.00 521 LEU A N 1
ATOM 3799 C CA . LEU A 1 521 ? 19.050 -7.317 -13.010 1.00 89.00 521 LEU A CA 1
ATOM 3800 C C . LEU A 1 521 ? 20.556 -7.491 -13.261 1.00 89.00 521 LEU A C 1
ATOM 3802 O O . LEU A 1 521 ? 21.226 -8.209 -12.523 1.00 89.00 521 LEU A O 1
ATOM 3806 N N . VAL A 1 522 ? 21.136 -6.820 -14.260 1.00 87.06 522 VAL A N 1
ATOM 3807 C CA . VAL A 1 522 ? 22.569 -6.972 -14.597 1.00 87.06 522 VAL A CA 1
ATOM 3808 C C . VAL A 1 522 ? 23.494 -6.533 -13.456 1.00 87.06 522 VAL A C 1
ATOM 3810 O O . VAL A 1 522 ? 24.593 -7.064 -13.309 1.00 87.06 522 VAL A O 1
ATOM 3813 N N . SER A 1 523 ? 23.057 -5.572 -12.642 1.00 82.19 523 SER A N 1
ATOM 3814 C CA . SER A 1 523 ? 23.797 -5.066 -11.481 1.00 82.19 523 SER A CA 1
ATOM 3815 C C . SER A 1 523 ? 23.290 -5.602 -10.142 1.00 82.19 523 SER A C 1
ATOM 3817 O O . SER A 1 523 ? 23.710 -5.100 -9.098 1.00 82.19 523 SER A O 1
ATOM 3819 N N . ALA A 1 524 ? 22.366 -6.563 -10.145 1.00 78.31 524 ALA A N 1
ATOM 3820 C CA . ALA A 1 524 ? 21.734 -7.012 -8.916 1.00 78.31 524 ALA A CA 1
ATOM 3821 C C . ALA A 1 524 ? 22.716 -7.805 -8.027 1.00 78.31 524 ALA A C 1
ATOM 3823 O O . ALA A 1 524 ? 23.554 -8.566 -8.519 1.00 78.31 524 ALA A O 1
ATOM 3824 N N . PRO A 1 525 ? 22.648 -7.626 -6.698 1.00 68.81 525 PRO A N 1
ATOM 3825 C CA . PRO A 1 525 ? 23.720 -8.026 -5.795 1.00 68.81 525 PRO A CA 1
ATOM 3826 C C . PRO A 1 525 ? 23.612 -9.473 -5.289 1.00 68.81 525 PRO A C 1
ATOM 3828 O O . PRO A 1 525 ? 24.213 -9.777 -4.261 1.00 68.81 525 PRO A O 1
ATOM 3831 N N . TRP A 1 526 ? 22.873 -10.384 -5.936 1.00 80.62 526 TRP A N 1
ATOM 3832 C CA . TRP A 1 526 ? 22.611 -11.714 -5.352 1.00 80.62 526 TRP A CA 1
ATOM 3833 C C . TRP A 1 526 ? 23.874 -12.546 -5.100 1.00 80.62 526 TRP A C 1
ATOM 3835 O O . TRP A 1 526 ? 23.891 -13.352 -4.178 1.00 80.62 526 TRP A O 1
ATOM 3845 N N . GLU A 1 527 ? 24.960 -12.325 -5.845 1.00 74.00 527 GLU A N 1
ATOM 3846 C CA . GLU A 1 527 ? 26.255 -12.965 -5.559 1.00 74.00 527 GLU A CA 1
ATOM 3847 C C . GLU A 1 527 ? 26.893 -12.472 -4.248 1.00 74.00 527 GLU A C 1
ATOM 3849 O O . GLU A 1 527 ? 27.692 -13.178 -3.634 1.00 74.00 527 GLU A O 1
ATOM 3854 N N . ALA A 1 528 ? 26.562 -11.249 -3.829 1.00 71.31 528 ALA A N 1
ATOM 3855 C CA . ALA A 1 528 ? 27.019 -10.636 -2.586 1.00 71.31 528 ALA A CA 1
ATOM 3856 C C . ALA A 1 528 ? 26.022 -10.823 -1.428 1.00 71.31 528 ALA A C 1
ATOM 3858 O O . ALA A 1 528 ? 26.368 -10.551 -0.274 1.00 71.31 528 ALA A O 1
ATOM 3859 N N . ALA A 1 529 ? 24.799 -11.280 -1.712 1.00 65.94 529 ALA A N 1
ATOM 3860 C CA . ALA A 1 529 ? 23.803 -11.574 -0.696 1.00 65.94 529 ALA A CA 1
ATOM 3861 C C . ALA A 1 529 ? 24.248 -12.790 0.133 1.00 65.94 529 ALA A C 1
ATOM 3863 O O . ALA A 1 529 ? 24.599 -13.845 -0.394 1.00 65.94 529 ALA A O 1
ATOM 3864 N N . SER A 1 530 ? 24.256 -12.639 1.458 1.00 64.19 530 SER A N 1
ATOM 3865 C CA . SER A 1 530 ? 24.511 -13.771 2.352 1.00 64.19 530 SER A CA 1
ATOM 3866 C C . SER A 1 530 ? 23.297 -14.706 2.338 1.00 64.19 530 SER A C 1
ATOM 3868 O O . SER A 1 530 ? 22.185 -14.207 2.512 1.00 64.19 530 SER A O 1
ATOM 3870 N N . PRO A 1 531 ? 23.471 -16.031 2.165 1.00 60.97 531 PRO A N 1
ATOM 3871 C CA . PRO A 1 531 ? 22.369 -16.978 2.277 1.00 60.97 531 PRO A CA 1
ATOM 3872 C C . PRO A 1 531 ? 21.630 -16.856 3.628 1.00 60.97 531 PRO A C 1
ATOM 3874 O O . PRO A 1 531 ? 22.281 -16.595 4.647 1.00 60.97 531 PRO A O 1
ATOM 3877 N N . PRO A 1 532 ? 20.307 -17.104 3.667 1.00 64.50 532 PRO A N 1
ATOM 3878 C CA . PRO A 1 532 ? 19.481 -17.518 2.536 1.00 64.50 532 PRO A CA 1
ATOM 3879 C C . PRO A 1 532 ? 18.981 -16.333 1.683 1.00 64.50 532 PRO A C 1
ATOM 3881 O O . PRO A 1 532 ? 18.631 -15.283 2.215 1.00 64.50 532 PRO A O 1
ATOM 3884 N N . LEU A 1 533 ? 18.906 -16.517 0.359 1.00 64.25 533 LEU A N 1
ATOM 3885 C CA . LEU A 1 533 ? 18.295 -15.568 -0.587 1.00 64.25 533 LEU A CA 1
ATOM 3886 C C . LEU A 1 533 ? 16.788 -15.417 -0.358 1.00 64.25 533 LEU A C 1
ATOM 3888 O O . LEU A 1 533 ? 16.227 -14.356 -0.613 1.00 64.25 533 LEU A O 1
ATOM 3892 N N . VAL A 1 534 ? 16.151 -16.477 0.145 1.00 63.31 534 VAL A N 1
ATOM 3893 C CA . VAL A 1 534 ? 14.740 -16.491 0.526 1.00 63.31 534 VAL A CA 1
ATOM 3894 C C . VAL A 1 534 ? 14.651 -16.394 2.039 1.00 63.31 534 VAL A C 1
ATOM 3896 O O . VAL A 1 534 ? 15.060 -17.304 2.767 1.00 63.31 534 VAL A O 1
ATOM 3899 N N . ARG A 1 535 ? 14.068 -15.306 2.538 1.00 65.94 535 ARG A N 1
ATOM 3900 C CA . ARG A 1 535 ? 13.664 -15.250 3.941 1.00 65.94 535 ARG A CA 1
ATOM 3901 C C . ARG A 1 535 ? 12.443 -16.138 4.108 1.00 65.94 535 ARG A C 1
ATOM 3903 O O . ARG A 1 535 ? 11.355 -15.799 3.668 1.00 65.94 535 ARG A O 1
ATOM 3910 N N . GLN A 1 536 ? 12.618 -17.266 4.788 1.00 68.19 536 GLN A N 1
ATOM 3911 C CA . GLN A 1 536 ? 11.508 -18.185 5.046 1.00 68.19 536 GLN A CA 1
ATOM 3912 C C . GLN A 1 536 ? 10.375 -17.547 5.868 1.00 68.19 536 GLN A C 1
ATOM 3914 O O . GLN A 1 536 ? 9.246 -18.023 5.818 1.00 68.19 536 GLN A O 1
ATOM 3919 N N . GLY A 1 537 ? 10.666 -16.467 6.607 1.00 68.19 537 GLY A N 1
ATOM 3920 C CA . GLY A 1 537 ? 9.648 -15.692 7.317 1.00 68.19 537 GLY A CA 1
ATOM 3921 C C . GLY A 1 537 ? 8.989 -16.453 8.468 1.00 68.19 537 GLY A C 1
ATOM 3922 O O . GLY A 1 537 ? 7.837 -16.176 8.786 1.00 68.19 537 GLY A O 1
ATOM 3923 N N . ILE A 1 538 ? 9.703 -17.413 9.072 1.00 82.19 538 ILE A N 1
ATOM 3924 C CA . ILE A 1 538 ? 9.199 -18.231 10.183 1.00 82.19 538 ILE A CA 1
ATOM 3925 C C . ILE A 1 538 ? 8.772 -17.318 11.337 1.00 82.19 538 ILE A C 1
ATOM 3927 O O . ILE A 1 538 ? 9.517 -16.422 11.748 1.00 82.19 538 ILE A O 1
ATOM 3931 N N . GLY A 1 539 ? 7.590 -17.580 11.884 1.00 87.56 539 GLY A N 1
ATOM 3932 C CA . GLY A 1 539 ? 7.090 -16.908 13.073 1.00 87.56 539 GLY A CA 1
ATOM 3933 C C . GLY A 1 539 ? 6.047 -17.728 13.806 1.00 87.56 539 GLY A C 1
ATOM 3934 O O . GLY A 1 539 ? 5.920 -18.933 13.583 1.00 87.56 539 GLY A O 1
ATOM 3935 N N . GLU A 1 540 ? 5.325 -17.066 14.704 1.00 93.44 540 GLU A N 1
ATOM 3936 C CA . GLU A 1 540 ? 4.232 -17.693 15.438 1.00 93.44 540 GLU A CA 1
ATOM 3937 C C . GLU A 1 540 ? 2.897 -17.485 14.715 1.00 93.44 540 GLU A C 1
ATOM 3939 O O . GLU A 1 540 ? 2.657 -16.457 14.072 1.00 93.44 540 GLU A O 1
ATOM 3944 N N . LEU A 1 541 ? 2.016 -18.473 14.838 1.00 95.94 541 LEU A N 1
ATOM 3945 C CA . LEU A 1 541 ? 0.642 -18.433 14.366 1.00 95.94 541 LEU A CA 1
ATOM 3946 C C . LEU A 1 541 ? -0.285 -18.134 15.545 1.00 95.94 541 LEU A C 1
ATOM 3948 O O . LEU A 1 541 ? -0.269 -18.842 16.556 1.00 95.94 541 LEU A O 1
ATOM 3952 N N . LEU A 1 542 ? -1.107 -17.097 15.417 1.00 97.19 542 LEU A N 1
ATOM 3953 C CA . LEU A 1 542 ? -2.225 -16.868 16.326 1.00 97.19 542 LEU A CA 1
ATOM 3954 C C . LEU A 1 542 ? -3.456 -17.561 15.754 1.00 97.19 542 LEU A C 1
ATOM 3956 O O . LEU A 1 542 ? -3.831 -17.286 14.619 1.00 97.19 542 LEU A O 1
ATOM 3960 N N . VAL A 1 543 ? -4.098 -18.430 16.530 1.00 97.44 543 VAL A N 1
ATOM 3961 C CA . VAL A 1 543 ? -5.347 -19.067 16.104 1.00 97.44 543 VAL A CA 1
ATOM 3962 C C . VAL A 1 543 ? -6.527 -18.331 16.725 1.00 97.44 543 VAL A C 1
ATOM 3964 O O . VAL A 1 543 ? -6.540 -18.055 17.924 1.00 97.44 543 VAL A O 1
ATOM 3967 N N . VAL A 1 544 ? -7.519 -18.000 15.909 1.00 97.00 544 VAL A N 1
ATOM 3968 C CA . VAL A 1 544 ? -8.772 -17.383 16.329 1.00 97.00 544 VAL A CA 1
ATOM 3969 C C . VAL A 1 544 ? -9.882 -18.410 16.159 1.00 97.00 544 VAL A C 1
ATOM 3971 O O . VAL A 1 544 ? -10.228 -18.791 15.042 1.00 97.00 544 VAL A O 1
ATOM 3974 N N . ASP A 1 545 ? -10.416 -18.867 17.285 1.00 97.12 545 ASP A N 1
ATOM 3975 C CA . ASP A 1 545 ? -11.547 -19.782 17.349 1.00 97.12 545 ASP A CA 1
ATOM 3976 C C . ASP A 1 545 ? -12.844 -18.999 17.116 1.00 97.12 545 ASP A C 1
ATOM 3978 O O . ASP A 1 545 ? -13.326 -18.278 17.995 1.00 97.12 545 ASP A O 1
ATOM 3982 N N . ALA A 1 546 ? -13.384 -19.118 15.907 1.00 95.69 546 ALA A N 1
ATOM 3983 C CA . ALA A 1 546 ? -14.664 -18.554 15.507 1.00 95.69 546 ALA A CA 1
ATOM 3984 C C . ALA A 1 546 ? -15.788 -19.601 15.474 1.00 95.69 546 ALA A C 1
ATOM 3986 O O . ALA A 1 546 ? -16.831 -19.369 14.859 1.00 95.69 546 ALA A O 1
ATOM 3987 N N . SER A 1 547 ? -15.593 -20.753 16.124 1.00 96.31 547 SER A N 1
ATOM 3988 C CA . SER A 1 547 ? -16.646 -21.752 16.279 1.00 96.31 547 SER A CA 1
ATOM 3989 C C . SER A 1 547 ? -17.803 -21.217 17.128 1.00 96.31 547 SER A C 1
ATOM 3991 O O . SER A 1 547 ? -17.627 -20.500 18.116 1.00 96.31 547 SER A O 1
ATOM 3993 N N . THR A 1 548 ? -19.024 -21.581 16.746 1.00 94.69 548 THR A N 1
ATOM 3994 C CA . THR A 1 548 ? -20.250 -21.214 17.469 1.00 94.69 548 THR A CA 1
ATOM 3995 C C . THR A 1 548 ? -20.776 -22.364 18.323 1.00 94.69 548 THR A C 1
ATOM 3997 O O . THR A 1 548 ? -21.672 -22.181 19.156 1.00 94.69 548 THR A O 1
ATOM 4000 N N . THR A 1 549 ? -20.219 -23.565 18.142 1.00 95.38 549 THR A N 1
ATOM 4001 C CA . THR A 1 549 ? -20.651 -24.784 18.820 1.00 95.38 549 THR A CA 1
ATOM 4002 C C . THR A 1 549 ? -19.529 -25.408 19.657 1.00 95.38 549 THR A C 1
ATOM 4004 O O . THR A 1 549 ? -18.367 -25.363 19.265 1.00 95.38 549 THR A O 1
ATOM 4007 N N . PRO A 1 550 ? -19.848 -26.095 20.776 1.00 95.38 550 PRO A N 1
ATOM 4008 C CA . PRO A 1 550 ? -18.836 -26.818 21.552 1.00 95.38 550 PRO A CA 1
ATOM 4009 C C . PRO A 1 550 ? -18.083 -27.892 20.754 1.00 95.38 550 PRO A C 1
ATOM 4011 O O . PRO A 1 550 ? -16.934 -28.186 21.065 1.00 95.38 550 PRO A O 1
ATOM 4014 N N . ALA A 1 551 ? -18.737 -28.493 19.754 1.00 95.19 551 ALA A N 1
ATOM 4015 C CA . ALA A 1 551 ? -18.109 -29.475 18.874 1.00 95.19 551 ALA A CA 1
ATOM 4016 C C . ALA A 1 551 ? -17.112 -28.810 17.913 1.00 95.19 551 ALA A C 1
ATOM 4018 O O . ALA A 1 551 ? -16.033 -29.353 17.701 1.00 95.19 551 ALA A O 1
ATOM 4019 N N . GLY A 1 552 ? -17.443 -27.623 17.393 1.00 94.81 552 GLY A N 1
ATOM 4020 C CA . GLY A 1 552 ? -16.517 -26.811 16.609 1.00 94.81 552 GLY A CA 1
ATOM 4021 C C . GLY A 1 552 ? -15.295 -26.399 17.423 1.00 94.81 552 GLY A C 1
ATOM 4022 O O . GLY A 1 552 ? -14.181 -26.624 16.970 1.00 94.81 552 GLY A O 1
ATOM 4023 N N . SER A 1 553 ? -15.464 -25.933 18.667 1.00 95.19 553 SER A N 1
ATOM 4024 C CA . SER A 1 553 ? -14.314 -25.575 19.519 1.00 95.19 553 SER A CA 1
ATOM 4025 C C . SER A 1 553 ? -13.408 -26.780 19.818 1.00 95.19 553 SER A C 1
ATOM 4027 O O . SER A 1 553 ? -12.192 -26.643 19.940 1.00 95.19 553 SER A O 1
ATOM 4029 N N . GLU A 1 554 ? -13.980 -27.987 19.923 1.00 95.50 554 GLU A N 1
ATOM 4030 C CA . GLU A 1 554 ? -13.204 -29.227 20.046 1.00 95.50 554 GLU A CA 1
ATOM 4031 C C . GLU A 1 554 ? -12.448 -29.562 18.747 1.00 95.50 554 GLU A C 1
ATOM 4033 O O . GLU A 1 554 ? -11.285 -29.959 18.820 1.00 95.50 554 GLU A O 1
ATOM 4038 N N . SER A 1 555 ? -13.063 -29.348 17.576 1.00 95.38 555 SER A N 1
ATOM 4039 C CA . SER A 1 555 ? -12.411 -29.476 16.260 1.00 95.38 555 SER A CA 1
ATOM 4040 C C . SER A 1 555 ? -11.229 -28.509 16.127 1.00 95.38 555 SER A C 1
ATOM 4042 O O . SER A 1 555 ? -10.111 -28.928 15.825 1.00 95.38 555 SER A O 1
ATOM 4044 N N . VAL A 1 556 ? -11.432 -27.234 16.485 1.00 95.75 556 VAL A N 1
ATOM 4045 C CA . VAL A 1 556 ? -10.385 -26.201 16.502 1.00 95.75 556 VAL A CA 1
ATOM 4046 C C . VAL A 1 556 ? -9.230 -26.609 17.413 1.00 95.75 556 VAL A C 1
ATOM 4048 O O . VAL A 1 556 ? -8.071 -26.544 17.009 1.00 95.75 556 VAL A O 1
ATOM 4051 N N . ALA A 1 557 ? -9.518 -27.090 18.626 1.00 95.75 557 ALA A N 1
ATOM 4052 C CA . ALA A 1 557 ? -8.480 -27.560 19.539 1.00 95.75 557 ALA A CA 1
ATOM 4053 C C . ALA A 1 557 ? -7.680 -28.740 18.956 1.00 95.75 557 ALA A C 1
ATOM 4055 O O . ALA A 1 557 ? -6.457 -28.765 19.089 1.00 95.75 557 ALA A O 1
ATOM 4056 N N . GLN A 1 558 ? -8.339 -29.689 18.281 1.00 96.56 558 GLN A N 1
ATOM 4057 C CA . GLN A 1 558 ? -7.661 -30.803 17.608 1.00 96.56 558 GLN A CA 1
ATOM 4058 C C . GLN A 1 558 ? -6.764 -30.317 16.464 1.00 96.56 558 GLN A C 1
ATOM 4060 O O . GLN A 1 558 ? -5.623 -30.764 16.364 1.00 96.56 558 GLN A O 1
ATOM 4065 N N . GLN A 1 559 ? -7.235 -29.373 15.645 1.00 96.06 559 GLN A N 1
ATOM 4066 C CA . GLN A 1 559 ? -6.440 -28.794 14.561 1.00 96.06 559 GLN A CA 1
ATOM 4067 C C . GLN A 1 559 ? -5.239 -27.999 15.092 1.00 96.06 559 GLN A C 1
ATOM 4069 O O . GLN A 1 559 ? -4.150 -28.083 14.532 1.00 96.06 559 GLN A O 1
ATOM 4074 N N . VAL A 1 560 ? -5.396 -27.280 16.207 1.00 96.56 560 VAL A N 1
ATOM 4075 C CA . VAL A 1 560 ? -4.290 -26.581 16.878 1.00 96.56 560 VAL A CA 1
ATOM 4076 C C . VAL A 1 560 ? -3.220 -27.561 17.363 1.00 96.56 560 VAL A C 1
ATOM 4078 O O . VAL A 1 560 ? -2.035 -27.289 17.182 1.00 96.56 560 VAL A O 1
ATOM 4081 N N . GLU A 1 561 ? -3.603 -28.689 17.971 1.00 96.31 561 GLU A N 1
ATOM 4082 C CA . GLU A 1 561 ? -2.621 -29.708 18.372 1.00 96.31 561 GLU A CA 1
ATOM 4083 C C . GLU A 1 561 ? -1.951 -30.357 17.156 1.00 96.31 561 GLU A C 1
ATOM 4085 O O . GLU A 1 561 ? -0.732 -30.509 17.157 1.00 96.31 561 GLU A O 1
ATOM 4090 N N . GLN A 1 562 ? -2.706 -30.645 16.089 1.00 95.88 562 GLN A N 1
ATOM 4091 C CA . GLN A 1 562 ? -2.144 -31.160 14.838 1.00 95.88 562 GLN A CA 1
ATOM 4092 C C . GLN A 1 562 ? -1.102 -30.196 14.250 1.00 95.88 562 GLN A C 1
ATOM 4094 O O . GLN A 1 562 ? -0.002 -30.619 13.919 1.00 95.88 562 GLN A O 1
ATOM 4099 N N . LEU A 1 563 ? -1.386 -28.889 14.211 1.00 95.38 563 LEU A N 1
ATOM 4100 C CA . LEU A 1 563 ? -0.432 -27.881 13.733 1.00 95.38 563 LEU A CA 1
ATOM 4101 C C . LEU A 1 563 ? 0.838 -27.819 14.591 1.00 95.38 563 LEU A C 1
ATOM 4103 O O . LEU A 1 563 ? 1.933 -27.631 14.058 1.00 95.38 563 LEU A O 1
ATOM 4107 N N . ARG A 1 564 ? 0.725 -27.998 15.914 1.00 94.50 564 ARG A N 1
ATOM 4108 C CA . ARG A 1 564 ? 1.904 -28.096 16.789 1.00 94.50 564 ARG A CA 1
ATOM 4109 C C . ARG A 1 564 ? 2.724 -29.346 16.495 1.00 94.50 564 ARG A C 1
ATOM 4111 O O . ARG A 1 564 ? 3.948 -29.245 16.423 1.00 94.50 564 ARG A O 1
ATOM 4118 N N . ASP A 1 565 ? 2.066 -30.489 16.311 1.00 91.75 565 ASP A N 1
ATOM 4119 C CA . ASP A 1 565 ? 2.713 -31.751 15.934 1.00 91.75 565 ASP A CA 1
ATOM 4120 C C . ASP A 1 565 ? 3.392 -31.643 14.555 1.00 91.75 565 ASP A C 1
ATOM 4122 O O . ASP A 1 565 ? 4.486 -32.178 14.352 1.00 91.75 565 ASP A O 1
ATOM 4126 N N . ASP A 1 566 ? 2.809 -30.858 13.648 1.00 92.00 566 ASP A N 1
ATOM 4127 C CA . ASP A 1 566 ? 3.360 -30.526 12.333 1.00 92.00 566 ASP A CA 1
ATOM 4128 C C . ASP A 1 566 ? 4.521 -29.522 12.395 1.00 92.00 566 ASP A C 1
ATOM 4130 O O . ASP A 1 566 ? 5.183 -29.289 11.384 1.00 92.00 566 ASP A O 1
ATOM 4134 N N . GLY A 1 567 ? 4.833 -28.973 13.573 1.00 91.06 567 GLY A N 1
ATOM 4135 C CA . GLY A 1 567 ? 5.973 -28.086 13.810 1.00 91.06 567 GLY A CA 1
ATOM 4136 C C . GLY A 1 567 ? 5.660 -26.589 13.731 1.00 91.06 567 GLY A C 1
ATOM 4137 O O . GLY A 1 567 ? 6.590 -25.781 13.762 1.00 91.06 567 GLY A O 1
ATOM 4138 N N . VAL A 1 568 ? 4.385 -26.198 13.651 1.00 92.44 568 VAL A N 1
ATOM 4139 C CA . VAL A 1 568 ? 3.956 -24.792 13.667 1.00 92.44 568 VAL A CA 1
ATOM 4140 C C . VAL A 1 568 ? 3.987 -24.251 15.098 1.00 92.44 568 VAL A C 1
ATOM 4142 O O . VAL A 1 568 ? 3.363 -24.792 16.014 1.00 92.44 568 VAL A O 1
ATOM 4145 N N . ALA A 1 569 ? 4.698 -23.142 15.306 1.00 93.12 569 ALA A N 1
ATOM 4146 C CA . ALA A 1 569 ? 4.702 -22.443 16.585 1.00 93.12 569 ALA A CA 1
ATOM 4147 C C . ALA A 1 569 ? 3.373 -21.694 16.778 1.00 93.12 569 ALA A C 1
ATOM 4149 O O . ALA A 1 569 ? 3.082 -20.758 16.040 1.00 93.12 569 ALA A O 1
ATOM 4150 N N . ILE A 1 570 ? 2.569 -22.092 17.767 1.00 95.81 570 ILE A N 1
ATOM 4151 C CA . ILE A 1 570 ? 1.285 -21.445 18.080 1.00 95.81 570 ILE A CA 1
ATOM 4152 C C . ILE A 1 570 ? 1.473 -20.456 19.235 1.00 95.81 570 ILE A C 1
ATOM 4154 O O . ILE A 1 570 ? 1.746 -20.882 20.359 1.00 95.81 570 ILE A O 1
ATOM 4158 N N . ALA A 1 571 ? 1.270 -19.161 18.977 1.00 95.12 571 ALA A N 1
ATOM 4159 C CA . ALA A 1 571 ? 1.347 -18.104 19.994 1.00 95.12 571 ALA A CA 1
ATOM 4160 C C . ALA A 1 571 ? 0.213 -18.209 21.025 1.00 95.12 571 ALA A C 1
ATOM 4162 O O . ALA A 1 571 ? 0.391 -17.942 22.214 1.00 95.12 571 ALA A O 1
ATOM 4163 N N . GLY A 1 572 ? -0.975 -18.600 20.565 1.00 95.25 572 GLY A N 1
ATOM 4164 C CA . GLY A 1 572 ? -2.166 -18.714 21.392 1.00 95.25 572 GLY A CA 1
ATOM 4165 C C . GLY A 1 572 ? -3.405 -19.072 20.581 1.00 95.25 572 GLY A C 1
ATOM 4166 O O . GLY A 1 572 ? -3.368 -19.109 19.351 1.00 95.25 572 GLY A O 1
ATOM 4167 N N . VAL A 1 573 ? -4.494 -19.334 21.303 1.00 97.06 573 VAL A N 1
ATOM 4168 C CA . VAL A 1 573 ? -5.839 -19.507 20.745 1.00 97.06 573 VAL A CA 1
ATOM 4169 C C . VAL A 1 573 ? -6.748 -18.485 21.419 1.00 97.06 573 VAL A C 1
ATOM 4171 O O . VAL A 1 573 ? -6.856 -18.491 22.647 1.00 97.06 573 VAL A O 1
ATOM 4174 N N . LEU A 1 574 ? -7.361 -17.595 20.641 1.00 96.44 574 LEU A N 1
ATOM 4175 C CA . LEU A 1 574 ? -8.267 -16.555 21.133 1.00 96.44 574 LEU A CA 1
ATOM 4176 C C . LEU A 1 574 ? -9.680 -16.767 20.581 1.00 96.44 574 LEU A C 1
ATOM 4178 O O . LEU A 1 574 ? -9.814 -17.178 19.434 1.00 96.44 574 LEU A O 1
ATOM 4182 N N . PRO A 1 575 ? -10.739 -16.462 21.346 1.00 96.00 575 PRO A N 1
ATOM 4183 C CA . PRO A 1 575 ? -12.093 -16.481 20.808 1.00 96.00 575 PRO A CA 1
ATOM 4184 C C . PRO A 1 575 ? -12.311 -15.303 19.849 1.00 96.00 575 PRO A C 1
ATOM 4186 O O . PRO A 1 575 ? -11.878 -14.179 20.124 1.00 96.00 575 PRO A O 1
ATOM 4189 N N . ALA A 1 576 ? -13.031 -15.539 18.754 1.00 94.25 576 ALA A N 1
ATOM 4190 C CA . ALA A 1 576 ? -13.464 -14.477 17.858 1.00 94.25 576 ALA A CA 1
ATOM 4191 C C . ALA A 1 576 ? -14.503 -13.563 18.534 1.00 94.25 576 ALA A C 1
ATOM 4193 O O . ALA A 1 576 ? -15.365 -14.006 19.295 1.00 94.25 576 ALA A O 1
ATOM 4194 N N . THR A 1 577 ? -14.467 -12.267 18.224 1.00 93.25 577 THR A N 1
ATOM 4195 C CA . THR A 1 577 ? -15.465 -11.284 18.694 1.00 93.25 577 THR A CA 1
ATOM 4196 C C . THR A 1 577 ? -16.756 -11.300 17.873 1.00 93.25 577 THR A C 1
ATOM 4198 O O . THR A 1 577 ? -17.763 -10.725 18.295 1.00 93.25 577 THR A O 1
ATOM 4201 N N . ARG A 1 578 ? -16.730 -11.932 16.694 1.00 90.94 578 ARG A N 1
ATOM 4202 C CA . ARG A 1 578 ? -17.857 -12.079 15.768 1.00 90.94 578 ARG A CA 1
ATOM 4203 C C . ARG A 1 578 ? -17.746 -13.383 14.986 1.00 90.94 578 ARG A C 1
ATOM 4205 O O . ARG A 1 578 ? -16.650 -13.903 14.805 1.00 90.94 578 ARG A O 1
ATOM 4212 N N . GLU A 1 579 ? -18.881 -13.846 14.482 1.00 88.94 579 GLU A N 1
ATOM 4213 C CA . GLU A 1 579 ? -18.943 -14.988 13.571 1.00 88.94 579 GLU A CA 1
ATOM 4214 C C . GLU A 1 579 ? -18.296 -14.648 12.219 1.00 88.94 579 GLU A C 1
ATOM 4216 O O . GLU A 1 579 ? -18.331 -13.501 11.747 1.00 88.94 579 GLU A O 1
ATOM 4221 N N . VAL A 1 580 ? -17.701 -15.667 11.609 1.00 91.12 580 VAL A N 1
ATOM 4222 C CA . VAL A 1 580 ? -17.091 -15.646 10.277 1.00 91.12 580 VAL A CA 1
ATOM 4223 C C . VAL A 1 580 ? -17.469 -16.945 9.582 1.00 91.12 580 VAL A C 1
ATOM 4225 O O . VAL A 1 580 ? -17.563 -17.990 10.221 1.00 91.12 580 VAL A O 1
ATOM 4228 N N . GLU A 1 581 ? -17.774 -16.854 8.291 1.00 89.19 581 GLU A N 1
ATOM 4229 C CA . GLU A 1 581 ? -18.394 -17.958 7.548 1.00 89.19 581 GLU A CA 1
ATOM 4230 C C . GLU A 1 581 ? -17.374 -19.020 7.116 1.00 89.19 581 GLU A C 1
ATOM 4232 O O . GLU A 1 581 ? -17.718 -20.195 6.990 1.00 89.19 581 GLU A O 1
ATOM 4237 N N . GLU A 1 582 ? -16.113 -18.623 6.934 1.00 92.19 582 GLU A N 1
ATOM 4238 C CA . GLU A 1 582 ? -15.066 -19.450 6.337 1.00 92.19 582 GLU A CA 1
ATOM 4239 C C . GLU A 1 582 ? -13.781 -19.412 7.170 1.00 92.19 582 GLU A C 1
ATOM 4241 O O . GLU A 1 582 ? -13.487 -18.425 7.854 1.00 92.19 582 GLU A O 1
ATOM 4246 N N . ALA A 1 583 ? -13.026 -20.513 7.122 1.00 94.38 583 ALA A N 1
ATOM 4247 C CA . ALA A 1 583 ? -11.678 -20.557 7.665 1.00 94.38 583 ALA A CA 1
ATOM 4248 C C . ALA A 1 583 ? -10.752 -19.722 6.774 1.00 94.38 583 ALA A C 1
ATOM 4250 O O . ALA A 1 583 ? -10.812 -19.810 5.550 1.00 94.38 583 ALA A O 1
ATOM 4251 N N . MET A 1 584 ? -9.913 -18.894 7.385 1.00 94.75 584 MET A N 1
ATOM 4252 C CA . MET A 1 584 ? -9.088 -17.927 6.662 1.00 94.75 584 MET A CA 1
ATOM 4253 C C . MET A 1 584 ? -7.708 -17.841 7.292 1.00 94.75 584 MET A C 1
ATOM 4255 O O . MET A 1 584 ? -7.575 -17.850 8.516 1.00 94.75 584 MET A O 1
ATOM 4259 N N . LEU A 1 585 ? -6.685 -17.683 6.460 1.00 95.31 585 LEU A N 1
ATOM 4260 C CA . LEU A 1 585 ? -5.338 -17.366 6.907 1.00 95.31 585 LEU A CA 1
ATOM 4261 C C . LEU A 1 585 ? -5.005 -15.927 6.512 1.00 95.31 585 LEU A C 1
ATOM 4263 O O . LEU A 1 585 ? -5.097 -15.546 5.348 1.00 95.31 585 LEU A O 1
ATOM 4267 N N . MET A 1 586 ? -4.631 -15.121 7.499 1.00 94.19 586 MET A N 1
ATOM 4268 C CA . MET A 1 586 ? -4.398 -13.688 7.354 1.00 94.19 586 MET A CA 1
ATOM 4269 C C . MET A 1 586 ? -2.960 -13.337 7.753 1.00 94.19 586 MET A C 1
ATOM 4271 O O . MET A 1 586 ? -2.671 -13.195 8.946 1.00 94.19 586 MET A O 1
ATOM 4275 N N . PRO A 1 587 ? -2.031 -13.210 6.791 1.00 92.12 587 PRO A N 1
ATOM 4276 C CA . PRO A 1 587 ? -0.676 -12.744 7.061 1.00 92.12 587 PRO A CA 1
ATOM 4277 C C . PRO A 1 587 ? -0.668 -11.304 7.597 1.00 92.12 587 PRO A C 1
ATOM 4279 O O . PRO A 1 587 ? -1.403 -10.447 7.107 1.00 92.12 587 PRO A O 1
ATOM 4282 N N . ILE A 1 588 ? 0.176 -11.020 8.593 1.00 86.50 588 ILE A N 1
ATOM 4283 C CA . ILE A 1 588 ? 0.281 -9.683 9.209 1.00 86.50 588 ILE A CA 1
ATOM 4284 C C . ILE A 1 588 ? 1.281 -8.801 8.457 1.00 86.50 588 ILE A C 1
ATOM 4286 O O . ILE A 1 588 ? 1.054 -7.607 8.289 1.00 86.50 588 ILE A O 1
ATOM 4290 N N . GLU A 1 589 ? 2.380 -9.389 7.986 1.00 79.56 589 GLU A N 1
ATOM 4291 C CA . GLU A 1 589 ? 3.487 -8.679 7.324 1.00 79.56 589 GLU A CA 1
ATOM 4292 C C . GLU A 1 589 ? 3.603 -9.044 5.838 1.00 79.56 589 GLU A C 1
ATOM 4294 O O . GLU A 1 589 ? 4.678 -8.989 5.247 1.00 79.56 589 GLU A O 1
ATOM 4299 N N . GLY A 1 590 ? 2.479 -9.436 5.236 1.00 78.56 590 GLY A N 1
ATOM 4300 C CA . GLY A 1 590 ? 2.448 -10.038 3.910 1.00 78.56 590 GLY A CA 1
ATOM 4301 C C . GLY A 1 590 ? 2.729 -11.539 3.943 1.00 78.56 590 GLY A C 1
ATOM 4302 O O . GLY A 1 590 ? 3.112 -12.117 4.963 1.00 78.56 590 GLY A O 1
ATOM 4303 N N . SER A 1 591 ? 2.467 -12.188 2.816 1.00 81.69 591 SER A N 1
ATOM 4304 C CA . SER A 1 591 ? 2.671 -13.623 2.673 1.00 81.69 591 SER A CA 1
ATOM 4305 C C . SER A 1 591 ? 4.166 -13.950 2.630 1.00 81.69 591 SER A C 1
ATOM 4307 O O . SER A 1 591 ? 4.966 -13.204 2.078 1.00 81.69 591 SER A O 1
ATOM 4309 N N . THR A 1 592 ? 4.538 -15.082 3.210 1.00 82.88 592 THR A N 1
ATOM 4310 C CA . THR A 1 592 ? 5.885 -15.667 3.202 1.00 82.88 592 THR A CA 1
ATOM 4311 C C . THR A 1 592 ? 5.800 -17.153 2.836 1.00 82.88 592 THR A C 1
ATOM 4313 O O . THR A 1 592 ? 4.714 -17.739 2.950 1.00 82.88 592 THR A O 1
ATOM 4316 N N . PRO A 1 593 ? 6.913 -17.823 2.471 1.00 82.06 593 PRO A N 1
ATOM 4317 C CA . PRO A 1 593 ? 6.917 -19.276 2.280 1.00 82.06 593 PRO A CA 1
ATOM 4318 C C . PRO A 1 593 ? 6.346 -20.038 3.485 1.00 82.06 593 PRO A C 1
ATOM 4320 O O . PRO A 1 593 ? 5.594 -20.994 3.314 1.00 82.06 593 PRO A O 1
ATOM 4323 N N . TRP A 1 594 ? 6.620 -19.563 4.706 1.00 88.19 594 TRP A N 1
ATOM 4324 C CA . TRP A 1 594 ? 6.021 -20.109 5.923 1.00 88.19 594 TRP A CA 1
ATOM 4325 C C . TRP A 1 594 ? 4.489 -19.980 5.939 1.00 88.19 594 TRP A C 1
ATOM 4327 O O . TRP A 1 594 ? 3.811 -20.955 6.250 1.00 88.19 594 TRP A O 1
ATOM 4337 N N . THR A 1 595 ? 3.912 -18.831 5.559 1.00 89.69 595 THR A N 1
ATOM 4338 C CA . THR A 1 595 ? 2.439 -18.693 5.521 1.00 89.69 595 THR A CA 1
ATOM 4339 C C . THR A 1 595 ? 1.778 -19.591 4.477 1.00 89.69 595 THR A C 1
ATOM 4341 O O . THR A 1 595 ? 0.701 -20.111 4.741 1.00 89.69 595 THR A O 1
ATOM 4344 N N . PHE A 1 596 ? 2.418 -19.829 3.327 1.00 86.75 596 PHE A N 1
ATOM 4345 C CA . PHE A 1 596 ? 1.901 -20.772 2.330 1.00 86.75 596 PHE A CA 1
ATOM 4346 C C . PHE A 1 596 ? 1.949 -22.212 2.837 1.00 86.75 596 PHE A C 1
ATOM 4348 O O . PHE A 1 596 ? 0.971 -22.934 2.684 1.00 86.75 596 PHE A O 1
ATOM 4355 N N . ALA A 1 597 ? 3.034 -22.602 3.509 1.00 88.25 597 ALA A N 1
ATOM 4356 C CA . ALA A 1 597 ? 3.126 -23.917 4.132 1.00 88.25 597 ALA A CA 1
ATOM 4357 C C . ALA A 1 597 ? 2.037 -24.114 5.203 1.00 88.25 597 ALA A C 1
ATOM 4359 O O . ALA A 1 597 ? 1.424 -25.174 5.278 1.00 88.25 597 ALA A O 1
ATOM 4360 N N . VAL A 1 598 ? 1.732 -23.082 5.999 1.00 92.38 598 VAL A N 1
ATOM 4361 C CA . VAL A 1 598 ? 0.605 -23.128 6.949 1.00 92.38 598 VAL A CA 1
ATOM 4362 C C . VAL A 1 598 ? -0.740 -23.239 6.219 1.00 92.38 598 VAL A C 1
ATOM 4364 O O . VAL A 1 598 ? -1.589 -24.019 6.650 1.00 92.38 598 VAL A O 1
ATOM 4367 N N . ALA A 1 599 ? -0.946 -22.507 5.118 1.00 91.81 599 ALA A N 1
ATOM 4368 C CA . ALA A 1 599 ? -2.160 -22.615 4.301 1.00 91.81 599 ALA A CA 1
ATOM 4369 C C . ALA A 1 599 ? -2.353 -24.044 3.769 1.00 91.81 599 ALA A C 1
ATOM 4371 O O . ALA A 1 599 ? -3.433 -24.612 3.900 1.00 91.81 599 ALA A O 1
ATOM 4372 N N . GLU A 1 600 ? -1.283 -24.658 3.256 1.00 89.56 600 GLU A N 1
ATOM 4373 C CA . GLU A 1 600 ? -1.293 -26.033 2.752 1.00 89.56 600 GLU A CA 1
ATOM 4374 C C . GLU A 1 600 ? -1.613 -27.047 3.858 1.00 89.56 600 GLU A C 1
ATOM 4376 O O . GLU A 1 600 ? -2.507 -27.876 3.693 1.00 89.56 600 GLU A O 1
ATOM 4381 N N . LEU A 1 601 ? -0.953 -26.941 5.018 1.00 92.69 601 LEU A N 1
ATOM 4382 C CA . LEU A 1 601 ? -1.213 -27.815 6.170 1.00 92.69 601 LEU A CA 1
ATOM 4383 C C . LEU A 1 601 ? -2.651 -27.696 6.692 1.00 92.69 601 LEU A C 1
ATOM 4385 O O . LEU A 1 601 ? -3.200 -28.656 7.230 1.00 92.69 601 LEU A O 1
ATOM 4389 N N . THR A 1 602 ? -3.261 -26.520 6.550 1.00 93.56 602 THR A N 1
ATOM 4390 C CA . THR A 1 602 ? -4.637 -26.261 6.996 1.00 93.56 602 THR A CA 1
ATOM 4391 C C . THR A 1 602 ? -5.686 -26.513 5.917 1.00 93.56 602 THR A C 1
ATOM 4393 O O . THR A 1 602 ? -6.869 -26.563 6.249 1.00 93.56 602 THR A O 1
ATOM 4396 N N . GLY A 1 603 ? -5.280 -26.708 4.659 1.00 92.38 603 GLY A N 1
ATOM 4397 C CA . GLY A 1 603 ? -6.189 -26.838 3.521 1.00 92.38 603 GLY A CA 1
ATOM 4398 C C . GLY A 1 603 ? -6.963 -25.554 3.208 1.00 92.38 603 GLY A C 1
ATOM 4399 O O . GLY A 1 603 ? -8.102 -25.635 2.755 1.00 92.38 603 GLY A O 1
ATOM 4400 N N . ILE A 1 604 ? -6.385 -24.384 3.498 1.00 91.12 604 ILE A N 1
ATOM 4401 C CA . ILE A 1 604 ? -7.006 -23.082 3.229 1.00 91.12 604 ILE A CA 1
ATOM 4402 C C . ILE A 1 604 ? -6.565 -22.571 1.860 1.00 91.12 604 ILE A C 1
ATOM 4404 O O . ILE A 1 604 ? -5.377 -22.365 1.606 1.00 91.12 604 ILE A O 1
ATOM 4408 N N . ASP A 1 605 ? -7.547 -22.301 1.002 1.00 81.81 605 ASP A N 1
ATOM 4409 C CA . ASP A 1 605 ? -7.328 -21.755 -0.333 1.00 81.81 605 ASP A CA 1
ATOM 4410 C C . ASP A 1 605 ? -7.186 -20.224 -0.275 1.00 81.81 605 ASP A C 1
ATOM 4412 O O . ASP A 1 605 ? -8.158 -19.474 -0.353 1.00 81.81 605 ASP A O 1
ATOM 4416 N N . GLY A 1 606 ? -5.943 -19.750 -0.162 1.00 77.19 606 GLY A N 1
ATOM 4417 C CA . GLY A 1 606 ? -5.592 -18.333 -0.291 1.00 77.19 606 GLY A CA 1
ATOM 4418 C C . GLY A 1 606 ? -5.443 -17.570 1.028 1.00 77.19 606 GLY A C 1
ATOM 4419 O O . GLY A 1 606 ? -5.427 -18.141 2.117 1.00 77.19 606 GLY A O 1
ATOM 4420 N N . PHE A 1 607 ? -5.275 -16.250 0.910 1.00 86.50 607 PHE A N 1
ATOM 4421 C CA . PHE A 1 607 ? -5.071 -15.349 2.044 1.00 86.50 607 PHE A CA 1
ATOM 4422 C C . PHE A 1 607 ? -6.048 -14.186 2.027 1.00 86.50 607 PHE A C 1
ATOM 4424 O O . PHE A 1 607 ? -6.443 -13.713 0.961 1.00 86.50 607 PHE A O 1
ATOM 4431 N N . ASP A 1 608 ? -6.341 -13.671 3.216 1.00 87.25 608 ASP A N 1
ATOM 4432 C CA . ASP A 1 608 ? -7.085 -12.428 3.397 1.00 87.25 608 ASP A CA 1
ATOM 4433 C C . ASP A 1 608 ? -6.245 -11.392 4.169 1.00 87.25 608 ASP A C 1
ATOM 4435 O O . ASP A 1 608 ? -5.205 -11.696 4.758 1.00 87.25 608 ASP A O 1
ATOM 4439 N N . THR A 1 609 ? -6.679 -10.135 4.146 1.00 83.62 609 THR A N 1
ATOM 4440 C CA . THR A 1 609 ? -6.030 -9.035 4.856 1.00 83.62 609 THR A CA 1
ATOM 4441 C C . THR A 1 609 ? -6.421 -9.063 6.328 1.00 83.62 609 THR A C 1
ATOM 4443 O O . THR A 1 609 ? -7.602 -8.985 6.678 1.00 83.62 609 THR A O 1
ATOM 4446 N N . TRP A 1 610 ? -5.422 -9.109 7.212 1.00 87.31 610 TRP A N 1
ATOM 4447 C CA . TRP A 1 610 ? -5.670 -9.076 8.649 1.00 87.31 610 TRP A CA 1
ATOM 4448 C C . TRP A 1 610 ? -6.464 -7.827 9.060 1.00 87.31 610 TRP A C 1
ATOM 4450 O O . TRP A 1 610 ? -6.046 -6.693 8.822 1.00 87.31 610 TRP A O 1
ATOM 4460 N N . THR A 1 611 ? -7.603 -8.044 9.725 1.00 77.69 611 THR A N 1
ATOM 4461 C CA . THR A 1 611 ? -8.440 -6.975 10.279 1.00 77.69 611 THR A CA 1
ATOM 4462 C C . THR A 1 611 ? -8.502 -7.104 11.807 1.00 77.69 611 THR A C 1
ATOM 4464 O O . THR A 1 611 ? -9.127 -8.043 12.304 1.00 77.69 611 THR A O 1
ATOM 4467 N N . PRO A 1 612 ? -7.951 -6.146 12.580 1.00 79.06 612 PRO A N 1
ATOM 4468 C CA . PRO A 1 612 ? -7.849 -6.247 14.043 1.00 79.06 612 PRO A CA 1
ATOM 4469 C C . PRO A 1 612 ? -9.174 -6.405 14.807 1.00 79.06 612 PRO A C 1
ATOM 4471 O O . PRO A 1 612 ? -9.170 -6.769 15.976 1.00 79.06 612 PRO A O 1
ATOM 4474 N N . SER A 1 613 ? -10.325 -6.142 14.179 1.00 85.75 613 SER A N 1
ATOM 4475 C CA . SER A 1 613 ? -11.638 -6.171 14.839 1.00 85.75 613 SER A CA 1
ATOM 4476 C C . SER A 1 613 ? -12.144 -7.569 15.216 1.00 85.75 613 SER A C 1
ATOM 4478 O O . SER A 1 613 ? -13.153 -7.667 15.914 1.00 85.75 613 SER A O 1
ATOM 4480 N N . LEU A 1 614 ? -11.477 -8.637 14.763 1.00 87.12 614 LEU A N 1
ATOM 4481 C CA . LEU A 1 614 ? -11.868 -10.032 15.002 1.00 87.12 614 LEU A CA 1
ATOM 4482 C C . LEU A 1 614 ? -11.484 -10.572 16.385 1.00 87.12 614 LEU A C 1
ATOM 4484 O O . LEU A 1 614 ? -12.048 -11.576 16.814 1.00 87.12 614 LEU A O 1
ATOM 4488 N N . ILE A 1 615 ? -10.570 -9.908 17.090 1.00 91.50 615 ILE A N 1
ATOM 4489 C CA . ILE A 1 615 ? -10.146 -10.262 18.448 1.00 91.50 615 ILE A CA 1
ATOM 4490 C C . ILE A 1 615 ? -10.261 -9.043 19.366 1.00 91.50 615 ILE A C 1
ATOM 4492 O O . ILE A 1 615 ? -10.200 -7.900 18.922 1.00 91.50 615 ILE A O 1
ATOM 4496 N N . SER A 1 616 ? -10.470 -9.273 20.662 1.00 84.69 616 SER A N 1
ATOM 4497 C CA . SER A 1 616 ? -10.564 -8.193 21.657 1.00 84.69 616 SER A CA 1
ATOM 4498 C C . SER A 1 616 ? -9.211 -7.759 22.220 1.00 84.69 616 SER A C 1
ATOM 4500 O O . SER A 1 616 ? -9.125 -6.736 22.898 1.00 84.69 616 SER A O 1
ATOM 4502 N N . GLU A 1 617 ? -8.178 -8.564 21.994 1.00 88.88 617 GLU A N 1
ATOM 4503 C CA . GLU A 1 617 ? -6.831 -8.382 22.526 1.00 88.88 617 GLU A CA 1
ATOM 4504 C C . GLU A 1 617 ? -5.867 -8.023 21.388 1.00 88.88 617 GLU A C 1
ATOM 4506 O O . GLU A 1 617 ? -6.093 -8.443 20.253 1.00 88.88 617 GLU A O 1
ATOM 4511 N N . PRO A 1 618 ? -4.802 -7.244 21.650 1.00 87.19 618 PRO A N 1
ATOM 4512 C CA . PRO A 1 618 ? -3.785 -6.978 20.640 1.00 87.19 618 PRO A CA 1
ATOM 4513 C C . PRO A 1 618 ? -3.077 -8.275 20.237 1.00 87.19 618 PRO A C 1
ATOM 4515 O O . PRO A 1 618 ? -2.888 -9.175 21.059 1.00 87.19 618 PRO A O 1
ATOM 4518 N N . VAL A 1 619 ? -2.645 -8.355 18.978 1.00 90.62 619 VAL A N 1
ATOM 4519 C CA . VAL A 1 619 ? -1.870 -9.501 18.495 1.00 90.62 619 VAL A CA 1
ATOM 4520 C C . VAL A 1 619 ? -0.537 -9.578 19.262 1.00 90.62 619 VAL A C 1
ATOM 4522 O O . VAL A 1 619 ? 0.171 -8.570 19.335 1.00 90.62 619 VAL A O 1
ATOM 4525 N N . PRO A 1 620 ? -0.168 -10.741 19.836 1.00 91.06 620 PRO A N 1
ATOM 4526 C CA . PRO A 1 620 ? 1.108 -10.894 20.524 1.00 91.06 620 PRO A CA 1
ATOM 4527 C C . PRO A 1 620 ? 2.314 -10.569 19.622 1.00 91.06 620 PRO A C 1
ATOM 4529 O O . PRO A 1 620 ? 2.307 -10.905 18.434 1.00 91.06 620 PRO A O 1
ATOM 4532 N N . PRO A 1 621 ? 3.379 -9.951 20.164 1.00 83.50 621 PRO A N 1
ATOM 4533 C CA . PRO A 1 621 ? 4.589 -9.689 19.391 1.00 83.50 621 PRO A CA 1
ATOM 4534 C C . PRO A 1 621 ? 5.220 -11.007 18.920 1.00 83.50 621 PRO A C 1
ATOM 4536 O O . PRO A 1 621 ? 5.361 -11.937 19.708 1.00 83.50 621 PRO A O 1
ATOM 4539 N N . GLY A 1 622 ? 5.635 -11.071 17.651 1.00 83.62 622 GLY A N 1
ATOM 4540 C CA . GLY A 1 622 ? 6.233 -12.271 17.042 1.00 83.62 622 GLY A CA 1
ATOM 4541 C C . GLY A 1 622 ? 5.256 -13.146 16.248 1.00 83.62 622 GLY A C 1
ATOM 4542 O O . GLY A 1 622 ? 5.700 -14.012 15.488 1.00 83.62 622 GLY A O 1
ATOM 4543 N N . VAL A 1 623 ? 3.950 -12.880 16.347 1.00 92.81 623 VAL A N 1
ATOM 4544 C CA . VAL A 1 623 ? 2.948 -13.469 15.452 1.00 92.81 623 VAL A CA 1
ATOM 4545 C C . VAL A 1 623 ? 3.130 -12.905 14.045 1.00 92.81 623 VAL A C 1
ATOM 4547 O O . VAL A 1 623 ? 3.215 -11.692 13.865 1.00 92.81 623 VAL A O 1
ATOM 4550 N N . ARG A 1 624 ? 3.178 -13.785 13.041 1.00 91.50 624 ARG A N 1
ATOM 4551 C CA . ARG A 1 624 ? 3.328 -13.401 11.623 1.00 91.50 624 ARG A CA 1
ATOM 4552 C C . ARG A 1 624 ? 2.069 -13.629 10.797 1.00 91.50 624 ARG A C 1
ATOM 4554 O O . ARG A 1 624 ? 1.914 -13.009 9.748 1.00 91.50 624 ARG A O 1
ATOM 4561 N N . ALA A 1 625 ? 1.169 -14.489 11.261 1.00 94.69 625 ALA A N 1
ATOM 4562 C CA . ALA A 1 625 ? -0.125 -14.714 10.635 1.00 94.69 625 ALA A CA 1
ATOM 4563 C C . ALA A 1 625 ? -1.192 -15.042 11.680 1.00 94.69 625 ALA A C 1
ATOM 4565 O O . ALA A 1 625 ? -0.890 -15.543 12.768 1.00 94.69 62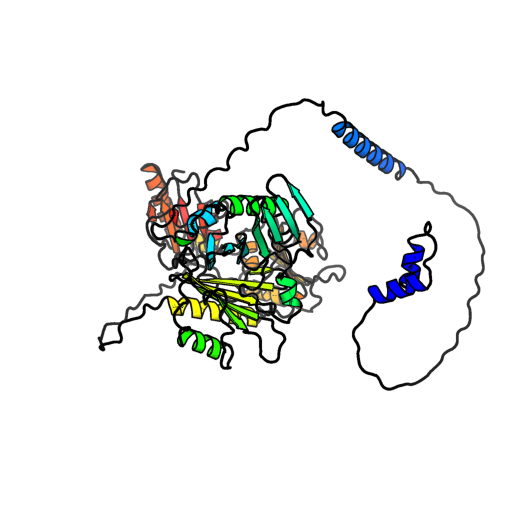5 ALA A O 1
ATOM 4566 N N . VAL A 1 626 ? -2.443 -14.776 11.318 1.00 96.44 626 VAL A N 1
ATOM 4567 C CA . VAL A 1 626 ? -3.619 -15.157 12.092 1.00 96.44 626 VAL A CA 1
ATOM 4568 C C . VAL A 1 626 ? -4.425 -16.186 11.311 1.00 96.44 626 VAL A C 1
ATOM 4570 O O . VAL A 1 626 ? -4.814 -15.933 10.175 1.00 96.44 626 VAL A O 1
ATOM 4573 N N . LEU A 1 627 ? -4.669 -17.344 11.917 1.00 96.81 627 LEU A N 1
ATOM 4574 C CA . LEU A 1 627 ? -5.508 -18.407 11.373 1.00 96.81 627 LEU A CA 1
ATOM 4575 C C . LEU A 1 627 ? -6.876 -18.362 12.048 1.00 96.81 627 LEU A C 1
ATOM 4577 O O . LEU A 1 627 ? -6.973 -18.538 13.258 1.00 96.81 627 LEU A O 1
ATOM 4581 N N . ILE A 1 628 ? -7.929 -18.159 11.274 1.00 96.06 628 ILE A N 1
ATOM 4582 C CA . ILE A 1 628 ? -9.314 -18.176 11.737 1.00 96.06 628 ILE A CA 1
ATOM 4583 C C . ILE A 1 628 ? -9.901 -19.539 11.405 1.00 96.06 628 ILE A C 1
ATOM 4585 O O . ILE A 1 628 ? -9.888 -19.940 10.242 1.00 96.06 628 ILE A O 1
ATOM 4589 N N . LEU A 1 629 ? -10.438 -20.225 12.411 1.00 96.12 629 LEU A N 1
ATOM 4590 C CA . LEU A 1 629 ? -11.084 -21.527 12.256 1.00 96.12 629 LEU A CA 1
ATOM 4591 C C . LEU A 1 629 ? -12.549 -21.446 12.691 1.00 96.12 629 LEU A C 1
ATOM 4593 O O . LEU A 1 629 ? -12.873 -20.774 13.669 1.00 96.12 629 LEU A O 1
ATOM 4597 N N . THR A 1 630 ? -13.432 -22.119 11.956 1.00 94.75 630 THR A N 1
ATOM 4598 C CA . THR A 1 630 ? -14.891 -22.119 12.172 1.00 94.75 630 THR A CA 1
ATOM 4599 C C . THR A 1 630 ? -15.385 -23.532 12.523 1.00 94.75 630 THR A C 1
ATOM 4601 O O . THR A 1 630 ? -14.581 -24.427 12.763 1.00 94.75 630 THR A O 1
ATOM 4604 N N . ASP A 1 631 ? -16.704 -23.760 12.591 1.00 88.81 631 ASP A N 1
ATOM 4605 C CA . ASP A 1 631 ? -17.307 -25.067 12.933 1.00 88.81 631 ASP A CA 1
ATOM 4606 C C . ASP A 1 631 ? -17.124 -26.182 11.860 1.00 88.81 631 ASP A C 1
ATOM 4608 O O . ASP A 1 631 ? -17.831 -27.193 11.931 1.00 88.81 631 ASP A O 1
ATOM 4612 N N . GLN A 1 632 ? -16.261 -26.004 10.848 1.00 76.38 632 GLN A N 1
ATOM 4613 C CA . GLN A 1 632 ? -16.110 -26.950 9.726 1.00 76.38 632 GLN A CA 1
ATOM 4614 C C . GLN A 1 632 ? -15.321 -28.223 10.053 1.00 76.38 632 GLN A C 1
ATOM 4616 O O . GLN A 1 632 ? -14.419 -28.191 10.924 1.00 76.38 632 GLN A O 1
#

Foldseek 3Di:
DPPLVVVCVVCVPDDRDDPVRVVVVCVVPDDDDDDDDDDDDDDDDDDDDDDDDDDDDDDDDDDDDDDPPVVVVVVVVVVVVVVVVVVVPDDDDDDDDPDPDPPPQPPDPDDPPDAPVQVLLVRLDDPQQAWKDFLAQDPFKTWMWTARPVFRKIKIKMKGAPDDPDPPPVPQDFPDADQQATWGDDQFKIWGLGPNRMIIIIGTFPQPPQNPCQVDVVSVCSSHRCVDPPNDPVVCDVVVRVVSSVSSCVSADNPDDSVSRDQPAQDPDDDPVLQVLLCVLLVHRWDWDDQGSNNQKIKTQSDNPVDRRFKIKIKGAAIPPADDPAQPQLLQAFLSQWRDDPQKTWHWDGENNGIIIIMIGSPPPSVVRRSVRVSSNVVRVVVPPPPDDPDDDDDDDDPDPPPPPQDQDPPFLLNVLLQQDKEEEEEEQAPDPCPSVLVQVLCVVQRHHYDDYYYFPPSHAAQAKEKEFEPPQSPLNQQQVCQQPQDPRPYYYYPPVDDDHRDDPCNVVVIRMYIYDHNNCPPGCSVVDDPDSGDQLAFAEEEEEQEPDPLLVVVSVVLVVVCVSSRHHHPYYAYWPDHDDDKAKAFSSDDGSSSSSVCVSVVNDDHDHDDPNGGPDRDDPGHGMYIYGYSD

Mean predicted aligned error: 19.73 Å

pLDDT: mean 74.57, std 20.65, range [25.55, 97.5]

Organism: NCBI:txid449393